Protein AF-0000000086881735 (afdb_homodimer)

Foldseek 3Di:
DDDLVRQLVCLQVLNAAEEELVVLQVVCVPPHLAVSLVRHFKYKFKWWFWDQQKKKKFFQDADVLGFQFCWKDKQQFTWHRPDGRGITIFGQFGAGVPQVDYSLNSLLCQLVFHKIWMWGADPADPSHRDGIDTDIDHVVNTDAMKMKGLWAQWLAAAKEEAAAQQWDFDPQAIHHYNRQAIEGEALALRGDCQLVQQQQFAAFAWWKDKQNDIKTFHHWHPQAALQADADPLNGHQHTHTTTIMMGGSNRHDSVAKDWDATPPYGITIIIMMMGMDTSRDSVSSSSSNGGQQNHKYFYAHPVPRDTQDIHTRVCQVVQWDDGPNDTHGHYYSIDNVVRVVRSVVVSVCSSNSNDRTDGHPDTDDNHDGGDDDDDDD/DDDLVRQLVCLQVLNAAEEELVVLQVVCVVPHLAVSLVRHFKYKFKWWFWAQQKKKKFFQDADVLGFQFCWKDKQQFTWHRPDGRGITIFGQFGAGPPQVDYSLNSLLCQLVFHKIWMWGADPADPSHRDGIDTDIDHVVNTDAMKMKGLWAQWLAAAKEEACAQQWDFDPQAIHHYNRQAIEGEALALRRDCQLVQQQQFAAAAWWKDKQNDIKTFHHWHPQAALQADADPLNGHQHTHTTTIMMGGSNRHDSVQKDWDATPPYGITIIIMMMGMDTSRDSVSSSSSNGGQQNHKYFYAHPVPRDTQDIGTRVCQVVQWDDGPNDTHGHYYSIDNVVRVVRSVVVSVCSSNSNDRTDGHPDTDDNHDGGDDDDDDD

Nearest PDB structures (foldseek):
  3eh1-assembly1_A  TM=1.824E-01  e=1.881E+00  Homo sapiens
  8dsn-assembly1_A  TM=1.173E-01  e=3.794E+00  Rattus norvegicus
  6ncl-assembly1_d0  TM=1.191E-01  e=8.384E+00  Paramecium bursaria Chlorella virus 1
  8h2i-assembly1_ab-5  TM=1.104E-01  e=8.892E+00  Paramecium bursaria Chlorella virus 1

InterPro domains:
  IPR002708 Homocysteine biosynthesis enzyme, sulfur-incorporation [PF01837] (16-357)

Sequence (754 aa):
MKTYEEINEKISKGEAVVVTAEEIIDIVEEIGIEKTAEYVDVVTTATFGPMCSSGAFLNFGHSNPPIRMQKTYLNGVEAYSGLAAVDSYIGASQESKNKKYGGAHVIHDLISGKKIHLEATSNGTDCYPKKHVDTYITKEDINEAYLFNPRNVYQNYNAATNASDKKIYTYMGTLRPNMGNINYSTTGELSPLLNDPYYKTIGIGTKIFLAGTQGYVSWMGTQFNSSAERNERGVPITPAGTLAVIGDLKKMNKEYIQPVIFKNYGISMFIGIGIPIPILNEEILKYTTIKNEEIQTNIIDYSSGKKIKKVNYKQLQSGMVKINGKEVRTASISNLKKARKIANELKDEIKNGNFLLTKPLEVFPLDKKVKKMKEDDMKTYEEINEKISKGEAVVVTAEEIIDIVEEIGIEKTAEYVDVVTTATFGPMCSSGAFLNFGHSNPPIRMQKTYLNGVEAYSGLAAVDSYIGASQESKNKKYGGAHVIHDLISGKKIHLEATSNGTDCYPKKHVDTYITKEDINEAYLFNPRNVYQNYNAATNASDKKIYTYMGTLRPNMGNINYSTTGELSPLLNDPYYKTIGIGTKIFLAGTQGYVSWMGTQFNSSAERNERGVPITPAGTLAVIGDLKKMNKEYIQPVIFKNYGISMFIGIGIPIPILNEEILKYTTIKNEEIQTNIIDYSSGKKIKKVNYKQLQSGMVKINGKEVRTASISNLKKARKIANELKDEIKNGNFLLTKPLEVFPLDKKVKKMKEDD

Structure (mmCIF, N/CA/C/O backbone):
data_AF-0000000086881735-model_v1
#
loop_
_entity.id
_entity.type
_entity.pdbx_description
1 polymer 'Homocysteine biosynthesis enzyme sulfur-incorporation domain-containing protein'
#
loop_
_atom_site.group_PDB
_atom_site.id
_atom_site.type_symbol
_atom_site.label_atom_id
_atom_site.label_alt_id
_atom_site.label_comp_id
_atom_site.label_asym_id
_atom_site.label_entity_id
_atom_site.label_seq_id
_atom_site.pdbx_PDB_ins_code
_atom_site.Cartn_x
_atom_site.Cartn_y
_atom_site.Cartn_z
_atom_site.occupancy
_atom_site.B_iso_or_equiv
_atom_site.auth_seq_id
_atom_site.auth_comp_id
_atom_site.auth_asym_id
_atom_site.auth_atom_id
_atom_site.pdbx_PDB_model_num
ATOM 1 N N . MET A 1 1 ? 32.562 -8.82 -9.211 1 89 1 MET A N 1
ATOM 2 C CA . MET A 1 1 ? 31.312 -8.406 -8.547 1 89 1 MET A CA 1
ATOM 3 C C . MET A 1 1 ? 30.906 -7 -8.969 1 89 1 MET A C 1
ATOM 5 O O . MET A 1 1 ? 31.766 -6.129 -9.148 1 89 1 MET A O 1
ATOM 9 N N . LYS A 1 2 ? 29.625 -6.82 -9.414 1 95.25 2 LYS A N 1
ATOM 10 C CA . LYS A 1 2 ? 29.078 -5.527 -9.828 1 95.25 2 LYS A CA 1
ATOM 11 C C . LYS A 1 2 ? 28.141 -4.961 -8.758 1 95.25 2 LYS A C 1
ATOM 13 O O . LYS A 1 2 ? 27.594 -5.707 -7.945 1 95.25 2 LYS A O 1
ATOM 18 N N . THR A 1 3 ? 28.125 -3.662 -8.703 1 97.38 3 THR A N 1
ATOM 19 C CA . THR A 1 3 ? 27.172 -3.006 -7.812 1 97.38 3 THR A CA 1
ATOM 20 C C . THR A 1 3 ? 26 -2.422 -8.602 1 97.38 3 THR A C 1
ATOM 22 O O . THR A 1 3 ? 26.078 -2.287 -9.82 1 97.38 3 THR A O 1
ATOM 25 N N . TYR A 1 4 ? 24.938 -2.137 -7.895 1 97.94 4 TYR A N 1
ATOM 26 C CA . TYR A 1 4 ? 23.797 -1.469 -8.523 1 97.94 4 TYR A CA 1
ATOM 27 C C . TYR A 1 4 ? 24.234 -0.159 -9.172 1 97.94 4 TYR A C 1
ATOM 29 O O . TYR A 1 4 ? 23.781 0.179 -10.273 1 97.94 4 TYR A O 1
ATOM 37 N N . GLU A 1 5 ? 25.062 0.593 -8.469 1 96.81 5 GLU A N 1
ATOM 38 C CA . GLU A 1 5 ? 25.547 1.877 -8.969 1 96.81 5 GLU A CA 1
ATOM 39 C C . GLU A 1 5 ? 26.297 1.71 -10.281 1 96.81 5 GLU A C 1
ATOM 41 O O . GLU A 1 5 ? 26.109 2.484 -11.219 1 96.81 5 GLU A O 1
ATOM 46 N N . GLU A 1 6 ? 27.172 0.721 -10.305 1 98.06 6 GLU A N 1
ATOM 47 C CA . GLU A 1 6 ? 27.938 0.455 -11.516 1 98.06 6 GLU A CA 1
ATOM 48 C C . GLU A 1 6 ? 27.031 0.089 -12.68 1 98.06 6 GLU A C 1
ATOM 50 O O . GLU A 1 6 ? 27.219 0.562 -13.805 1 98.06 6 GLU A O 1
ATOM 55 N N . ILE A 1 7 ? 26.047 -0.744 -12.406 1 98.75 7 ILE A N 1
ATOM 56 C CA . ILE A 1 7 ? 25.125 -1.171 -13.445 1 98.75 7 ILE A CA 1
ATOM 57 C C . ILE A 1 7 ? 24.297 0.025 -13.922 1 98.75 7 ILE A C 1
ATOM 59 O O . ILE A 1 7 ? 24.125 0.221 -15.125 1 98.75 7 ILE A O 1
ATOM 63 N N . ASN A 1 8 ? 23.797 0.832 -13.039 1 98.62 8 ASN A N 1
ATOM 64 C CA . ASN A 1 8 ? 23.016 2.002 -13.406 1 98.62 8 ASN A CA 1
ATOM 65 C C . ASN A 1 8 ? 23.828 3.002 -14.211 1 98.62 8 ASN A C 1
ATOM 67 O O . ASN A 1 8 ? 23.297 3.678 -15.094 1 98.62 8 ASN A O 1
ATOM 71 N N . GLU A 1 9 ? 25.125 3.113 -13.852 1 98.38 9 GLU A N 1
ATOM 72 C CA . GLU A 1 9 ? 26.016 3.951 -14.664 1 98.38 9 GLU A CA 1
ATOM 73 C C . GLU A 1 9 ? 26.078 3.453 -16.109 1 98.38 9 GLU A C 1
ATOM 75 O O . GLU A 1 9 ? 26 4.246 -17.047 1 98.38 9 GLU A O 1
ATOM 80 N N . LYS A 1 10 ? 26.234 2.154 -16.25 1 98.56 10 LYS A N 1
ATOM 81 C CA . LYS A 1 10 ? 26.234 1.568 -17.578 1 98.56 10 LYS A CA 1
ATOM 82 C C . LYS A 1 10 ? 24.922 1.836 -18.312 1 98.56 10 LYS A C 1
ATOM 84 O O . LYS A 1 10 ? 24.906 2.119 -19.5 1 98.56 10 LYS A O 1
ATOM 89 N N . ILE A 1 11 ? 23.812 1.68 -17.594 1 98.81 11 ILE A N 1
ATOM 90 C CA . ILE A 1 11 ? 22.5 1.912 -18.188 1 98.81 11 ILE A CA 1
ATOM 91 C C . ILE A 1 11 ? 22.391 3.355 -18.672 1 98.81 11 ILE A C 1
ATOM 93 O O . ILE A 1 11 ? 21.953 3.609 -19.797 1 98.81 11 ILE A O 1
ATOM 97 N N . SER A 1 12 ? 22.828 4.273 -17.859 1 98.31 12 SER A N 1
ATOM 98 C CA . SER A 1 12 ? 22.719 5.691 -18.172 1 98.31 12 SER A CA 1
ATOM 99 C C . SER A 1 12 ? 23.562 6.035 -19.406 1 98.31 12 SER A C 1
ATOM 101 O O . SER A 1 12 ? 23.234 6.961 -20.156 1 98.31 12 SER A O 1
ATOM 103 N N . LYS A 1 13 ? 24.625 5.297 -19.609 1 98.06 13 LYS A N 1
ATOM 104 C CA . LYS A 1 13 ? 25.531 5.535 -20.719 1 98.06 13 LYS A CA 1
ATOM 105 C C . LYS A 1 13 ? 25.109 4.723 -21.953 1 98.06 13 LYS A C 1
ATOM 107 O O . LYS A 1 13 ? 25.75 4.812 -23 1 98.06 13 LYS A O 1
ATOM 112 N N . GLY A 1 14 ? 24.047 3.908 -21.844 1 97.81 14 GLY A N 1
ATOM 113 C CA . GLY A 1 14 ? 23.609 3.059 -22.938 1 97.81 14 GLY A CA 1
ATOM 114 C C . GLY A 1 14 ? 24.547 1.894 -23.188 1 97.81 14 GLY A C 1
ATOM 115 O O . GLY A 1 14 ? 24.625 1.391 -24.312 1 97.81 14 GLY A O 1
ATOM 116 N N . GLU A 1 15 ? 25.281 1.463 -22.156 1 98.31 15 GLU A N 1
ATOM 117 C CA . GLU A 1 15 ? 26.312 0.449 -22.328 1 98.31 15 GLU A CA 1
ATOM 118 C C . GLU A 1 15 ? 25.922 -0.861 -21.641 1 98.31 15 GLU A C 1
ATOM 120 O O . GLU A 1 15 ? 26.609 -1.871 -21.781 1 98.31 15 GLU A O 1
ATOM 125 N N . ALA A 1 16 ? 24.828 -0.838 -20.922 1 98.75 16 ALA A N 1
ATOM 126 C CA . ALA A 1 16 ? 24.438 -2.023 -20.156 1 98.75 16 ALA A CA 1
ATOM 127 C C . ALA A 1 16 ? 24.047 -3.17 -21.078 1 98.75 16 ALA A C 1
ATOM 129 O O . ALA A 1 16 ? 23.375 -2.957 -22.094 1 98.75 16 ALA A O 1
ATOM 130 N N . VAL A 1 17 ? 24.516 -4.309 -20.797 1 98.88 17 VAL A N 1
ATOM 131 C CA . VAL A 1 17 ? 24.094 -5.52 -21.484 1 98.88 17 VAL A CA 1
ATOM 132 C C . VAL A 1 17 ? 22.891 -6.129 -20.781 1 98.88 17 VAL A C 1
ATOM 134 O O . VAL A 1 17 ? 23 -6.613 -19.656 1 98.88 17 VAL A O 1
ATOM 137 N N . VAL A 1 18 ? 21.766 -6.098 -21.438 1 98.94 18 VAL A N 1
ATOM 138 C CA . VAL A 1 18 ? 20.5 -6.543 -20.859 1 98.94 18 VAL A CA 1
ATOM 139 C C . VAL A 1 18 ? 19.938 -7.688 -21.703 1 98.94 18 VAL A C 1
ATOM 141 O O . VAL A 1 18 ? 19.828 -7.574 -22.922 1 98.94 18 VAL A O 1
ATOM 144 N N . VAL A 1 19 ? 19.625 -8.781 -21.078 1 98.94 19 VAL A N 1
ATOM 145 C CA . VAL A 1 19 ? 19.047 -9.93 -21.766 1 98.94 19 VAL A CA 1
ATOM 146 C C . VAL A 1 19 ? 17.828 -10.422 -21 1 98.94 19 VAL A C 1
ATOM 148 O O . VAL A 1 19 ? 17.625 -10.055 -19.844 1 98.94 19 VAL A O 1
ATOM 151 N N . THR A 1 20 ? 16.938 -11.141 -21.625 1 98.88 20 THR A N 1
ATOM 152 C CA . THR A 1 20 ? 15.789 -11.719 -20.938 1 98.88 20 THR A CA 1
ATOM 153 C C . THR A 1 20 ? 16.188 -13 -20.203 1 98.88 20 THR A C 1
ATOM 155 O O . THR A 1 20 ? 17.234 -13.578 -20.484 1 98.88 20 THR A O 1
ATOM 158 N N . ALA A 1 21 ? 15.328 -13.422 -19.328 1 98.81 21 ALA A N 1
ATOM 159 C CA . ALA A 1 21 ? 15.555 -14.641 -18.562 1 98.81 21 ALA A CA 1
ATOM 160 C C . ALA A 1 21 ? 15.586 -15.867 -19.469 1 98.81 21 ALA A C 1
ATOM 162 O O . ALA A 1 21 ? 16.125 -16.922 -19.078 1 98.81 21 ALA A O 1
ATOM 163 N N . GLU A 1 22 ? 15.031 -15.805 -20.641 1 98.44 22 GLU A N 1
ATOM 164 C CA . GLU A 1 22 ? 15.117 -16.906 -21.594 1 98.44 22 GLU A CA 1
ATOM 165 C C . GLU A 1 22 ? 16.422 -16.859 -22.391 1 98.44 22 GLU A C 1
ATOM 167 O O . GLU A 1 22 ? 17.047 -17.891 -22.641 1 98.44 22 GLU A O 1
ATOM 172 N N . GLU A 1 23 ? 16.906 -15.672 -22.688 1 98.56 23 GLU A N 1
ATOM 173 C CA . GLU A 1 23 ? 18.125 -15.477 -23.469 1 98.56 23 GLU A CA 1
ATOM 174 C C . GLU A 1 23 ? 19.359 -15.852 -22.672 1 98.56 23 GLU A C 1
ATOM 176 O O . GLU A 1 23 ? 20.344 -16.344 -23.219 1 98.56 23 GLU A O 1
ATOM 181 N N . ILE A 1 24 ? 19.344 -15.586 -21.406 1 98.81 24 ILE A N 1
ATOM 182 C CA . ILE A 1 24 ? 20.516 -15.758 -20.547 1 98.81 24 ILE A CA 1
ATOM 183 C C . ILE A 1 24 ? 20.938 -17.219 -20.547 1 98.81 24 ILE A C 1
ATOM 185 O O . ILE A 1 24 ? 22.141 -17.531 -20.438 1 98.81 24 ILE A O 1
ATOM 189 N N . ILE A 1 25 ? 19.984 -18.125 -20.688 1 97.81 25 ILE A N 1
ATOM 190 C CA . ILE A 1 25 ? 20.25 -19.562 -20.656 1 97.81 25 ILE A CA 1
ATOM 191 C C . ILE A 1 25 ? 21.172 -19.938 -21.797 1 97.81 25 ILE A C 1
ATOM 193 O O . ILE A 1 25 ? 22.188 -20.625 -21.594 1 97.81 25 ILE A O 1
ATOM 197 N N . ASP A 1 26 ? 20.891 -19.453 -22.984 1 97.31 26 ASP A N 1
ATOM 198 C CA . ASP A 1 26 ? 21.688 -19.75 -24.156 1 97.31 26 ASP A CA 1
ATOM 199 C C . ASP A 1 26 ? 23.094 -19.156 -24.031 1 97.31 26 ASP A C 1
ATOM 201 O O . ASP A 1 26 ? 24.078 -19.781 -24.438 1 97.31 26 ASP A O 1
ATOM 205 N N . ILE A 1 27 ? 23.172 -17.984 -23.516 1 98.44 27 ILE A N 1
ATOM 206 C CA . ILE A 1 27 ? 24.438 -17.297 -23.375 1 98.44 27 ILE A CA 1
ATOM 207 C C . ILE A 1 27 ? 25.359 -18.062 -22.438 1 98.44 27 ILE A C 1
ATOM 209 O O . ILE A 1 27 ? 26.531 -18.281 -22.734 1 98.44 27 ILE A O 1
ATOM 213 N N . VAL A 1 28 ? 24.828 -18.484 -21.328 1 98.25 28 VAL A N 1
ATOM 214 C CA . VAL A 1 28 ? 25.609 -19.219 -20.359 1 98.25 28 VAL A CA 1
ATOM 215 C C . VAL A 1 28 ? 26.078 -20.547 -20.953 1 98.25 28 VAL A C 1
ATOM 217 O O . VAL A 1 28 ? 27.203 -21 -20.703 1 98.25 28 VAL A O 1
ATOM 220 N N . GLU A 1 29 ? 25.188 -21.172 -21.688 1 97.19 29 GLU A N 1
ATOM 221 C CA . GLU A 1 29 ? 25.547 -22.438 -22.344 1 97.19 29 GLU A CA 1
ATOM 222 C C . GLU A 1 29 ? 26.688 -22.219 -23.344 1 97.19 29 GLU A C 1
ATOM 224 O O . GLU A 1 29 ? 27.531 -23.109 -23.531 1 97.19 29 GLU A O 1
ATOM 229 N N . GLU A 1 30 ? 26.719 -21.109 -23.906 1 98 30 GLU A N 1
ATOM 230 C CA . GLU A 1 30 ? 27.703 -20.812 -24.953 1 98 30 GLU A CA 1
ATOM 231 C C . GLU A 1 30 ? 29.047 -20.391 -24.344 1 98 30 GLU A C 1
ATOM 233 O O . GLU A 1 30 ? 30.094 -20.875 -24.766 1 98 30 GLU A O 1
ATOM 238 N N . ILE A 1 31 ? 29.078 -19.516 -23.312 1 98.12 31 ILE A N 1
ATOM 239 C CA . ILE A 1 31 ? 30.359 -18.906 -22.953 1 98.12 31 ILE A CA 1
ATOM 240 C C . ILE A 1 31 ? 30.656 -19.188 -21.484 1 98.12 31 ILE A C 1
ATOM 242 O O . ILE A 1 31 ? 31.719 -18.797 -20.969 1 98.12 31 ILE A O 1
ATOM 246 N N . GLY A 1 32 ? 29.719 -19.828 -20.734 1 97.75 32 GLY A N 1
ATOM 247 C CA . GLY A 1 32 ? 29.953 -20.219 -19.344 1 97.75 32 GLY A CA 1
ATOM 248 C C . GLY A 1 32 ? 29.5 -19.172 -18.344 1 97.75 32 GLY A C 1
ATOM 249 O O . GLY A 1 32 ? 29.297 -18.016 -18.688 1 97.75 32 GLY A O 1
ATOM 250 N N . ILE A 1 33 ? 29.375 -19.609 -17.109 1 97.94 33 ILE A N 1
ATOM 251 C CA . ILE A 1 33 ? 28.812 -18.828 -16.016 1 97.94 33 ILE A CA 1
ATOM 252 C C . ILE A 1 33 ? 29.719 -17.641 -15.719 1 97.94 33 ILE A C 1
ATOM 254 O O . ILE A 1 33 ? 29.266 -16.5 -15.617 1 97.94 33 ILE A O 1
ATOM 258 N N . GLU A 1 34 ? 30.984 -17.859 -15.562 1 97.75 34 GLU A N 1
ATOM 259 C CA . GLU A 1 34 ? 31.938 -16.844 -15.156 1 97.75 34 GLU A CA 1
ATOM 260 C C . GLU A 1 34 ? 31.969 -15.695 -16.172 1 97.75 34 GLU A C 1
ATOM 262 O O . GLU A 1 34 ? 31.844 -14.531 -15.805 1 97.75 34 GLU A O 1
ATOM 267 N N . LYS A 1 35 ? 32.125 -16.047 -17.406 1 98.19 35 LYS A N 1
ATOM 268 C CA . LYS A 1 35 ? 32.188 -15.039 -18.469 1 98.19 35 LYS A CA 1
ATOM 269 C C . LYS A 1 35 ? 30.875 -14.289 -18.594 1 98.19 35 LYS A C 1
ATOM 271 O O . LYS A 1 35 ? 30.859 -13.078 -18.844 1 98.19 35 LYS A O 1
ATOM 276 N N . THR A 1 36 ? 29.797 -15.016 -18.484 1 98.62 36 THR A N 1
ATOM 277 C CA . THR A 1 36 ? 28.484 -14.391 -18.594 1 98.62 36 THR A C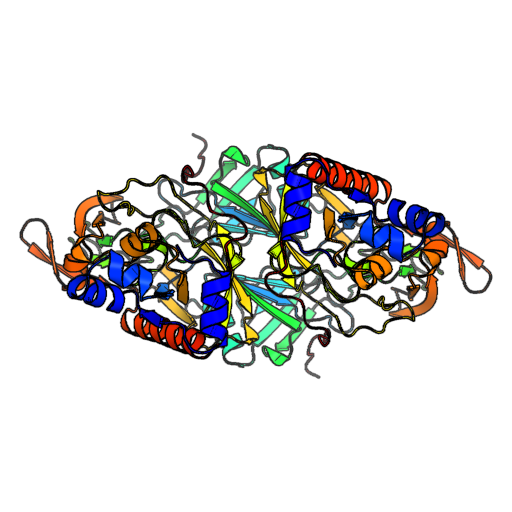A 1
ATOM 278 C C . THR A 1 36 ? 28.266 -13.383 -17.469 1 98.62 36 THR A C 1
ATOM 280 O O . THR A 1 36 ? 27.719 -12.305 -17.688 1 98.62 36 THR A O 1
ATOM 283 N N . ALA A 1 37 ? 28.641 -13.75 -16.234 1 98.38 37 ALA A N 1
ATOM 284 C CA . ALA A 1 37 ? 28.469 -12.867 -15.078 1 98.38 37 ALA A CA 1
ATOM 285 C C . ALA A 1 37 ? 29.219 -11.555 -15.281 1 98.38 37 ALA A C 1
ATOM 287 O O . ALA A 1 37 ? 28.766 -10.5 -14.82 1 98.38 37 ALA A O 1
ATOM 288 N N . GLU A 1 38 ? 30.281 -11.602 -15.961 1 97.56 38 GLU A N 1
ATOM 289 C CA . GLU A 1 38 ? 31.062 -10.414 -16.266 1 97.56 38 GLU A CA 1
ATOM 290 C C . GLU A 1 38 ? 30.438 -9.609 -17.406 1 97.56 38 GLU A C 1
ATOM 292 O O . GLU A 1 38 ? 30.469 -8.383 -17.406 1 97.56 38 GLU A O 1
ATOM 297 N N . TYR A 1 39 ? 29.859 -10.312 -18.266 1 97.69 39 TYR A N 1
ATOM 298 C CA . TYR A 1 39 ? 29.391 -9.766 -19.547 1 97.69 39 TYR A CA 1
ATOM 299 C C . TYR A 1 39 ? 28.016 -9.141 -19.391 1 97.69 39 TYR A C 1
ATOM 301 O O . TYR A 1 39 ? 27.781 -8.016 -19.828 1 97.69 39 TYR A O 1
ATOM 309 N N . VAL A 1 40 ? 27.094 -9.883 -18.766 1 98.81 40 VAL A N 1
ATOM 310 C CA . VAL A 1 40 ? 25.703 -9.484 -18.672 1 98.81 40 VAL A CA 1
ATOM 311 C C . VAL A 1 40 ? 25.484 -8.648 -17.406 1 98.81 40 VAL A C 1
ATOM 313 O O . VAL A 1 40 ? 25.953 -9.008 -16.328 1 98.81 40 VAL A O 1
ATOM 316 N N . ASP A 1 41 ? 24.672 -7.52 -17.547 1 98.88 41 ASP A N 1
ATOM 317 C CA . ASP A 1 41 ? 24.453 -6.617 -16.422 1 98.88 41 ASP A CA 1
ATOM 318 C C . ASP A 1 41 ? 23.078 -6.852 -15.805 1 98.88 41 ASP A C 1
ATOM 320 O O . ASP A 1 41 ? 22.906 -6.738 -14.586 1 98.88 41 ASP A O 1
ATOM 324 N N . VAL A 1 42 ? 22.094 -7.105 -16.641 1 98.94 42 VAL A N 1
ATOM 325 C CA . VAL A 1 42 ? 20.719 -7.203 -16.156 1 98.94 42 VAL A CA 1
ATOM 326 C C . VAL A 1 42 ? 19.984 -8.32 -16.891 1 98.94 42 VAL A C 1
ATOM 328 O O . VAL A 1 42 ? 20.156 -8.484 -18.109 1 98.94 42 VAL A O 1
ATOM 331 N N . VAL A 1 43 ? 19.219 -9.109 -16.203 1 98.94 43 VAL A N 1
ATOM 332 C CA . VAL A 1 43 ? 18.281 -10.078 -16.766 1 98.94 43 VAL A CA 1
ATOM 333 C C . VAL A 1 43 ? 16.844 -9.625 -16.5 1 98.94 43 VAL A C 1
ATOM 335 O O . VAL A 1 43 ? 16.469 -9.352 -15.359 1 98.94 43 VAL A O 1
ATOM 338 N N . THR A 1 44 ? 16.062 -9.492 -17.562 1 98.94 44 THR A N 1
ATOM 339 C CA . THR A 1 44 ? 14.672 -9.086 -17.391 1 98.94 44 THR A CA 1
ATOM 340 C C . THR A 1 44 ? 13.75 -10.305 -17.312 1 98.94 44 THR A C 1
ATOM 342 O O . THR A 1 44 ? 13.961 -11.289 -18.016 1 98.94 44 THR A O 1
ATOM 345 N N . THR A 1 45 ? 12.82 -10.297 -16.375 1 98.94 45 THR A N 1
ATOM 346 C CA . THR A 1 45 ? 11.789 -11.312 -16.172 1 98.94 45 THR A CA 1
ATOM 347 C C . THR A 1 45 ? 10.398 -10.711 -16.312 1 98.94 45 THR A C 1
ATOM 349 O O . THR A 1 45 ? 10.25 -9.484 -16.375 1 98.94 45 THR A O 1
ATOM 352 N N . ALA A 1 46 ? 9.367 -11.633 -16.422 1 98.88 46 ALA A N 1
ATOM 353 C CA . ALA A 1 46 ? 8.016 -11.094 -16.516 1 98.88 46 ALA A CA 1
ATOM 354 C C . ALA A 1 46 ? 6.973 -12.188 -16.297 1 98.88 46 ALA A C 1
ATOM 356 O O . ALA A 1 46 ? 7.273 -13.375 -16.406 1 98.88 46 ALA A O 1
ATOM 357 N N . THR A 1 47 ? 5.828 -11.758 -15.969 1 98.75 47 THR A N 1
ATOM 358 C CA . THR A 1 47 ? 4.629 -12.594 -15.891 1 98.75 47 THR A CA 1
ATOM 359 C C . THR A 1 47 ? 3.396 -11.805 -16.328 1 98.75 47 THR A C 1
ATOM 361 O O . THR A 1 47 ? 3.422 -10.578 -16.375 1 98.75 47 THR A O 1
ATOM 364 N N . PHE A 1 48 ? 2.449 -12.461 -16.812 1 98.69 48 PHE A N 1
ATOM 365 C CA . PHE A 1 48 ? 1.126 -11.969 -17.172 1 98.69 48 PHE A CA 1
ATOM 366 C C . PHE A 1 48 ? 0.06 -13.023 -16.891 1 98.69 48 PHE A C 1
ATOM 368 O O . PHE A 1 48 ? -0.169 -13.906 -17.719 1 98.69 48 PHE A O 1
ATOM 375 N N . GLY A 1 49 ? -0.562 -12.961 -15.789 1 98.12 49 GLY A N 1
ATOM 376 C CA . GLY A 1 49 ? -1.57 -13.906 -15.336 1 98.12 49 GLY A CA 1
ATOM 377 C C . GLY A 1 49 ? -2.611 -13.273 -14.43 1 98.12 49 GLY A C 1
ATOM 378 O O . GLY A 1 49 ? -2.516 -12.094 -14.094 1 98.12 49 GLY A O 1
ATOM 379 N N . PRO A 1 50 ? -3.668 -14.023 -14.141 1 97.75 50 PRO A N 1
ATOM 380 C CA . PRO A 1 50 ? -4.711 -13.5 -13.25 1 97.75 50 PRO A CA 1
ATOM 381 C C . PRO A 1 50 ? -4.223 -13.305 -11.82 1 97.75 50 PRO A C 1
ATOM 383 O O . PRO A 1 50 ? -3.611 -14.211 -11.242 1 97.75 50 PRO A O 1
ATOM 386 N N . MET A 1 51 ? -4.461 -12.156 -11.312 1 97.44 51 MET A N 1
ATOM 387 C CA . MET A 1 51 ? -4.086 -11.797 -9.945 1 97.44 51 MET A CA 1
ATOM 388 C C . MET A 1 51 ? -5.246 -11.117 -9.227 1 97.44 51 MET A C 1
ATOM 390 O O . MET A 1 51 ? -5.344 -9.883 -9.211 1 97.44 51 MET A O 1
ATOM 394 N N . CYS A 1 52 ? -5.969 -11.898 -8.484 1 95.19 52 CYS A N 1
ATOM 395 C CA . CYS A 1 52 ? -7.254 -11.477 -7.934 1 95.19 52 CYS A CA 1
ATOM 396 C C . CYS A 1 52 ? -7.059 -10.453 -6.82 1 95.19 52 CYS A C 1
ATOM 398 O O . CYS A 1 52 ? -7.871 -9.547 -6.66 1 95.19 52 CYS A O 1
ATOM 400 N N . SER A 1 53 ? -6.027 -10.711 -5.953 1 97.81 53 SER A N 1
ATOM 401 C CA . SER A 1 53 ? -5.809 -9.797 -4.836 1 97.81 53 SER A CA 1
ATOM 402 C C . SER A 1 53 ? -5.168 -8.492 -5.305 1 97.81 53 SER A C 1
ATOM 404 O O . SER A 1 53 ? -3.998 -8.234 -5.02 1 97.81 53 SER A O 1
ATOM 406 N N . SER A 1 54 ? -5.93 -7.672 -6.027 1 98.75 54 SER A N 1
ATOM 407 C CA . SER A 1 54 ? -5.523 -6.41 -6.641 1 98.75 54 SER A CA 1
ATOM 408 C C . SER A 1 54 ? -6.609 -5.352 -6.492 1 98.75 54 SER A C 1
ATOM 410 O O . SER A 1 54 ? -7.781 -5.68 -6.289 1 98.75 54 SER A O 1
ATOM 412 N N . GLY A 1 55 ? -6.215 -4.152 -6.547 1 98.75 55 GLY A N 1
ATOM 413 C CA . GLY A 1 55 ? -7.16 -3.053 -6.453 1 98.75 55 GLY A CA 1
ATOM 414 C C . GLY A 1 55 ? -6.516 -1.69 -6.617 1 98.75 55 GLY A C 1
ATOM 415 O O . GLY A 1 55 ? -5.359 -1.594 -7.035 1 98.75 55 GLY A O 1
ATOM 416 N N . ALA A 1 56 ? -7.316 -0.616 -6.359 1 98.88 56 ALA A N 1
ATOM 417 C CA . ALA A 1 56 ? -6.82 0.742 -6.559 1 98.88 56 ALA A CA 1
ATOM 418 C C . ALA A 1 56 ? -7.41 1.7 -5.531 1 98.88 56 ALA A C 1
ATOM 420 O O . ALA A 1 56 ? -8.586 1.594 -5.18 1 98.88 56 ALA A O 1
ATOM 421 N N . PHE A 1 57 ? -6.578 2.586 -5.051 1 98.88 57 PHE A N 1
ATOM 422 C CA . PHE A 1 57 ? -7.051 3.73 -4.277 1 98.88 57 PHE A CA 1
ATOM 423 C C . PHE A 1 57 ? -7.375 4.906 -5.191 1 98.88 57 PHE A C 1
ATOM 425 O O . PHE A 1 57 ? -6.59 5.238 -6.082 1 98.88 57 PHE A O 1
ATOM 432 N N . LEU A 1 58 ? -8.516 5.496 -4.965 1 98.88 58 LEU A N 1
ATOM 433 C CA . LEU A 1 58 ? -8.992 6.613 -5.773 1 98.88 58 LEU A CA 1
ATOM 434 C C . LEU A 1 58 ? -9.375 7.797 -4.891 1 98.88 58 LEU A C 1
ATOM 436 O O . LEU A 1 58 ? -9.953 7.613 -3.816 1 98.88 58 LEU A O 1
ATOM 440 N N . ASN A 1 59 ? -9.031 8.945 -5.297 1 98.88 59 ASN A N 1
ATOM 441 C CA . ASN A 1 59 ? -9.469 10.188 -4.668 1 98.88 59 ASN A CA 1
ATOM 442 C C . ASN A 1 59 ? -10.281 11.055 -5.633 1 98.88 59 ASN A C 1
ATOM 444 O O . ASN A 1 59 ? -9.773 11.453 -6.684 1 98.88 59 ASN A O 1
ATOM 448 N N . PHE A 1 60 ? -11.477 11.438 -5.234 1 98.69 60 PHE A N 1
ATOM 449 C CA . PHE A 1 60 ? -12.422 12.016 -6.188 1 98.69 60 PHE A CA 1
ATOM 450 C C . PHE A 1 60 ? -12.445 13.531 -6.07 1 98.69 60 PHE A C 1
ATOM 452 O O . PHE A 1 60 ? -13.078 14.211 -6.883 1 98.69 60 PHE A O 1
ATOM 459 N N . GLY A 1 61 ? -11.719 14.117 -5.102 1 98.12 61 GLY A N 1
ATOM 460 C CA . GLY A 1 61 ? -11.875 15.531 -4.816 1 98.12 61 GLY A CA 1
ATOM 461 C C . GLY A 1 61 ? -13.188 15.867 -4.133 1 98.12 61 GLY A C 1
ATOM 462 O O . GLY A 1 61 ? -14.133 15.07 -4.168 1 98.12 61 GLY A O 1
ATOM 463 N N . HIS A 1 62 ? -13.266 17 -3.551 1 96.88 62 HIS A N 1
ATOM 464 C CA . HIS A 1 62 ? -14.461 17.375 -2.807 1 96.88 62 HIS A CA 1
ATOM 465 C C . HIS A 1 62 ? -15.523 17.953 -3.734 1 96.88 62 HIS A C 1
ATOM 467 O O . HIS A 1 62 ? -15.203 18.719 -4.648 1 96.88 62 HIS A O 1
ATOM 473 N N . SER A 1 63 ? -16.719 17.547 -3.479 1 97.06 63 SER A N 1
ATOM 474 C CA . SER A 1 63 ? -17.844 18.188 -4.125 1 97.06 63 SER A CA 1
ATOM 475 C C . SER A 1 63 ? -18.141 19.547 -3.494 1 97.06 63 SER A C 1
ATOM 477 O O . SER A 1 63 ? -17.516 19.922 -2.514 1 97.06 63 SER A O 1
ATOM 479 N N . ASN A 1 64 ? -19.031 20.25 -4.039 1 93.69 64 ASN A N 1
ATOM 480 C CA . ASN A 1 64 ? -19.547 21.516 -3.496 1 93.69 64 ASN A CA 1
ATOM 481 C C . ASN A 1 64 ? -21.062 21.516 -3.398 1 93.69 64 ASN A C 1
ATOM 483 O O . ASN A 1 64 ? -21.75 21.547 -4.418 1 93.69 64 ASN A O 1
ATOM 487 N N . PRO A 1 65 ? -21.672 21.625 -2.16 1 94.69 65 PRO A N 1
ATOM 488 C CA . PRO A 1 65 ? -21 21.484 -0.868 1 94.69 65 PRO A CA 1
ATOM 489 C C . PRO A 1 65 ? -20.281 20.141 -0.727 1 94.69 65 PRO A C 1
ATOM 491 O O . PRO A 1 65 ? -20.547 19.219 -1.499 1 94.69 65 PRO A O 1
ATOM 494 N N . PRO A 1 66 ? -19.406 20.031 0.243 1 96.12 66 PRO A N 1
ATOM 495 C CA . PRO A 1 66 ? -18.578 18.828 0.345 1 96.12 66 PRO A CA 1
ATOM 496 C C . PRO A 1 66 ? -19.359 17.625 0.887 1 96.12 66 PRO A C 1
ATOM 498 O O . PRO A 1 66 ? -20.281 17.797 1.688 1 96.12 66 PRO A O 1
ATOM 501 N N . ILE A 1 67 ? -18.984 16.453 0.494 1 97.19 67 ILE A N 1
ATOM 502 C CA . ILE A 1 67 ? -19.594 15.203 0.93 1 97.19 67 ILE A CA 1
ATOM 503 C C . ILE A 1 67 ? -18.547 14.352 1.65 1 97.19 67 ILE A C 1
ATOM 505 O O . ILE A 1 67 ? -17.359 14.367 1.299 1 97.19 67 ILE A O 1
ATOM 509 N N . ARG A 1 68 ? -18.953 13.672 2.639 1 97.25 68 ARG A N 1
ATOM 510 C CA . ARG A 1 68 ? -18.203 12.539 3.174 1 97.25 68 ARG A CA 1
ATOM 511 C C . ARG A 1 68 ? -18.781 11.211 2.689 1 97.25 68 ARG A C 1
ATOM 513 O O . ARG A 1 68 ? -19.766 10.727 3.242 1 97.25 68 ARG A O 1
ATOM 520 N N . MET A 1 69 ? -18.156 10.625 1.716 1 97.75 69 MET A N 1
ATOM 521 C CA . MET A 1 69 ? -18.688 9.422 1.09 1 97.75 69 MET A CA 1
ATOM 522 C C . MET A 1 69 ? -18.688 8.25 2.07 1 97.75 69 MET A C 1
ATOM 524 O O . MET A 1 69 ? -17.641 7.883 2.602 1 97.75 69 MET A O 1
ATOM 528 N N . GLN A 1 70 ? -19.828 7.691 2.297 1 96.88 70 GLN A N 1
ATOM 529 C CA . GLN A 1 70 ? -19.969 6.531 3.17 1 96.88 70 GLN A CA 1
ATOM 530 C C . GLN A 1 70 ? -20.203 5.258 2.361 1 96.88 70 GLN A C 1
ATOM 532 O O . GLN A 1 70 ? -19.703 4.188 2.723 1 96.88 70 GLN A O 1
ATOM 537 N N . LYS A 1 71 ? -21.031 5.367 1.335 1 97.62 71 LYS A N 1
ATOM 538 C CA . LYS A 1 71 ? -21.203 4.328 0.325 1 97.62 71 LYS A CA 1
ATOM 539 C C . LYS A 1 71 ? -20.906 4.859 -1.071 1 97.62 71 LYS A C 1
ATOM 541 O O . LYS A 1 71 ? -21.422 5.898 -1.476 1 97.62 71 LYS A O 1
ATOM 546 N N . THR A 1 72 ? -20.078 4.191 -1.725 1 98.62 72 THR A N 1
ATOM 547 C CA . THR A 1 72 ? -19.625 4.648 -3.037 1 98.62 72 THR A CA 1
ATOM 548 C C . THR A 1 72 ? -19.734 3.523 -4.062 1 98.62 72 THR A C 1
ATOM 550 O O . THR A 1 72 ? -19.375 2.381 -3.779 1 98.62 72 THR A O 1
ATOM 553 N N . TYR A 1 73 ? -20.266 3.836 -5.191 1 98.75 73 TYR A N 1
ATOM 554 C CA . TYR A 1 73 ? -20.344 2.898 -6.305 1 98.75 73 TYR A CA 1
ATOM 555 C C . TYR A 1 73 ? -19.703 3.486 -7.559 1 98.75 73 TYR A C 1
ATOM 557 O O . TYR A 1 73 ? -19.859 4.676 -7.84 1 98.75 73 TYR A O 1
ATOM 565 N N . LEU A 1 74 ? -18.969 2.762 -8.211 1 98.81 74 LEU A N 1
ATOM 566 C CA . LEU A 1 74 ? -18.391 3.064 -9.516 1 98.81 74 LEU A CA 1
ATOM 567 C C . LEU A 1 74 ? -18.953 2.135 -10.586 1 98.81 74 LEU A C 1
ATOM 569 O O . LEU A 1 74 ? -18.656 0.938 -10.602 1 98.81 74 LEU A O 1
ATOM 573 N N . ASN A 1 75 ? -19.719 2.645 -11.539 1 98.56 75 ASN A N 1
ATOM 574 C CA . ASN A 1 75 ? -20.453 1.821 -12.5 1 98.56 75 ASN A CA 1
ATOM 575 C C . ASN A 1 75 ? -21.219 0.705 -11.805 1 98.56 75 ASN A C 1
ATOM 577 O O . ASN A 1 75 ? -21.219 -0.438 -12.273 1 98.56 75 ASN A O 1
ATOM 581 N N . GLY A 1 76 ? -21.734 1.021 -10.695 1 98.25 76 GLY A N 1
ATOM 582 C CA . GLY A 1 76 ? -22.562 0.067 -9.984 1 98.25 76 GLY A CA 1
ATOM 583 C C . GLY A 1 76 ? -21.766 -0.904 -9.133 1 98.25 76 GLY A C 1
ATOM 584 O O . GLY A 1 76 ? -22.328 -1.765 -8.461 1 98.25 76 GLY A O 1
ATOM 585 N N . VAL A 1 77 ? -20.469 -0.892 -9.125 1 98.75 77 VAL A N 1
ATOM 586 C CA . VAL A 1 77 ? -19.609 -1.733 -8.305 1 98.75 77 VAL A CA 1
ATOM 587 C C . VAL A 1 77 ? -19.234 -0.997 -7.016 1 98.75 77 VAL A C 1
ATOM 589 O O . VAL A 1 77 ? -18.719 0.124 -7.059 1 98.75 77 VAL A O 1
ATOM 592 N N . GLU A 1 78 ? -19.422 -1.596 -5.902 1 98.44 78 GLU A N 1
ATOM 593 C CA . GLU A 1 78 ? -19.172 -0.943 -4.621 1 98.44 78 GLU A CA 1
ATOM 594 C C . GLU A 1 78 ? -17.672 -0.721 -4.41 1 98.44 78 GLU A C 1
ATOM 596 O O . GLU A 1 78 ? -16.875 -1.649 -4.551 1 98.44 78 GLU A O 1
ATOM 601 N N . ALA A 1 79 ? -17.297 0.486 -4.195 1 98.75 79 ALA A N 1
ATOM 602 C CA . ALA A 1 79 ? -15.961 0.843 -3.721 1 98.75 79 ALA A CA 1
ATOM 603 C C . ALA A 1 79 ? -15.969 1.131 -2.223 1 98.75 79 ALA A C 1
ATOM 605 O O . ALA A 1 79 ? -16.922 1.72 -1.702 1 98.75 79 ALA A O 1
ATOM 606 N N . TYR A 1 80 ? -14.938 0.701 -1.515 1 98.62 80 TYR A N 1
ATOM 607 C CA . TYR A 1 80 ? -14.852 0.779 -0.061 1 98.62 80 TYR A CA 1
ATOM 608 C C . TYR A 1 80 ? -14.547 2.201 0.393 1 98.62 80 TYR A C 1
ATOM 610 O O . TYR A 1 80 ? -13.539 2.785 -0.009 1 98.62 80 TYR A O 1
ATOM 618 N N . SER A 1 81 ? -15.367 2.754 1.268 1 97.75 81 SER A N 1
ATOM 619 C CA . SER A 1 81 ? -15.273 4.156 1.656 1 97.75 81 SER A CA 1
ATOM 620 C C . SER A 1 81 ? -14.867 4.297 3.121 1 97.75 81 SER A C 1
ATOM 622 O O . SER A 1 81 ? -15.008 5.371 3.707 1 97.75 81 SER A O 1
ATOM 624 N N . GLY A 1 82 ? -14.469 3.207 3.807 1 97.69 82 GLY A N 1
ATOM 625 C CA . GLY A 1 82 ? -14.008 3.301 5.184 1 97.69 82 GLY A CA 1
ATOM 626 C C . GLY A 1 82 ? -12.703 4.07 5.324 1 97.69 82 GLY A C 1
ATOM 627 O O . GLY A 1 82 ? -11.812 3.664 6.074 1 97.69 82 GLY A O 1
ATOM 628 N N . LEU A 1 83 ? -12.516 5.152 4.547 1 97.88 83 LEU A N 1
ATOM 629 C CA . LEU A 1 83 ? -11.367 6.047 4.5 1 97.88 83 LEU A CA 1
ATOM 630 C C . LEU A 1 83 ? -11.797 7.496 4.711 1 97.88 83 LEU A C 1
ATOM 632 O O . LEU A 1 83 ? -12.805 7.758 5.367 1 97.88 83 LEU A O 1
ATOM 636 N N . ALA A 1 84 ? -10.969 8.461 4.293 1 97.06 84 ALA A N 1
ATOM 637 C CA . ALA A 1 84 ? -11.32 9.875 4.402 1 97.06 84 ALA A CA 1
ATOM 638 C C . ALA A 1 84 ? -12.438 10.242 3.422 1 97.06 84 ALA A C 1
ATOM 640 O O . ALA A 1 84 ? -12.773 9.445 2.539 1 97.06 84 ALA A O 1
ATOM 641 N N . ALA A 1 85 ? -12.969 11.398 3.459 1 97.19 85 ALA A N 1
ATOM 642 C CA . ALA A 1 85 ? -14.25 11.875 2.938 1 97.19 85 ALA A CA 1
ATOM 643 C C . ALA A 1 85 ? -14.414 11.5 1.47 1 97.19 85 ALA A C 1
ATOM 645 O O . ALA A 1 85 ? -15.516 11.148 1.034 1 97.19 85 ALA A O 1
ATOM 646 N N . VAL A 1 86 ? -13.312 11.555 0.651 1 98.44 86 VAL A N 1
ATOM 647 C CA . VAL A 1 86 ? -13.492 11.367 -0.784 1 98.44 86 VAL A CA 1
ATOM 648 C C . VAL A 1 86 ? -12.445 10.383 -1.312 1 98.44 86 VAL A C 1
ATOM 650 O O . VAL A 1 86 ? -12.031 10.477 -2.469 1 98.44 86 VAL A O 1
ATOM 653 N N . ASP A 1 87 ? -11.898 9.508 -0.408 1 98.62 87 ASP A N 1
ATOM 654 C CA . ASP A 1 87 ? -11.047 8.383 -0.763 1 98.62 87 ASP A CA 1
ATOM 655 C C . ASP A 1 87 ? -11.852 7.082 -0.834 1 98.62 87 ASP A C 1
ATOM 657 O O . ASP A 1 87 ? -12.734 6.848 -0.011 1 98.62 87 ASP A O 1
ATOM 661 N N . SER A 1 88 ? -11.523 6.25 -1.768 1 98.75 88 SER A N 1
ATOM 662 C CA . SER A 1 88 ? -12.109 4.918 -1.832 1 98.75 88 SER A CA 1
ATOM 663 C C . SER A 1 88 ? -11.094 3.891 -2.332 1 98.75 88 SER A C 1
ATOM 665 O O . SER A 1 88 ? -10.078 4.254 -2.928 1 98.75 88 SER A O 1
ATOM 667 N N . TYR A 1 89 ? -11.312 2.688 -1.984 1 98.88 89 TYR A N 1
ATOM 668 C CA . TYR A 1 89 ? -10.578 1.551 -2.527 1 98.88 89 TYR A CA 1
ATOM 669 C C . TYR A 1 89 ? -11.492 0.644 -3.34 1 98.88 89 TYR A C 1
ATOM 671 O O . TYR A 1 89 ? -12.562 0.246 -2.867 1 98.88 89 TYR A O 1
ATOM 679 N N . ILE A 1 90 ? -11.117 0.332 -4.555 1 98.88 90 ILE A N 1
ATOM 680 C CA . ILE A 1 90 ? -11.883 -0.583 -5.395 1 98.88 90 ILE A CA 1
ATOM 681 C C . ILE A 1 90 ? -11.062 -1.84 -5.672 1 98.88 90 ILE A C 1
ATOM 683 O O . ILE A 1 90 ? -10 -1.771 -6.297 1 98.88 90 ILE A O 1
ATOM 687 N N . GLY A 1 91 ? -11.531 -2.973 -5.176 1 98.75 91 GLY A N 1
ATOM 688 C CA . GLY A 1 91 ? -10.867 -4.246 -5.41 1 98.75 91 GLY A CA 1
ATOM 689 C C . GLY A 1 91 ? -11.234 -4.879 -6.734 1 98.75 91 GLY A C 1
ATOM 690 O O . GLY A 1 91 ? -12.383 -4.773 -7.18 1 98.75 91 GLY A O 1
ATOM 691 N N . ALA A 1 92 ? -10.344 -5.586 -7.344 1 98.75 92 ALA A N 1
ATOM 692 C CA . ALA A 1 92 ? -10.508 -6.172 -8.672 1 98.75 92 ALA A CA 1
ATOM 693 C C . ALA A 1 92 ? -11.602 -7.23 -8.672 1 98.75 92 ALA A C 1
ATOM 695 O O . ALA A 1 92 ? -12.336 -7.371 -9.648 1 98.75 92 ALA A O 1
ATOM 696 N N . SER A 1 93 ? -11.742 -7.91 -7.559 1 98.06 93 SER A N 1
ATOM 697 C CA . SER A 1 93 ? -12.641 -9.062 -7.547 1 98.06 93 SER A CA 1
ATOM 698 C C . SER A 1 93 ? -14.031 -8.68 -7.055 1 98.06 93 SER A C 1
ATOM 700 O O . SER A 1 93 ? -14.906 -9.539 -6.93 1 98.06 93 SER A O 1
ATOM 702 N N . GLN A 1 94 ? -14.195 -7.387 -6.723 1 98.44 94 GLN A N 1
ATOM 703 C CA . GLN A 1 94 ? -15.508 -6.953 -6.246 1 98.44 94 GLN A CA 1
ATOM 704 C C . GLN A 1 94 ? -16.578 -7.156 -7.316 1 98.44 94 GLN A C 1
ATOM 706 O O . GLN A 1 94 ? -16.438 -6.676 -8.445 1 98.44 94 GLN A O 1
ATOM 711 N N . GLU A 1 95 ? -17.594 -7.82 -6.973 1 95.94 95 GLU A N 1
ATOM 712 C CA . GLU A 1 95 ? -18.672 -8.117 -7.906 1 95.94 95 GLU A CA 1
ATOM 713 C C . GLU A 1 95 ? -19.75 -7.043 -7.855 1 95.94 95 GLU A C 1
ATOM 715 O O . GLU A 1 95 ? -19.828 -6.27 -6.898 1 95.94 95 GLU A O 1
ATOM 720 N N . SER A 1 96 ? -20.453 -6.938 -8.883 1 95.38 96 SER A N 1
ATOM 721 C CA . SER A 1 96 ? -21.656 -6.105 -8.953 1 95.38 96 SER A CA 1
ATOM 722 C C . SER A 1 96 ? -22.906 -6.953 -9.18 1 95.38 96 SER A C 1
ATOM 724 O O . SER A 1 96 ? -22.828 -8.18 -9.234 1 95.38 96 SER A O 1
ATOM 726 N N . LYS A 1 97 ? -24.094 -6.246 -9.273 1 91.62 97 LYS A N 1
ATOM 727 C CA . LYS A 1 97 ? -25.344 -6.949 -9.602 1 91.62 97 LYS A CA 1
ATOM 728 C C . LYS A 1 97 ? -25.234 -7.652 -10.945 1 91.62 97 LYS A C 1
ATOM 730 O O . LYS A 1 97 ? -25.781 -8.742 -11.125 1 91.62 97 LYS A O 1
ATOM 735 N N . ASN A 1 98 ? -24.422 -6.949 -11.719 1 89.75 98 ASN A N 1
ATOM 736 C CA . ASN A 1 98 ? -24.094 -7.574 -12.992 1 89.75 98 ASN A CA 1
ATOM 737 C C . ASN A 1 98 ? -22.844 -8.453 -12.875 1 89.75 98 ASN A C 1
ATOM 739 O O . ASN A 1 98 ? -21.734 -7.945 -12.82 1 89.75 98 ASN A O 1
ATOM 743 N N . LYS A 1 99 ? -22.953 -9.703 -12.875 1 89 99 LYS A N 1
ATOM 744 C CA . LYS A 1 99 ? -21.875 -10.656 -12.641 1 89 99 LYS A CA 1
ATOM 745 C C . LYS A 1 99 ? -20.828 -10.594 -13.758 1 89 99 LYS A C 1
ATOM 747 O O . LYS A 1 99 ? -19.719 -11.102 -13.609 1 89 99 LYS A O 1
ATOM 752 N N . LYS A 1 100 ? -21.109 -9.898 -14.789 1 94.75 100 LYS A N 1
ATOM 753 C CA . LYS A 1 100 ? -20.172 -9.797 -15.906 1 94.75 100 LYS A CA 1
ATOM 754 C C . LYS A 1 100 ? -19.359 -8.508 -15.828 1 94.75 100 LYS A C 1
ATOM 756 O O . LYS A 1 100 ? -18.609 -8.18 -16.75 1 94.75 100 LYS A O 1
ATOM 761 N N . TYR A 1 101 ? -19.578 -7.742 -14.828 1 97.75 101 TYR A N 1
ATOM 762 C CA . TYR A 1 101 ? -18.875 -6.488 -14.609 1 97.75 101 TYR A CA 1
ATOM 763 C C . TYR A 1 101 ? -18.531 -6.312 -13.133 1 97.75 101 TYR A C 1
ATOM 765 O O . TYR A 1 101 ? -19.375 -6.484 -12.266 1 97.75 101 TYR A O 1
ATOM 773 N N . GLY A 1 102 ? -17.297 -6.125 -12.844 1 98.19 102 GLY A N 1
ATOM 774 C CA . GLY A 1 102 ? -16.859 -5.941 -11.469 1 98.19 102 GLY A CA 1
ATOM 775 C C . GLY A 1 102 ? -15.688 -4.988 -11.344 1 98.19 102 GLY A C 1
ATOM 776 O O . GLY A 1 102 ? -15.5 -4.113 -12.188 1 98.19 102 GLY A O 1
ATOM 777 N N . GLY A 1 103 ? -15.047 -5.047 -10.227 1 98.75 103 GLY A N 1
ATOM 778 C CA . GLY A 1 103 ? -13.977 -4.109 -9.914 1 98.75 103 GLY A CA 1
ATOM 779 C C . GLY A 1 103 ? -12.883 -4.082 -10.969 1 98.75 103 GLY A C 1
ATOM 780 O O . GLY A 1 103 ? -12.367 -3.016 -11.297 1 98.75 103 GLY A O 1
ATOM 781 N N . ALA A 1 104 ? -12.523 -5.23 -11.477 1 98.88 104 ALA A N 1
ATOM 782 C CA . ALA A 1 104 ? -11.492 -5.312 -12.516 1 98.88 104 ALA A CA 1
ATOM 783 C C . ALA A 1 104 ? -11.898 -4.508 -13.75 1 98.88 104 ALA A C 1
ATOM 785 O O . ALA A 1 104 ? -11.055 -3.877 -14.391 1 98.88 104 ALA A O 1
ATOM 786 N N . HIS A 1 105 ? -13.148 -4.547 -14.055 1 98.81 105 HIS A N 1
ATOM 787 C CA . HIS A 1 105 ? -13.656 -3.828 -15.219 1 98.81 105 HIS A CA 1
ATOM 788 C C . HIS A 1 105 ? -13.641 -2.322 -14.977 1 98.81 105 HIS A C 1
ATOM 790 O O . HIS A 1 105 ? -13.32 -1.55 -15.891 1 98.81 105 HIS A O 1
ATOM 796 N N . VAL A 1 106 ? -14.016 -1.907 -13.75 1 98.88 106 VAL A N 1
ATOM 797 C CA . VAL A 1 106 ? -13.961 -0.491 -13.406 1 98.88 106 VAL A CA 1
ATOM 798 C C . VAL A 1 106 ? -12.531 0.027 -13.57 1 98.88 106 VAL A C 1
ATOM 800 O O . VAL A 1 106 ? -12.312 1.077 -14.18 1 98.88 106 VAL A O 1
ATOM 803 N N . ILE A 1 107 ? -11.578 -0.719 -13.055 1 98.88 107 ILE A N 1
ATOM 804 C CA . ILE A 1 107 ? -10.172 -0.333 -13.102 1 98.88 107 ILE A CA 1
ATOM 805 C C . ILE A 1 107 ? -9.711 -0.244 -14.555 1 98.88 107 ILE A C 1
ATOM 807 O O . ILE A 1 107 ? -9.078 0.736 -14.961 1 98.88 107 ILE A O 1
ATOM 811 N N . HIS A 1 108 ? -10.062 -1.242 -15.32 1 98.88 108 HIS A N 1
ATOM 812 C CA . HIS A 1 108 ? -9.695 -1.271 -16.734 1 98.88 108 HIS A CA 1
ATOM 813 C C . HIS A 1 108 ? -10.305 -0.092 -17.484 1 98.88 108 HIS A C 1
ATOM 815 O O . HIS A 1 108 ? -9.633 0.542 -18.297 1 98.88 108 HIS A O 1
ATOM 821 N N . ASP A 1 109 ? -11.578 0.193 -17.25 1 98.81 109 ASP A N 1
ATOM 822 C CA . ASP A 1 109 ? -12.266 1.301 -17.906 1 98.81 109 ASP A CA 1
ATOM 823 C C . ASP A 1 109 ? -11.641 2.641 -17.516 1 98.81 109 ASP A C 1
ATOM 825 O O . ASP A 1 109 ? -11.492 3.527 -18.359 1 98.81 109 ASP A O 1
ATOM 829 N N . LEU A 1 110 ? -11.297 2.758 -16.266 1 98.75 110 LEU A N 1
ATOM 830 C CA . LEU A 1 110 ? -10.633 3.975 -15.812 1 98.75 110 LEU A CA 1
ATOM 831 C C . LEU A 1 110 ? -9.305 4.176 -16.547 1 98.75 110 LEU A C 1
ATOM 833 O O . LEU A 1 110 ? -9.016 5.27 -17.031 1 98.75 110 LEU A O 1
ATOM 837 N N . ILE A 1 111 ? -8.508 3.143 -16.609 1 98.81 111 ILE A N 1
ATOM 838 C CA . ILE A 1 111 ? -7.223 3.184 -17.297 1 98.81 111 ILE A CA 1
ATOM 839 C C . ILE A 1 111 ? -7.43 3.533 -18.766 1 98.81 111 ILE A C 1
ATOM 841 O O . ILE A 1 111 ? -6.625 4.258 -19.359 1 98.81 111 ILE A O 1
ATOM 845 N N . SER A 1 112 ? -8.523 3.09 -19.328 1 98.56 112 SER A N 1
ATOM 846 C CA . SER A 1 112 ? -8.828 3.271 -20.734 1 98.56 112 SER A CA 1
ATOM 847 C C . SER A 1 112 ? -9.359 4.672 -21.016 1 98.56 112 SER A C 1
ATOM 849 O O . SER A 1 112 ? -9.625 5.023 -22.172 1 98.56 112 SER A O 1
ATOM 851 N N . GLY A 1 113 ? -9.594 5.457 -20.031 1 98.12 113 GLY A N 1
ATOM 852 C CA . GLY A 1 113 ? -10.062 6.82 -20.203 1 98.12 113 GLY A CA 1
ATOM 853 C C . GLY A 1 113 ? -11.57 6.91 -20.391 1 98.12 113 GLY A C 1
ATOM 854 O O . GLY A 1 113 ? -12.086 7.941 -20.828 1 98.12 113 GLY A O 1
ATOM 855 N N . LYS A 1 114 ? -12.273 5.844 -20.062 1 98.5 114 LYS A N 1
ATOM 856 C CA . LYS A 1 114 ? -13.727 5.84 -20.188 1 98.5 114 LYS A CA 1
ATOM 857 C C . LYS A 1 114 ? -14.391 6.59 -19.031 1 98.5 114 LYS A C 1
ATOM 859 O O . LYS A 1 114 ? -13.797 6.75 -17.969 1 98.5 114 LYS A O 1
ATOM 864 N N . LYS A 1 115 ? -15.602 7.027 -19.312 1 98.06 115 LYS A N 1
ATOM 865 C CA . LYS A 1 115 ? -16.391 7.645 -18.25 1 98.06 115 LYS A CA 1
ATOM 866 C C . LYS A 1 115 ? -16.906 6.598 -17.266 1 98.06 115 LYS A C 1
ATOM 868 O O . LYS A 1 115 ? -17.422 5.555 -17.672 1 98.06 115 LYS A O 1
ATOM 873 N N . ILE A 1 116 ? -16.734 6.879 -16 1 98.5 116 ILE A N 1
ATOM 874 C CA . ILE A 1 116 ? -17.203 6.023 -14.914 1 98.5 116 ILE A CA 1
ATOM 875 C C . ILE A 1 116 ? -18.312 6.727 -14.133 1 98.5 116 ILE A C 1
ATOM 877 O O . ILE A 1 116 ? -18.141 7.875 -13.711 1 98.5 116 ILE A O 1
ATOM 881 N N . HIS A 1 117 ? -19.422 6.055 -14 1 98.56 117 HIS A N 1
ATOM 882 C CA . HIS A 1 117 ? -20.5 6.59 -13.172 1 98.56 117 HIS A CA 1
ATOM 883 C C . HIS A 1 117 ? -20.141 6.512 -11.688 1 98.56 117 HIS A C 1
ATOM 885 O O . HIS A 1 117 ? -19.938 5.422 -11.156 1 98.56 117 HIS A O 1
ATOM 891 N N . LEU A 1 118 ? -19.984 7.629 -11.055 1 98.69 118 LEU A N 1
ATOM 892 C CA . LEU A 1 118 ? -19.719 7.738 -9.617 1 98.69 118 LEU A CA 1
ATOM 893 C C . LEU A 1 118 ? -21 8.078 -8.859 1 98.69 118 LEU A C 1
ATOM 895 O O . LEU A 1 118 ? -21.609 9.125 -9.109 1 98.69 118 LEU A O 1
ATOM 899 N N . GLU A 1 119 ? -21.359 7.203 -8.023 1 98.44 119 GLU A N 1
ATOM 900 C CA . GLU A 1 119 ? -22.469 7.43 -7.105 1 98.44 119 GLU A CA 1
ATOM 901 C C . GLU A 1 119 ? -22.031 7.262 -5.656 1 98.44 119 GLU A C 1
ATOM 903 O O . GLU A 1 119 ? -21.406 6.258 -5.301 1 98.44 119 GLU A O 1
ATOM 908 N N . ALA A 1 120 ? -22.328 8.234 -4.816 1 98.12 120 ALA A N 1
ATOM 909 C CA . ALA A 1 120 ? -21.953 8.148 -3.404 1 98.12 120 ALA A CA 1
ATOM 910 C C . ALA A 1 120 ? -23.062 8.703 -2.514 1 98.12 120 ALA A C 1
ATOM 912 O O . ALA A 1 120 ? -23.781 9.633 -2.908 1 98.12 120 ALA A O 1
ATOM 913 N N . THR A 1 121 ? -23.203 8.125 -1.376 1 98.25 121 THR A N 1
ATOM 914 C CA . THR A 1 121 ? -24.188 8.578 -0.398 1 98.25 121 THR A CA 1
ATOM 915 C C . THR A 1 121 ? -23.531 8.82 0.958 1 98.25 121 THR A C 1
ATOM 917 O O . THR A 1 121 ? -22.453 8.289 1.232 1 98.25 121 THR A O 1
ATOM 920 N N . SER A 1 122 ? -24.125 9.672 1.742 1 96.94 122 SER A N 1
ATOM 921 C CA . SER A 1 122 ? -23.656 10.07 3.064 1 96.94 122 SER A CA 1
ATOM 922 C C . SER A 1 122 ? -24.812 10.422 3.988 1 96.94 122 SER A C 1
ATOM 924 O O . SER A 1 122 ? -25.891 10.781 3.521 1 96.94 122 SER A O 1
ATOM 926 N N . ASN A 1 123 ? -24.594 10.219 5.293 1 93.88 123 ASN A N 1
ATOM 927 C CA . ASN A 1 123 ? -25.562 10.695 6.27 1 93.88 123 ASN A CA 1
ATOM 928 C C . ASN A 1 123 ? -25.469 12.203 6.473 1 93.88 123 ASN A C 1
ATOM 930 O O . ASN A 1 123 ? -26.391 12.828 6.996 1 93.88 123 ASN A O 1
ATOM 934 N N . GLY A 1 124 ? -24.375 12.75 6.012 1 94.38 124 GLY A N 1
ATOM 935 C CA . GLY A 1 124 ? -24.156 14.18 6.195 1 94.38 124 GLY A CA 1
ATOM 936 C C . GLY A 1 124 ? -23.562 14.516 7.547 1 94.38 124 GLY A C 1
ATOM 937 O O . GLY A 1 124 ? -23.797 13.812 8.531 1 94.38 124 GLY A O 1
ATOM 938 N N . THR A 1 125 ? -22.75 15.445 7.621 1 93.19 125 THR A N 1
ATOM 939 C CA . THR A 1 125 ? -22.219 16.078 8.828 1 93.19 125 THR A CA 1
ATOM 940 C C . THR A 1 125 ? -22.266 17.594 8.711 1 93.19 125 THR A C 1
ATOM 942 O O . THR A 1 125 ? -22.609 18.125 7.656 1 93.19 125 THR A O 1
ATOM 945 N N . ASP A 1 126 ? -21.953 18.25 9.766 1 94 126 ASP A N 1
ATOM 946 C CA . ASP A 1 126 ? -21.953 19.719 9.719 1 94 126 ASP A CA 1
ATOM 947 C C . ASP A 1 126 ? -20.969 20.234 8.68 1 94 126 ASP A C 1
ATOM 949 O O . ASP A 1 126 ? -21.281 21.156 7.922 1 94 126 ASP A O 1
ATOM 953 N N . CYS A 1 127 ? -19.828 19.641 8.617 1 91.12 127 CYS A N 1
ATOM 954 C CA . CYS A 1 127 ? -18.812 20.156 7.711 1 91.12 127 CYS A CA 1
ATOM 955 C C . CYS A 1 127 ? -18.906 19.484 6.344 1 91.12 127 CYS A C 1
ATOM 957 O O . CYS A 1 127 ? -18.328 19.969 5.371 1 91.12 127 CYS A O 1
ATOM 959 N N . TYR A 1 128 ? -19.5 18.375 6.23 1 95.62 128 TYR A N 1
ATOM 960 C CA . TYR A 1 128 ? -19.797 17.672 4.984 1 95.62 128 TYR A CA 1
ATOM 961 C C . TYR A 1 128 ? -21.312 17.469 4.828 1 95.62 128 TYR A C 1
ATOM 963 O O . TYR A 1 128 ? -21.797 16.344 4.953 1 95.62 128 TYR A O 1
ATOM 971 N N . PRO A 1 129 ? -21.984 18.438 4.371 1 95.38 129 PRO A N 1
ATOM 972 C CA . PRO A 1 129 ? -23.453 18.375 4.461 1 95.38 129 PRO A CA 1
ATOM 973 C C . PRO A 1 129 ? -24.078 17.641 3.281 1 95.38 129 PRO A C 1
ATOM 975 O O . PRO A 1 129 ? -25.234 17.203 3.369 1 95.38 129 PRO A O 1
ATOM 978 N N . LYS A 1 130 ? -23.344 17.609 2.102 1 96.62 130 LYS A N 1
ATOM 979 C CA . LYS A 1 130 ? -23.922 16.953 0.93 1 96.62 130 LYS A CA 1
ATOM 980 C C . LYS A 1 130 ? -24.172 15.469 1.196 1 96.62 130 LYS A C 1
ATOM 982 O O . LYS A 1 130 ? -23.328 14.781 1.764 1 96.62 130 LYS A O 1
ATOM 987 N N . LYS A 1 131 ? -25.281 14.906 0.751 1 97.94 131 LYS A N 1
ATOM 988 C CA . LYS A 1 131 ? -25.688 13.555 1.124 1 97.94 131 LYS A CA 1
ATOM 989 C C . LYS A 1 131 ? -25.656 12.625 -0.083 1 97.94 131 LYS A C 1
ATOM 991 O O . LYS A 1 131 ? -25.734 11.398 0.07 1 97.94 131 LYS A O 1
ATOM 996 N N . HIS A 1 132 ? -25.594 13.266 -1.234 1 97.44 132 HIS A N 1
ATOM 997 C CA . HIS A 1 132 ? -25.609 12.43 -2.432 1 97.44 132 HIS A CA 1
ATOM 998 C C . HIS A 1 132 ? -24.812 13.07 -3.562 1 97.44 132 HIS A C 1
ATOM 1000 O O . HIS A 1 132 ? -24.875 14.289 -3.75 1 97.44 132 HIS A O 1
ATOM 1006 N N . VAL A 1 133 ? -24.016 12.305 -4.203 1 97.44 133 VAL A N 1
ATOM 1007 C CA . VAL A 1 133 ? -23.328 12.688 -5.43 1 97.44 133 VAL A CA 1
ATOM 1008 C C . VAL A 1 133 ? -23.656 11.695 -6.539 1 97.44 133 VAL A C 1
ATOM 1010 O O . VAL A 1 133 ? -23.719 10.484 -6.301 1 97.44 133 VAL A O 1
ATOM 1013 N N . ASP A 1 134 ? -23.938 12.109 -7.715 1 97.88 134 ASP A N 1
ATOM 1014 C CA . ASP A 1 134 ? -24.188 11.352 -8.938 1 97.88 134 ASP A CA 1
ATOM 1015 C C . ASP A 1 134 ? -23.578 12.039 -10.148 1 97.88 134 ASP A C 1
ATOM 1017 O O . ASP A 1 134 ? -24.094 13.062 -10.617 1 97.88 134 ASP A O 1
ATOM 1021 N N . THR A 1 135 ? -22.484 11.562 -10.594 1 98.06 135 THR A N 1
ATOM 1022 C CA . THR A 1 135 ? -21.766 12.219 -11.68 1 98.06 135 THR A CA 1
ATOM 1023 C C . THR A 1 135 ? -20.953 11.211 -12.477 1 98.06 135 THR A C 1
ATOM 1025 O O . THR A 1 135 ? -21.031 10 -12.227 1 98.06 135 THR A O 1
ATOM 1028 N N . TYR A 1 136 ? -20.312 11.641 -13.523 1 98.25 136 TYR A N 1
ATOM 1029 C CA . TYR A 1 136 ? -19.391 10.844 -14.32 1 98.25 136 TYR A CA 1
ATOM 1030 C C . TYR A 1 136 ? -17.984 11.398 -14.234 1 98.25 136 TYR A C 1
ATOM 1032 O O . TYR A 1 136 ? -17.781 12.617 -14.25 1 98.25 136 TYR A O 1
ATOM 1040 N N . ILE A 1 137 ? -17.016 10.508 -14.07 1 98.19 137 ILE A N 1
ATOM 1041 C CA . ILE A 1 137 ? -15.633 10.93 -13.953 1 98.19 137 ILE A CA 1
ATOM 1042 C C . ILE A 1 137 ? -14.766 10.102 -14.906 1 98.19 137 ILE A C 1
ATOM 1044 O O . ILE A 1 137 ? -15.125 8.984 -15.273 1 98.19 137 ILE A O 1
ATOM 1048 N N . THR A 1 138 ? -13.664 10.641 -15.344 1 98.12 138 THR A N 1
ATOM 1049 C CA . THR A 1 138 ? -12.57 9.93 -15.992 1 98.12 138 THR A CA 1
ATOM 1050 C C . THR A 1 138 ? -11.312 9.984 -15.125 1 98.12 138 THR A C 1
ATOM 1052 O O . THR A 1 138 ? -11.281 10.656 -14.094 1 98.12 138 THR A O 1
ATOM 1055 N N . LYS A 1 139 ? -10.32 9.25 -15.516 1 98 139 LYS A N 1
ATOM 1056 C CA . LYS A 1 139 ? -9.07 9.258 -14.758 1 98 139 LYS A CA 1
ATOM 1057 C C . LYS A 1 139 ? -8.461 10.656 -14.727 1 98 139 LYS A C 1
ATOM 1059 O O . LYS A 1 139 ? -7.695 10.984 -13.812 1 98 139 LYS A O 1
ATOM 1064 N N . GLU A 1 140 ? -8.805 11.578 -15.664 1 97.31 140 GLU A N 1
ATOM 1065 C CA . GLU A 1 140 ? -8.273 12.938 -15.688 1 97.31 140 GLU A CA 1
ATOM 1066 C C . GLU A 1 140 ? -8.992 13.828 -14.672 1 97.31 140 GLU A C 1
ATOM 1068 O O . GLU A 1 140 ? -8.461 14.867 -14.273 1 97.31 140 GLU A O 1
ATOM 1073 N N . ASP A 1 141 ? -10.172 13.383 -14.266 1 97.62 141 ASP A N 1
ATOM 1074 C CA . ASP A 1 141 ? -10.977 14.219 -13.367 1 97.62 141 ASP A CA 1
ATOM 1075 C C . ASP A 1 141 ? -10.609 13.961 -11.906 1 97.62 141 ASP A C 1
ATOM 1077 O O . ASP A 1 141 ? -10.883 14.797 -11.039 1 97.62 141 ASP A O 1
ATOM 1081 N N . ILE A 1 142 ? -10.125 12.812 -11.609 1 98.19 142 ILE A N 1
ATOM 1082 C CA . ILE A 1 142 ? -9.867 12.477 -10.211 1 98.19 142 ILE A CA 1
ATOM 1083 C C . ILE A 1 142 ? -8.422 12.828 -9.859 1 98.19 142 ILE A C 1
ATOM 1085 O O . ILE A 1 142 ? -7.586 13.008 -10.742 1 98.19 142 ILE A O 1
ATOM 1089 N N . ASN A 1 143 ? -8.109 13.047 -8.641 1 98.25 143 ASN A N 1
ATOM 1090 C CA . ASN A 1 143 ? -6.781 13.453 -8.188 1 98.25 143 ASN A CA 1
ATOM 1091 C C . ASN A 1 143 ? -5.797 12.289 -8.219 1 98.25 143 ASN A C 1
ATOM 1093 O O . ASN A 1 143 ? -5.094 12.086 -9.211 1 98.25 143 ASN A O 1
ATOM 1097 N N . GLU A 1 144 ? -5.727 11.508 -7.184 1 98.06 144 GLU A N 1
ATOM 1098 C CA . GLU A 1 144 ? -4.883 10.312 -7.18 1 98.06 144 GLU A CA 1
ATOM 1099 C C . GLU A 1 144 ? -5.668 9.078 -7.613 1 98.06 144 GLU A C 1
ATOM 1101 O O . GLU A 1 144 ? -6.832 8.914 -7.238 1 98.06 144 GLU A O 1
ATOM 1106 N N . ALA A 1 145 ? -5.07 8.305 -8.398 1 98.69 145 ALA A N 1
ATOM 1107 C CA . ALA A 1 145 ? -5.453 6.941 -8.75 1 98.69 145 ALA A CA 1
ATOM 1108 C C . ALA A 1 145 ? -4.23 6.039 -8.867 1 98.69 145 ALA A C 1
ATOM 1110 O O . ALA A 1 145 ? -3.486 6.109 -9.844 1 98.69 145 ALA A O 1
ATOM 1111 N N . TYR A 1 146 ? -4.012 5.258 -7.887 1 98.5 146 TYR A N 1
ATOM 1112 C CA . TYR A 1 146 ? -2.867 4.359 -7.984 1 98.5 146 TYR A CA 1
ATOM 1113 C C . TYR A 1 146 ? -3.258 2.936 -7.609 1 98.5 146 TYR A C 1
ATOM 1115 O O . TYR A 1 146 ? -4.098 2.727 -6.73 1 98.5 146 TYR A O 1
ATOM 1123 N N . LEU A 1 147 ? -2.744 2.045 -8.391 1 98.69 147 LEU A N 1
ATOM 1124 C CA . LEU A 1 147 ? -2.908 0.616 -8.148 1 98.69 147 LEU A CA 1
ATOM 1125 C C . LEU A 1 147 ? -2.16 0.193 -6.887 1 98.69 147 LEU A C 1
ATOM 1127 O O . LEU A 1 147 ? -1.013 0.596 -6.676 1 98.69 147 LEU A O 1
ATOM 1131 N N . PHE A 1 148 ? -2.791 -0.461 -6 1 98.88 148 PHE A N 1
ATOM 1132 C CA . PHE A 1 148 ? -2.156 -1.178 -4.898 1 98.88 148 PHE A CA 1
ATOM 1133 C C . PHE A 1 148 ? -2.658 -2.615 -4.828 1 98.88 148 PHE A C 1
ATOM 1135 O O . PHE A 1 148 ? -3.842 -2.854 -4.582 1 98.88 148 PHE A O 1
ATOM 1142 N N . ASN A 1 149 ? -1.729 -3.52 -5.047 1 98.88 149 ASN A N 1
ATOM 1143 C CA . ASN A 1 149 ? -2.018 -4.949 -5.051 1 98.88 149 ASN A CA 1
ATOM 1144 C C . ASN A 1 149 ? -1.377 -5.656 -3.859 1 98.88 149 ASN A C 1
ATOM 1146 O O . ASN A 1 149 ? -0.179 -5.941 -3.873 1 98.88 149 ASN A O 1
ATOM 1150 N N . PRO A 1 150 ? -2.168 -6.109 -2.881 1 98.75 150 PRO A N 1
ATOM 1151 C CA . PRO A 1 150 ? -1.591 -6.703 -1.673 1 98.75 150 PRO A CA 1
ATOM 1152 C C . PRO A 1 150 ? -0.934 -8.055 -1.937 1 98.75 150 PRO A C 1
ATOM 1154 O O . PRO A 1 150 ? -0.167 -8.547 -1.104 1 98.75 150 PRO A O 1
ATOM 1157 N N . ARG A 1 151 ? -1.218 -8.648 -3.113 1 98.75 151 ARG A N 1
ATOM 1158 C CA . ARG A 1 151 ? -0.602 -9.938 -3.404 1 98.75 151 ARG A CA 1
ATOM 1159 C C . ARG A 1 151 ? -0.537 -10.188 -4.91 1 98.75 151 ARG A C 1
ATOM 1161 O O . ARG A 1 151 ? -1.571 -10.32 -5.566 1 98.75 151 ARG A O 1
ATOM 1168 N N . ASN A 1 152 ? 0.674 -10.289 -5.43 1 98.25 152 ASN A N 1
ATOM 1169 C CA . ASN A 1 152 ? 0.918 -10.602 -6.832 1 98.25 152 ASN A CA 1
ATOM 1170 C C . ASN A 1 152 ? 2.166 -11.469 -7 1 98.25 152 ASN A C 1
ATOM 1172 O O . ASN A 1 152 ? 2.904 -11.695 -6.043 1 98.25 152 ASN A O 1
ATOM 1176 N N . VAL A 1 153 ? 2.426 -12.016 -8.102 1 97.75 153 VAL A N 1
ATOM 1177 C CA . VAL A 1 153 ? 3.684 -12.594 -8.562 1 97.75 153 VAL A CA 1
ATOM 1178 C C . VAL A 1 153 ? 4.074 -13.766 -7.664 1 97.75 153 VAL A C 1
ATOM 1180 O O . VAL A 1 153 ? 5.18 -13.797 -7.117 1 97.75 153 VAL A O 1
ATOM 1183 N N . TYR A 1 154 ? 3.35 -14.797 -7.57 1 97.19 154 TYR A N 1
ATOM 1184 C CA . TYR A 1 154 ? 3.697 -15.977 -6.789 1 97.19 154 TYR A CA 1
ATOM 1185 C C . TYR A 1 154 ? 5.031 -16.562 -7.242 1 97.19 154 TYR A C 1
ATOM 1187 O O . TYR A 1 154 ? 5.305 -16.641 -8.445 1 97.19 154 TYR A O 1
ATOM 1195 N N . GLN A 1 155 ? 5.824 -16.875 -6.227 1 98.44 155 GLN A N 1
ATOM 1196 C CA . GLN A 1 155 ? 6.98 -17.719 -6.496 1 98.44 155 GLN A CA 1
ATOM 1197 C C . GLN A 1 155 ? 6.562 -19.188 -6.625 1 98.44 155 GLN A C 1
ATOM 1199 O O . GLN A 1 155 ? 6.559 -19.922 -5.641 1 98.44 155 GLN A O 1
ATOM 1204 N N . ASN A 1 156 ? 6.133 -19.578 -7.801 1 98.12 156 ASN A N 1
ATOM 1205 C CA . ASN A 1 156 ? 5.59 -20.891 -8.148 1 98.12 156 ASN A CA 1
ATOM 1206 C C . ASN A 1 156 ? 4.133 -21.016 -7.711 1 98.12 156 ASN A C 1
ATOM 1208 O O . ASN A 1 156 ? 3.617 -20.172 -6.977 1 98.12 156 ASN A O 1
ATOM 1212 N N . TYR A 1 157 ? 3.463 -21.984 -8.281 1 97.31 157 TYR A N 1
ATOM 1213 C CA . TYR A 1 157 ? 2.057 -22.266 -8.031 1 97.31 157 TYR A CA 1
ATOM 1214 C C . TYR A 1 157 ? 1.745 -23.734 -8.297 1 97.31 157 TYR A C 1
ATOM 1216 O O . TYR A 1 157 ? 2.533 -24.438 -8.938 1 97.31 157 TYR A O 1
ATOM 1224 N N . ASN A 1 158 ? 0.682 -24.203 -7.758 1 97.81 158 ASN A N 1
ATOM 1225 C CA . ASN A 1 158 ? 0.255 -25.562 -8.07 1 97.81 158 ASN A CA 1
ATOM 1226 C C . ASN A 1 158 ? -0.459 -25.625 -9.414 1 97.81 158 ASN A C 1
ATOM 1228 O O . ASN A 1 158 ? -1.112 -24.672 -9.828 1 97.81 158 ASN A O 1
ATOM 1232 N N . ALA A 1 159 ? -0.273 -26.719 -10.055 1 98.56 159 ALA A N 1
ATOM 1233 C CA . ALA A 1 159 ? -1.174 -27.062 -11.156 1 98.56 159 ALA A CA 1
ATOM 1234 C C . ALA A 1 159 ? -2.455 -27.703 -10.641 1 98.56 159 ALA A C 1
ATOM 1236 O O . ALA A 1 159 ? -2.469 -28.281 -9.547 1 98.56 159 ALA A O 1
ATOM 1237 N N . ALA A 1 160 ? -3.516 -27.562 -11.43 1 98.5 160 ALA A N 1
ATOM 1238 C CA . ALA A 1 160 ? -4.82 -27.984 -10.93 1 98.5 160 ALA A CA 1
ATOM 1239 C C . ALA A 1 160 ? -5.469 -28.984 -11.883 1 98.5 160 ALA A C 1
ATOM 1241 O O . ALA A 1 160 ? -5.418 -28.812 -13.102 1 98.5 160 ALA A O 1
ATOM 1242 N N . THR A 1 161 ? -5.984 -30.016 -11.359 1 98.38 161 THR A N 1
ATOM 1243 C CA . THR A 1 161 ? -6.855 -30.953 -12.062 1 98.38 161 THR A CA 1
ATOM 1244 C C . THR A 1 161 ? -8.07 -31.297 -11.219 1 98.38 161 THR A C 1
ATOM 1246 O O . THR A 1 161 ? -8.352 -30.641 -10.219 1 98.38 161 THR A O 1
ATOM 1249 N N . ASN A 1 162 ? -8.977 -32.156 -11.75 1 98.06 162 ASN A N 1
ATOM 1250 C CA . ASN A 1 162 ? -10.211 -32.562 -11.094 1 98.06 162 ASN A CA 1
ATOM 1251 C C . ASN A 1 162 ? -10.477 -34.062 -11.266 1 98.06 162 ASN A C 1
ATOM 1253 O O . ASN A 1 162 ? -10.828 -34.531 -12.352 1 98.06 162 ASN A O 1
ATOM 1257 N N . ALA A 1 163 ? -10.367 -34.75 -10.148 1 97.06 163 ALA A N 1
ATOM 1258 C CA . ALA A 1 163 ? -10.516 -36.219 -10.211 1 97.06 163 ALA A CA 1
ATOM 1259 C C . ALA A 1 163 ? -11.969 -36.625 -9.992 1 97.06 163 ALA A C 1
ATOM 1261 O O . ALA A 1 163 ? -12.312 -37.812 -10.133 1 97.06 163 ALA A O 1
ATOM 1262 N N . SER A 1 164 ? -12.805 -35.719 -9.633 1 96.94 164 SER A N 1
ATOM 1263 C CA . SER A 1 164 ? -14.219 -36.062 -9.43 1 96.94 164 SER A CA 1
ATOM 1264 C C . SER A 1 164 ? -14.914 -36.344 -10.758 1 96.94 164 SER A C 1
ATOM 1266 O O . SER A 1 164 ? -14.312 -36.156 -11.828 1 96.94 164 SER A O 1
ATOM 1268 N N . ASP A 1 165 ? -16.188 -36.75 -10.648 1 97.69 165 ASP A N 1
ATOM 1269 C CA . ASP A 1 165 ? -16.938 -37.125 -11.844 1 97.69 165 ASP A CA 1
ATOM 1270 C C . ASP A 1 165 ? -17.781 -35.969 -12.352 1 97.69 165 ASP A C 1
ATOM 1272 O O . ASP A 1 165 ? -18.594 -36.125 -13.266 1 97.69 165 ASP A O 1
ATOM 1276 N N . LYS A 1 166 ? -17.562 -34.844 -11.797 1 96.81 166 LYS A N 1
ATOM 1277 C CA . LYS A 1 166 ? -18.281 -33.656 -12.211 1 96.81 166 LYS A CA 1
ATOM 1278 C C . LYS A 1 166 ? -17.328 -32.5 -12.547 1 96.81 166 LYS A C 1
ATOM 1280 O O . LYS A 1 166 ? -16.266 -32.375 -11.93 1 96.81 166 LYS A O 1
ATOM 1285 N N . LYS A 1 167 ? -17.781 -31.766 -13.5 1 97 167 LYS A N 1
ATOM 1286 C CA . LYS A 1 167 ? -17.031 -30.547 -13.812 1 97 167 LYS A CA 1
ATOM 1287 C C . LYS A 1 167 ? -17 -29.594 -12.625 1 97 167 LYS A C 1
ATOM 1289 O O . LYS A 1 167 ? -18.016 -29.422 -11.938 1 97 167 LYS A O 1
ATOM 1294 N N . ILE A 1 168 ? -15.859 -28.922 -12.383 1 97.5 168 ILE A N 1
ATOM 1295 C CA . ILE A 1 168 ? -15.812 -27.906 -11.328 1 97.5 168 ILE A CA 1
ATOM 1296 C C . ILE A 1 168 ? -15.266 -26.594 -11.891 1 97.5 168 ILE A C 1
ATOM 1298 O O . ILE A 1 168 ? -14.43 -26.609 -12.805 1 97.5 168 ILE A O 1
ATOM 1302 N N . TYR A 1 169 ? -15.742 -25.516 -11.438 1 97.31 169 TYR A N 1
ATOM 1303 C CA . TYR A 1 169 ? -15.359 -24.156 -11.852 1 97.31 169 TYR A CA 1
ATOM 1304 C C . TYR A 1 169 ? -14.516 -23.484 -10.773 1 97.31 169 TYR A C 1
ATOM 1306 O O . TYR A 1 169 ? -14.961 -23.312 -9.641 1 97.31 169 TYR A O 1
ATOM 1314 N N . THR A 1 170 ? -13.297 -23.125 -11.188 1 96.69 170 THR A N 1
ATOM 1315 C CA . THR A 1 170 ? -12.344 -22.625 -10.203 1 96.69 170 THR A CA 1
ATOM 1316 C C . THR A 1 170 ? -11.656 -21.359 -10.711 1 96.69 170 THR A C 1
ATOM 1318 O O . THR A 1 170 ? -11.891 -20.922 -11.844 1 96.69 170 THR A O 1
ATOM 1321 N N . TYR A 1 171 ? -10.805 -20.812 -9.812 1 95.06 171 TYR A N 1
ATOM 1322 C CA . TYR A 1 171 ? -10.008 -19.641 -10.203 1 95.06 171 TYR A CA 1
ATOM 1323 C C . TYR A 1 171 ? -8.914 -20.031 -11.188 1 95.06 171 TYR A C 1
ATOM 1325 O O . TYR A 1 171 ? -8.297 -19.172 -11.812 1 95.06 171 TYR A O 1
ATOM 1333 N N . MET A 1 172 ? -8.641 -21.359 -11.344 1 97.06 172 MET A N 1
ATOM 1334 C CA . MET A 1 172 ? -7.695 -21.859 -12.336 1 97.06 172 MET A CA 1
ATOM 1335 C C . MET A 1 172 ? -8.406 -22.203 -13.641 1 97.06 172 MET A C 1
ATOM 1337 O O . MET A 1 172 ? -7.816 -22.828 -14.523 1 97.06 172 MET A O 1
ATOM 1341 N N . GLY A 1 173 ? -9.617 -21.734 -13.766 1 96.94 173 GLY A N 1
ATOM 1342 C CA . GLY A 1 173 ? -10.43 -22.094 -14.914 1 96.94 173 GLY A CA 1
ATOM 1343 C C . GLY A 1 173 ? -11.297 -23.312 -14.68 1 96.94 173 GLY A C 1
ATOM 1344 O O . GLY A 1 173 ? -11.367 -23.828 -13.555 1 96.94 173 GLY A O 1
ATOM 1345 N N . THR A 1 174 ? -12 -23.719 -15.727 1 98 174 THR A N 1
ATOM 1346 C CA . THR A 1 174 ? -12.844 -24.906 -15.656 1 98 174 THR A CA 1
ATOM 1347 C C . THR A 1 174 ? -11.992 -26.172 -15.648 1 98 174 THR A C 1
ATOM 1349 O O . THR A 1 174 ? -11.117 -26.344 -16.5 1 98 174 THR A O 1
ATOM 1352 N N . LEU A 1 175 ? -12.234 -27.031 -14.719 1 98.5 175 LEU A N 1
ATOM 1353 C CA . LEU A 1 175 ? -11.578 -28.328 -14.648 1 98.5 175 LEU A CA 1
ATOM 1354 C C . LEU A 1 175 ? -12.555 -29.453 -14.945 1 98.5 175 LEU A C 1
ATOM 1356 O O . LEU A 1 175 ? -13.57 -29.609 -14.258 1 98.5 175 LEU A O 1
ATOM 1360 N N . ARG A 1 176 ? -12.242 -30.156 -15.969 1 98.12 176 ARG A N 1
ATOM 1361 C CA . ARG A 1 176 ? -13.125 -31.203 -16.469 1 98.12 176 ARG A CA 1
ATOM 1362 C C . ARG A 1 176 ? -13.078 -32.438 -15.586 1 98.12 176 ARG A C 1
ATOM 1364 O O . ARG A 1 176 ? -12.086 -32.656 -14.891 1 98.12 176 ARG A O 1
ATOM 1371 N N . PRO A 1 177 ? -14.227 -33.25 -15.57 1 97.69 177 PRO A N 1
ATOM 1372 C CA . PRO A 1 177 ? -14.289 -34.469 -14.719 1 97.69 177 PRO A CA 1
ATOM 1373 C C . PRO A 1 177 ? -13.234 -35.5 -15.086 1 97.69 177 PRO A C 1
ATOM 1375 O O . PRO A 1 177 ? -12.766 -35.531 -16.234 1 97.69 177 PRO A O 1
ATOM 1378 N N . ASN A 1 178 ? -12.883 -36.406 -14.117 1 97.12 178 ASN A N 1
ATOM 1379 C CA . ASN A 1 178 ? -12.008 -37.531 -14.32 1 97.12 178 ASN A CA 1
ATOM 1380 C C . ASN A 1 178 ? -10.664 -37.125 -14.914 1 97.12 178 ASN A C 1
ATOM 1382 O O . ASN A 1 178 ? -10.195 -37.75 -15.875 1 97.12 178 ASN A O 1
ATOM 1386 N N . MET A 1 179 ? -10.164 -36 -14.398 1 97.56 179 MET A N 1
ATOM 1387 C CA . MET A 1 179 ? -8.867 -35.469 -14.789 1 97.56 179 MET A CA 1
ATOM 1388 C C . MET A 1 179 ? -8.828 -35.156 -16.281 1 97.56 179 MET A C 1
ATOM 1390 O O . MET A 1 179 ? -7.875 -35.5 -16.969 1 97.56 179 MET A O 1
ATOM 1394 N N . GLY A 1 180 ? -9.828 -34.5 -16.703 1 97.19 180 GLY A N 1
ATOM 1395 C CA . GLY A 1 180 ? -9.977 -34.156 -18.125 1 97.19 180 GLY A CA 1
ATOM 1396 C C . GLY A 1 180 ? -8.992 -33.125 -18.594 1 97.19 180 GLY A C 1
ATOM 1397 O O . GLY A 1 180 ? -8.742 -33 -19.797 1 97.19 180 GLY A O 1
ATOM 1398 N N . ASN A 1 181 ? -8.484 -32.375 -17.766 1 98.44 181 ASN A N 1
ATOM 1399 C CA . ASN A 1 181 ? -7.484 -31.375 -18.125 1 98.44 181 ASN A CA 1
ATOM 1400 C C . ASN A 1 181 ? -6.656 -30.969 -16.906 1 98.44 181 ASN A C 1
ATOM 1402 O O . ASN A 1 181 ? -7.043 -31.25 -15.766 1 98.44 181 ASN A O 1
ATOM 1406 N N . ILE A 1 182 ? -5.512 -30.344 -17.141 1 98.62 182 ILE A N 1
ATOM 1407 C CA . ILE A 1 182 ? -4.641 -29.734 -16.141 1 98.62 182 ILE A CA 1
ATOM 1408 C C . ILE A 1 182 ? -4.406 -28.266 -16.484 1 98.62 182 ILE A C 1
ATOM 1410 O O . ILE A 1 182 ? -3.924 -27.953 -17.578 1 98.62 182 ILE A O 1
ATOM 1414 N N . ASN A 1 183 ? -4.816 -27.391 -15.641 1 98.69 183 ASN A N 1
ATOM 1415 C CA . ASN A 1 183 ? -4.492 -25.969 -15.789 1 98.69 183 ASN A CA 1
ATOM 1416 C C . ASN A 1 183 ? -3.365 -25.562 -14.852 1 98.69 183 ASN A C 1
ATOM 1418 O O . ASN A 1 183 ? -3.258 -26.062 -13.734 1 98.69 183 ASN A O 1
ATOM 1422 N N . TYR A 1 184 ? -2.529 -24.75 -15.305 1 98.25 184 TYR A N 1
ATOM 1423 C CA . TYR A 1 184 ? -1.418 -24.297 -14.477 1 98.25 184 TYR A CA 1
ATOM 1424 C C . TYR A 1 184 ? -1.129 -22.812 -14.719 1 98.25 184 TYR A C 1
ATOM 1426 O O . TYR A 1 184 ? -1.704 -22.203 -15.617 1 98.25 184 TYR A O 1
ATOM 1434 N N . SER A 1 185 ? -0.365 -22.203 -13.797 1 96.25 185 SER A N 1
ATOM 1435 C CA . SER A 1 185 ? -0.01 -20.781 -13.875 1 96.25 185 SER A CA 1
ATOM 1436 C C . SER A 1 185 ? 1.501 -20.594 -13.82 1 96.25 185 SER A C 1
ATOM 1438 O O . SER A 1 185 ? 2.258 -21.562 -13.828 1 96.25 185 SER A O 1
ATOM 1440 N N . THR A 1 186 ? 1.99 -19.344 -13.891 1 93.81 186 THR A N 1
ATOM 1441 C CA . THR A 1 186 ? 3.369 -18.875 -13.906 1 93.81 186 THR A CA 1
ATOM 1442 C C . THR A 1 186 ? 3.971 -18.984 -15.305 1 93.81 186 THR A C 1
ATOM 1444 O O . THR A 1 186 ? 3.439 -19.703 -16.156 1 93.81 186 THR A O 1
ATOM 1447 N N . THR A 1 187 ? 5 -18.281 -15.508 1 97.44 187 THR A N 1
ATOM 1448 C CA . THR A 1 187 ? 5.625 -18.234 -16.828 1 97.44 187 THR A CA 1
ATOM 1449 C C . THR A 1 187 ? 6.941 -19 -16.828 1 97.44 187 THR A C 1
ATOM 1451 O O . THR A 1 187 ? 7.801 -18.766 -17.688 1 97.44 187 THR A O 1
ATOM 1454 N N . GLY A 1 188 ? 7.105 -19.938 -15.836 1 97.44 188 GLY A N 1
ATOM 1455 C CA . GLY A 1 188 ? 8.266 -20.812 -15.797 1 97.44 188 GLY A CA 1
ATOM 1456 C C . GLY A 1 188 ? 9.578 -20.062 -15.703 1 97.44 188 GLY A C 1
ATOM 1457 O O . GLY A 1 188 ? 9.75 -19.219 -14.82 1 97.44 188 GLY A O 1
ATOM 1458 N N . GLU A 1 189 ? 10.445 -20.359 -16.641 1 98.25 189 GLU A N 1
ATOM 1459 C CA . GLU A 1 189 ? 11.797 -19.828 -16.594 1 98.25 189 GLU A CA 1
ATOM 1460 C C . GLU A 1 189 ? 11.805 -18.312 -16.781 1 98.25 189 GLU A C 1
ATOM 1462 O O . GLU A 1 189 ? 12.805 -17.641 -16.5 1 98.25 189 GLU A O 1
ATOM 1467 N N . LEU A 1 190 ? 10.672 -17.688 -17.203 1 98.62 190 LEU A N 1
ATOM 1468 C CA . LEU A 1 190 ? 10.562 -16.25 -17.375 1 98.62 190 LEU A CA 1
ATOM 1469 C C . LEU A 1 190 ? 10.031 -15.586 -16.109 1 98.62 190 LEU A C 1
ATOM 1471 O O . LEU A 1 190 ? 10.102 -14.359 -15.961 1 98.62 190 LEU A O 1
ATOM 1475 N N . SER A 1 191 ? 9.547 -16.344 -15.133 1 98.5 191 SER A N 1
ATOM 1476 C CA . SER A 1 191 ? 8.875 -15.852 -13.938 1 98.5 191 SER A CA 1
ATOM 1477 C C . SER A 1 191 ? 9.836 -15.078 -13.047 1 98.5 191 SER A C 1
ATOM 1479 O O . SER A 1 191 ? 10.938 -15.547 -12.758 1 98.5 191 SER A O 1
ATOM 1481 N N . PRO A 1 192 ? 9.43 -13.961 -12.516 1 98.75 192 PRO A N 1
ATOM 1482 C CA . PRO A 1 192 ? 10.344 -13.102 -11.758 1 98.75 192 PRO A CA 1
ATOM 1483 C C . PRO A 1 192 ? 10.906 -13.789 -10.516 1 98.75 192 PRO A C 1
ATOM 1485 O O . PRO A 1 192 ? 12.125 -13.922 -10.383 1 98.75 192 PRO A O 1
ATOM 1488 N N . LEU A 1 193 ? 10.102 -14.32 -9.688 1 98.69 193 LEU A N 1
ATOM 1489 C CA . LEU A 1 193 ? 10.555 -14.789 -8.391 1 98.69 193 LEU A CA 1
ATOM 1490 C C . LEU A 1 193 ? 11.227 -16.156 -8.508 1 98.69 193 LEU A C 1
ATOM 1492 O O . LEU A 1 193 ? 11.938 -16.578 -7.594 1 98.69 193 LEU A O 1
ATOM 1496 N N . LEU A 1 194 ? 10.984 -16.875 -9.578 1 98.62 194 LEU A N 1
ATOM 1497 C CA . LEU A 1 194 ? 11.695 -18.125 -9.789 1 98.62 194 LEU A CA 1
ATOM 1498 C C . LEU A 1 194 ? 13.141 -17.859 -10.211 1 98.62 194 LEU A C 1
ATOM 1500 O O . LEU A 1 194 ? 13.992 -18.75 -10.094 1 98.62 194 LEU A O 1
ATOM 1504 N N . ASN A 1 195 ? 13.414 -16.625 -10.703 1 98.75 195 ASN A N 1
ATOM 1505 C CA . ASN A 1 195 ? 14.766 -16.219 -11.07 1 98.75 195 ASN A CA 1
ATOM 1506 C C . ASN A 1 195 ? 15.484 -15.539 -9.906 1 98.75 195 ASN A C 1
ATOM 1508 O O . ASN A 1 195 ? 16.641 -15.148 -10.031 1 98.75 195 ASN A O 1
ATOM 1512 N N . ASP A 1 196 ? 14.859 -15.305 -8.852 1 98.5 196 ASP A N 1
ATOM 1513 C CA . ASP A 1 196 ? 15.406 -14.836 -7.582 1 98.5 196 ASP A CA 1
ATOM 1514 C C . ASP A 1 196 ? 14.883 -15.672 -6.418 1 98.5 196 ASP A C 1
ATOM 1516 O O . ASP A 1 196 ? 14.188 -15.156 -5.543 1 98.5 196 ASP A O 1
ATOM 1520 N N . PRO A 1 197 ? 15.289 -16.922 -6.379 1 98.25 197 PRO A N 1
ATOM 1521 C CA . PRO A 1 197 ? 14.609 -17.891 -5.52 1 98.25 197 PRO A CA 1
ATOM 1522 C C . PRO A 1 197 ? 14.758 -17.562 -4.035 1 98.25 197 PRO A C 1
ATOM 1524 O O . PRO A 1 197 ? 13.922 -17.984 -3.225 1 98.25 197 PRO A O 1
ATOM 1527 N N . TYR A 1 198 ? 15.734 -16.797 -3.658 1 98.38 198 TYR A N 1
ATOM 1528 C CA . TYR A 1 198 ? 15.961 -16.5 -2.248 1 98.38 198 TYR A CA 1
ATOM 1529 C C . TYR A 1 198 ? 15.789 -15.008 -1.974 1 98.38 198 TYR A C 1
ATOM 1531 O O . TYR A 1 198 ? 16.266 -14.492 -0.958 1 98.38 198 TYR A O 1
ATOM 1539 N N . TYR A 1 199 ? 15.219 -14.328 -2.875 1 98.31 199 TYR A N 1
ATOM 1540 C CA . TYR A 1 199 ? 14.859 -12.922 -2.715 1 98.31 199 TYR A CA 1
ATOM 1541 C C . TYR A 1 199 ? 16.094 -12.078 -2.41 1 98.31 199 TYR A C 1
ATOM 1543 O O . TYR A 1 199 ? 16.078 -11.242 -1.502 1 98.31 199 TYR A O 1
ATOM 1551 N N . LYS A 1 200 ? 17.078 -12.297 -3.154 1 98.19 200 LYS A N 1
ATOM 1552 C CA . LYS A 1 200 ? 18.344 -11.586 -2.916 1 98.19 200 LYS A CA 1
ATOM 1553 C C . LYS A 1 200 ? 18.344 -10.219 -3.607 1 98.19 200 LYS A C 1
ATOM 1555 O O . LYS A 1 200 ? 19.031 -9.297 -3.176 1 98.19 200 LYS A O 1
ATOM 1560 N N . THR A 1 201 ? 17.562 -10.109 -4.711 1 98.62 201 THR A N 1
ATOM 1561 C CA . THR A 1 201 ? 17.609 -8.883 -5.496 1 98.62 201 THR A CA 1
ATOM 1562 C C . THR A 1 201 ? 16.219 -8.25 -5.574 1 98.62 201 THR A C 1
ATOM 1564 O O . THR A 1 201 ? 16.078 -7.09 -5.969 1 98.62 201 THR A O 1
ATOM 1567 N N . ILE A 1 202 ? 15.156 -8.992 -5.258 1 98.81 202 ILE A N 1
ATOM 1568 C CA . ILE A 1 202 ? 13.797 -8.469 -5.234 1 98.81 202 ILE A CA 1
ATOM 1569 C C . ILE A 1 202 ? 13.328 -8.305 -3.791 1 98.81 202 ILE A C 1
ATOM 1571 O O . ILE A 1 202 ? 13.32 -9.273 -3.021 1 98.81 202 ILE A O 1
ATOM 1575 N N . GLY A 1 203 ? 12.977 -7.184 -3.375 1 98.62 203 GLY A N 1
ATOM 1576 C CA . GLY A 1 203 ? 12.5 -6.824 -2.051 1 98.62 203 GLY A CA 1
ATOM 1577 C C . GLY A 1 203 ? 11.727 -5.516 -2.031 1 98.62 203 GLY A C 1
ATOM 1578 O O . GLY A 1 203 ? 11.359 -4.988 -3.084 1 98.62 203 GLY A O 1
ATOM 1579 N N . ILE A 1 204 ? 11.43 -5.02 -0.88 1 98.69 204 ILE A N 1
ATOM 1580 C CA . ILE A 1 204 ? 10.727 -3.75 -0.751 1 98.69 204 ILE A CA 1
ATOM 1581 C C . ILE A 1 204 ? 11.516 -2.646 -1.453 1 98.69 204 ILE A C 1
ATOM 1583 O O . ILE A 1 204 ? 12.727 -2.529 -1.269 1 98.69 204 ILE A O 1
ATOM 1587 N N . GLY A 1 205 ? 10.836 -1.908 -2.328 1 98.62 205 GLY A N 1
ATOM 1588 C CA . GLY A 1 205 ? 11.477 -0.778 -2.98 1 98.62 205 GLY A CA 1
ATOM 1589 C C . GLY A 1 205 ? 11.977 -1.101 -4.375 1 98.62 205 GLY A C 1
ATOM 1590 O O . GLY A 1 205 ? 12.352 -0.2 -5.133 1 98.62 205 GLY A O 1
ATOM 1591 N N . THR A 1 206 ? 12 -2.402 -4.789 1 98.88 206 THR A N 1
ATOM 1592 C CA . THR A 1 206 ? 12.438 -2.766 -6.129 1 98.88 206 THR A CA 1
ATOM 1593 C C . THR A 1 206 ? 11.539 -2.129 -7.184 1 98.88 206 THR A C 1
ATOM 1595 O O . THR A 1 206 ? 10.312 -2.26 -7.125 1 98.88 206 THR A O 1
ATOM 1598 N N . LYS A 1 207 ? 12.227 -1.433 -8.055 1 98.75 207 LYS A N 1
ATOM 1599 C CA . LYS A 1 207 ? 11.492 -0.846 -9.164 1 98.75 207 LYS A CA 1
ATOM 1600 C C . LYS A 1 207 ? 11.086 -1.912 -10.18 1 98.75 207 LYS A C 1
ATOM 1602 O O . LYS A 1 207 ? 11.891 -2.781 -10.523 1 98.75 207 LYS A O 1
ATOM 1607 N N . ILE A 1 208 ? 9.797 -1.812 -10.703 1 98.94 208 ILE A N 1
ATOM 1608 C CA . ILE A 1 208 ? 9.305 -2.859 -11.586 1 98.94 208 ILE A CA 1
ATOM 1609 C C . ILE A 1 208 ? 8.5 -2.236 -12.727 1 98.94 208 ILE A C 1
ATOM 1611 O O . ILE A 1 208 ? 8.117 -1.067 -12.656 1 98.94 208 ILE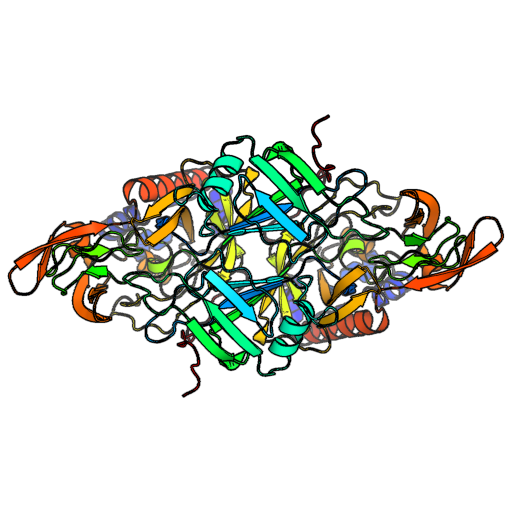 A O 1
ATOM 1615 N N . PHE A 1 209 ? 8.391 -3.027 -13.812 1 98.88 209 PHE A N 1
ATOM 1616 C CA . PHE A 1 209 ? 7.367 -2.789 -14.82 1 98.88 209 PHE A CA 1
ATOM 1617 C C . PHE A 1 209 ? 6.004 -3.264 -14.336 1 98.88 209 PHE A C 1
ATOM 1619 O O . PHE A 1 209 ? 5.824 -4.449 -14.039 1 98.88 209 PHE A O 1
ATOM 1626 N N . LEU A 1 210 ? 5.09 -2.355 -14.172 1 98.88 210 LEU A N 1
ATOM 1627 C CA . LEU A 1 210 ? 3.756 -2.688 -13.68 1 98.88 210 LEU A CA 1
ATOM 1628 C C . LEU A 1 210 ? 2.682 -2.193 -14.641 1 98.88 210 LEU A C 1
ATOM 1630 O O . LEU A 1 210 ? 2.414 -0.991 -14.719 1 98.88 210 LEU A O 1
ATOM 1634 N N . ALA A 1 211 ? 2.088 -3.092 -15.398 1 98.81 211 ALA A N 1
ATOM 1635 C CA . ALA A 1 211 ? 0.985 -2.844 -16.328 1 98.81 211 ALA A CA 1
ATOM 1636 C C . ALA A 1 211 ? 1.326 -1.715 -17.297 1 98.81 211 ALA A C 1
ATOM 1638 O O . ALA A 1 211 ? 0.504 -0.83 -17.547 1 98.81 211 ALA A O 1
ATOM 1639 N N . GLY A 1 212 ? 2.484 -1.641 -17.781 1 98.56 212 GLY A N 1
ATOM 1640 C CA . GLY A 1 212 ? 2.838 -0.721 -18.844 1 98.56 212 GLY A CA 1
ATOM 1641 C C . GLY A 1 212 ? 3.551 0.524 -18.359 1 98.56 212 GLY A C 1
ATOM 1642 O O . GLY A 1 212 ? 3.9 1.402 -19.141 1 98.56 212 GLY A O 1
ATOM 1643 N N . THR A 1 213 ? 3.785 0.641 -17.109 1 98.19 213 THR A N 1
ATOM 1644 C CA . THR A 1 213 ? 4.512 1.759 -16.531 1 98.19 213 THR A CA 1
ATOM 1645 C C . THR A 1 213 ? 5.383 1.286 -15.367 1 98.19 213 THR A C 1
ATOM 1647 O O . THR A 1 213 ? 5.543 0.082 -15.148 1 98.19 213 THR A O 1
ATOM 1650 N N . GLN A 1 214 ? 6.02 2.234 -14.68 1 97.94 214 GLN A N 1
ATOM 1651 C CA . GLN A 1 214 ? 6.902 1.895 -13.57 1 97.94 214 GLN A CA 1
ATOM 1652 C C . GLN A 1 214 ? 6.129 1.806 -12.258 1 97.94 214 GLN A C 1
ATOM 1654 O O . GLN A 1 214 ? 5.152 2.529 -12.062 1 97.94 214 GLN A O 1
ATOM 1659 N N . GLY A 1 215 ? 6.438 0.892 -11.414 1 98.56 215 GLY A N 1
ATOM 1660 C CA . GLY A 1 215 ? 5.957 0.728 -10.047 1 98.56 215 GLY A CA 1
ATOM 1661 C C . GLY A 1 215 ? 7.016 0.201 -9.102 1 98.56 215 GLY A C 1
ATOM 1662 O O . GLY A 1 215 ? 8.203 0.209 -9.422 1 98.56 215 GLY A O 1
ATOM 1663 N N . TYR A 1 216 ? 6.598 -0.176 -7.926 1 98.88 216 TYR A N 1
ATOM 1664 C CA . TYR A 1 216 ? 7.535 -0.654 -6.914 1 98.88 216 TYR A CA 1
ATOM 1665 C C . TYR A 1 216 ? 6.945 -1.824 -6.133 1 98.88 216 TYR A C 1
ATOM 1667 O O . TYR A 1 216 ? 5.727 -1.93 -5.988 1 98.88 216 TYR A O 1
ATOM 1675 N N . VAL A 1 217 ? 7.828 -2.691 -5.699 1 98.88 217 VAL A N 1
ATOM 1676 C CA . VAL A 1 217 ? 7.449 -3.625 -4.641 1 98.88 217 VAL A CA 1
ATOM 1677 C C . VAL A 1 217 ? 7.277 -2.871 -3.326 1 98.88 217 VAL A C 1
ATOM 1679 O O . VAL A 1 217 ? 8.211 -2.223 -2.846 1 98.88 217 VAL A O 1
ATOM 1682 N N . SER A 1 218 ? 6.105 -2.98 -2.764 1 98.44 218 SER A N 1
ATOM 1683 C CA . SER A 1 218 ? 5.809 -2.162 -1.593 1 98.44 218 SER A CA 1
ATOM 1684 C C . SER A 1 218 ? 5.941 -2.969 -0.306 1 98.44 218 SER A C 1
ATOM 1686 O O . SER A 1 218 ? 6.141 -2.402 0.77 1 98.44 218 SER A O 1
ATOM 1688 N N . TRP A 1 219 ? 5.777 -4.207 -0.387 1 98.44 219 TRP A N 1
ATOM 1689 C CA . TRP A 1 219 ? 5.789 -5.094 0.773 1 98.44 219 TRP A CA 1
ATOM 1690 C C . TRP A 1 219 ? 5.801 -6.555 0.342 1 98.44 219 TRP A C 1
ATOM 1692 O O . TRP A 1 219 ? 5.715 -6.859 -0.851 1 98.44 219 TRP A O 1
ATOM 1702 N N . MET A 1 220 ? 6.027 -7.48 1.284 1 98.06 220 MET A N 1
ATOM 1703 C CA . MET A 1 220 ? 5.695 -8.875 1.009 1 98.06 220 MET A CA 1
ATOM 1704 C C . MET A 1 220 ? 4.203 -9.039 0.749 1 98.06 220 MET A C 1
ATOM 1706 O O . MET A 1 220 ? 3.379 -8.422 1.433 1 98.06 220 MET A O 1
ATOM 1710 N N . GLY A 1 221 ? 3.861 -9.773 -0.272 1 98.5 221 GLY A N 1
ATOM 1711 C CA . GLY A 1 221 ? 2.447 -10 -0.52 1 98.5 221 GLY A CA 1
ATOM 1712 C C . GLY A 1 221 ? 1.783 -10.844 0.552 1 98.5 221 GLY A C 1
ATOM 1713 O O . GLY A 1 221 ? 2.463 -11.516 1.33 1 98.5 221 GLY A O 1
ATOM 1714 N N . THR A 1 222 ? 0.456 -10.75 0.67 1 98.62 222 THR A N 1
ATOM 1715 C CA . THR A 1 222 ? -0.247 -11.672 1.559 1 98.62 222 THR A CA 1
ATOM 1716 C C . THR A 1 222 ? -0.018 -13.117 1.132 1 98.62 222 THR A C 1
ATOM 1718 O O . THR A 1 222 ? 0.209 -13.398 -0.048 1 98.62 222 THR A O 1
ATOM 1721 N N . GLN A 1 223 ? -0.042 -14.031 2.164 1 98.31 223 GLN A N 1
ATOM 1722 C CA . GLN A 1 223 ? 0.249 -15.453 1.991 1 98.31 223 GLN A CA 1
ATOM 1723 C C . GLN A 1 223 ? 1.698 -15.672 1.568 1 98.31 223 GLN A C 1
ATOM 1725 O O . GLN A 1 223 ? 1.986 -16.547 0.745 1 98.31 223 GLN A O 1
ATOM 1730 N N . PHE A 1 224 ? 2.562 -14.82 1.945 1 98.75 224 PHE A N 1
ATOM 1731 C CA . PHE A 1 224 ? 3.992 -14.93 1.68 1 98.75 224 PHE A CA 1
ATOM 1732 C C . PHE A 1 224 ? 4.586 -16.125 2.402 1 98.75 224 PHE A C 1
ATOM 1734 O O . PHE A 1 224 ? 4.645 -16.156 3.633 1 98.75 224 PHE A O 1
ATOM 1741 N N . ASN A 1 225 ? 5.039 -17.125 1.664 1 98.5 225 ASN A N 1
ATOM 1742 C CA . ASN A 1 225 ? 5.586 -18.359 2.219 1 98.5 225 ASN A CA 1
ATOM 1743 C C . ASN A 1 225 ? 7.02 -18.594 1.745 1 98.5 225 ASN A C 1
ATOM 1745 O O . ASN A 1 225 ? 7.25 -19.391 0.833 1 98.5 225 ASN A O 1
ATOM 1749 N N . SER A 1 226 ? 7.988 -18.016 2.416 1 98.12 226 SER A N 1
ATOM 1750 C CA . SER A 1 226 ? 9.383 -18.141 1.997 1 98.12 226 SER A CA 1
ATOM 1751 C C . SER A 1 226 ? 10.016 -19.422 2.539 1 98.12 226 SER A C 1
ATOM 1753 O O . SER A 1 226 ? 11.125 -19.781 2.152 1 98.12 226 SER A O 1
ATOM 1755 N N . SER A 1 227 ? 9.273 -20.125 3.379 1 97.75 227 SER A N 1
ATOM 1756 C CA . SER A 1 227 ? 9.805 -21.344 3.975 1 97.75 227 SER A CA 1
ATOM 1757 C C . SER A 1 227 ? 9.383 -22.578 3.176 1 97.75 227 SER A C 1
ATOM 1759 O O . SER A 1 227 ? 9.633 -23.703 3.598 1 97.75 227 SER A O 1
ATOM 1761 N N . ALA A 1 228 ? 8.758 -22.406 2.096 1 97.94 228 ALA A N 1
ATOM 1762 C CA . ALA A 1 228 ? 8.289 -23.516 1.283 1 97.94 228 ALA A CA 1
ATOM 1763 C C . ALA A 1 228 ? 9.43 -24.469 0.947 1 97.94 228 ALA A C 1
ATOM 1765 O O . ALA A 1 228 ? 10.578 -24.047 0.797 1 97.94 228 ALA A O 1
ATOM 1766 N N . GLU A 1 229 ? 9.094 -25.719 0.774 1 97.5 229 GLU A N 1
ATOM 1767 C CA . GLU A 1 229 ? 10.078 -26.734 0.37 1 97.5 229 GLU A CA 1
ATOM 1768 C C . GLU A 1 229 ? 10.688 -26.391 -0.985 1 97.5 229 GLU A C 1
ATOM 1770 O O . GLU A 1 229 ? 9.977 -25.969 -1.905 1 97.5 229 GLU A O 1
ATOM 1775 N N . ARG A 1 230 ? 11.969 -26.562 -1.102 1 98.06 230 ARG A N 1
ATOM 1776 C CA . ARG A 1 230 ? 12.688 -26.203 -2.318 1 98.06 230 ARG A CA 1
ATOM 1777 C C . ARG A 1 230 ? 13.383 -27.422 -2.924 1 98.06 230 ARG A C 1
ATOM 1779 O O . ARG A 1 230 ? 13.727 -28.359 -2.209 1 98.06 230 ARG A O 1
ATOM 1786 N N . ASN A 1 231 ? 13.547 -27.422 -4.18 1 97.56 231 ASN A N 1
ATOM 1787 C CA . ASN A 1 231 ? 14.258 -28.5 -4.863 1 97.56 231 ASN A CA 1
ATOM 1788 C C . ASN A 1 231 ? 15.766 -28.25 -4.879 1 97.56 231 ASN A C 1
ATOM 1790 O O . ASN A 1 231 ? 16.266 -27.375 -4.16 1 97.56 231 ASN A O 1
ATOM 1794 N N . GLU A 1 232 ? 16.484 -28.969 -5.664 1 94.75 232 GLU A N 1
ATOM 1795 C CA . GLU A 1 232 ? 17.953 -28.938 -5.68 1 94.75 232 GLU A CA 1
ATOM 1796 C C . GLU A 1 232 ? 18.453 -27.609 -6.25 1 94.75 232 GLU A C 1
ATOM 1798 O O . GLU A 1 232 ? 19.562 -27.172 -5.938 1 94.75 232 GLU A O 1
ATOM 1803 N N . ARG A 1 233 ? 17.609 -26.938 -7.035 1 94.25 233 ARG A N 1
ATOM 1804 C CA . ARG A 1 233 ? 17.984 -25.656 -7.629 1 94.25 233 ARG A CA 1
ATOM 1805 C C . ARG A 1 233 ? 17.641 -24.5 -6.699 1 94.25 233 ARG A C 1
ATOM 1807 O O . ARG A 1 233 ? 17.938 -23.344 -7.012 1 94.25 233 ARG A O 1
ATOM 1814 N N . GLY A 1 234 ? 16.984 -24.797 -5.57 1 96.25 234 GLY A N 1
ATOM 1815 C CA . GLY A 1 234 ? 16.641 -23.781 -4.605 1 96.25 234 GLY A CA 1
ATOM 1816 C C . GLY A 1 234 ? 15.305 -23.125 -4.883 1 96.25 234 GLY A C 1
ATOM 1817 O O . GLY A 1 234 ? 14.93 -22.156 -4.223 1 96.25 234 GLY A O 1
ATOM 1818 N N . VAL A 1 235 ? 14.609 -23.594 -5.828 1 97.31 235 VAL A N 1
ATOM 1819 C CA . VAL A 1 235 ? 13.305 -23 -6.133 1 97.31 235 VAL A CA 1
ATOM 1820 C C . VAL A 1 235 ? 12.211 -23.797 -5.422 1 97.31 235 VAL A C 1
ATOM 1822 O O . VAL A 1 235 ? 12.305 -25.016 -5.285 1 97.31 235 VAL A O 1
ATOM 1825 N N . PRO A 1 236 ? 11.18 -23.156 -4.945 1 98.38 236 PRO A N 1
ATOM 1826 C CA . PRO A 1 236 ? 10.102 -23.859 -4.246 1 98.38 236 PRO A CA 1
ATOM 1827 C C . PRO A 1 236 ? 9.305 -24.797 -5.168 1 98.38 236 PRO A C 1
ATOM 1829 O O . PRO A 1 236 ? 9.141 -24.484 -6.352 1 98.38 236 PRO A O 1
ATOM 1832 N N . ILE A 1 237 ? 8.773 -25.875 -4.598 1 98.06 237 ILE A N 1
ATOM 1833 C CA . ILE A 1 237 ? 7.996 -26.828 -5.379 1 98.06 237 ILE A CA 1
ATOM 1834 C C . ILE A 1 237 ? 6.516 -26.703 -5.035 1 98.06 237 ILE A C 1
ATOM 1836 O O . ILE A 1 237 ? 5.707 -27.547 -5.426 1 98.06 237 ILE A O 1
ATOM 1840 N N . THR A 1 238 ? 6.094 -25.766 -4.176 1 97.56 238 THR A N 1
ATOM 1841 C CA . THR A 1 238 ? 4.75 -25.344 -3.799 1 97.56 238 THR A CA 1
ATOM 1842 C C . THR A 1 238 ? 4.613 -23.828 -3.869 1 97.56 238 THR A C 1
ATOM 1844 O O . THR A 1 238 ? 5.602 -23.125 -4.047 1 97.56 238 THR A O 1
ATOM 1847 N N . PRO A 1 239 ? 3.346 -23.328 -3.859 1 97.38 239 PRO A N 1
ATOM 1848 C CA . PRO A 1 239 ? 3.232 -21.875 -3.785 1 97.38 239 PRO A CA 1
ATOM 1849 C C . PRO A 1 239 ? 4.062 -21.266 -2.654 1 97.38 239 PRO A C 1
ATOM 1851 O O . PRO A 1 239 ? 4.059 -21.797 -1.534 1 97.38 239 PRO A O 1
ATOM 1854 N N . ALA A 1 240 ? 4.742 -20.219 -2.934 1 98.44 240 ALA A N 1
ATOM 1855 C CA . ALA A 1 240 ? 5.703 -19.688 -1.971 1 98.44 240 ALA A CA 1
ATOM 1856 C C . ALA A 1 240 ? 5.574 -18.172 -1.847 1 98.44 240 ALA A C 1
ATOM 1858 O O . ALA A 1 240 ? 4.5 -17.656 -1.519 1 98.44 240 ALA A O 1
ATOM 1859 N N . GLY A 1 241 ? 6.582 -17.406 -2.156 1 98.25 241 GLY A N 1
ATOM 1860 C CA . GLY A 1 241 ? 6.574 -15.977 -1.93 1 98.25 241 GLY A CA 1
ATOM 1861 C C . GLY A 1 241 ? 5.645 -15.227 -2.865 1 98.25 241 GLY A C 1
ATOM 1862 O O . GLY A 1 241 ? 5.324 -15.711 -3.951 1 98.25 241 GLY A O 1
ATOM 1863 N N . THR A 1 242 ? 5.156 -14.031 -2.512 1 98.69 242 THR A N 1
ATOM 1864 C CA . THR A 1 242 ? 4.32 -13.109 -3.271 1 98.69 242 THR A CA 1
ATOM 1865 C C . THR A 1 242 ? 4.742 -11.664 -3.02 1 98.69 242 THR A C 1
ATOM 1867 O O . THR A 1 242 ? 5.512 -11.391 -2.096 1 98.69 242 THR A O 1
ATOM 1870 N N . LEU A 1 243 ? 4.293 -10.812 -3.85 1 98.88 243 LEU A N 1
ATOM 1871 C CA . LEU A 1 243 ? 4.684 -9.414 -3.73 1 98.88 243 LEU A CA 1
ATOM 1872 C C . LEU A 1 243 ? 3.459 -8.508 -3.617 1 98.88 243 LEU A C 1
ATOM 1874 O O . LEU A 1 243 ? 2.449 -8.742 -4.285 1 98.88 243 LEU A O 1
ATOM 1878 N N . ALA A 1 244 ? 3.479 -7.547 -2.701 1 98.88 244 ALA A N 1
ATOM 1879 C CA . ALA A 1 244 ? 2.609 -6.379 -2.787 1 98.88 244 ALA A CA 1
ATOM 1880 C C . ALA A 1 244 ? 3.232 -5.293 -3.662 1 98.88 244 ALA A C 1
ATOM 1882 O O . ALA A 1 244 ? 4.418 -4.988 -3.529 1 98.88 244 ALA A O 1
ATOM 1883 N N . VAL A 1 245 ? 2.49 -4.719 -4.594 1 98.94 245 VAL A N 1
ATOM 1884 C CA . VAL A 1 245 ? 3.078 -3.795 -5.559 1 98.94 245 VAL A CA 1
ATOM 1885 C C . VAL A 1 245 ? 2.203 -2.549 -5.68 1 98.94 245 VAL A C 1
ATOM 1887 O O . VAL A 1 245 ? 1.011 -2.586 -5.367 1 98.94 245 VAL A O 1
ATOM 1890 N N . ILE A 1 246 ? 2.826 -1.459 -6.07 1 98.88 246 ILE A N 1
ATOM 1891 C CA . ILE A 1 246 ? 2.152 -0.167 -6.152 1 98.88 246 ILE A CA 1
ATOM 1892 C C . ILE A 1 246 ? 2.617 0.579 -7.402 1 98.88 246 ILE A C 1
ATOM 1894 O O . ILE A 1 246 ? 3.771 0.451 -7.812 1 98.88 246 ILE A O 1
ATOM 1898 N N . GLY A 1 247 ? 1.731 1.271 -8.047 1 98.62 247 GLY A N 1
ATOM 1899 C CA . GLY A 1 247 ? 2.09 2.08 -9.203 1 98.62 247 GLY A CA 1
ATOM 1900 C C . GLY A 1 247 ? 0.995 3.045 -9.617 1 98.62 247 GLY A C 1
ATOM 1901 O O . GLY A 1 247 ? -0.136 2.951 -9.133 1 98.62 247 GLY A O 1
ATOM 1902 N N . ASP A 1 248 ? 1.299 3.951 -10.5 1 98.25 248 ASP A N 1
ATOM 1903 C CA . ASP A 1 248 ? 0.395 4.996 -10.969 1 98.25 248 ASP A CA 1
ATOM 1904 C C . ASP A 1 248 ? -0.599 4.445 -11.984 1 98.25 248 ASP A C 1
ATOM 1906 O O . ASP A 1 248 ? -0.25 4.234 -13.148 1 98.25 248 ASP A O 1
ATOM 1910 N N . LEU A 1 249 ? -1.809 4.348 -11.602 1 98.75 249 LEU A N 1
ATOM 1911 C CA . LEU A 1 249 ? -2.855 3.789 -12.445 1 98.75 249 LEU A CA 1
ATOM 1912 C C . LEU A 1 249 ? -3.055 4.645 -13.695 1 98.75 249 LEU A C 1
ATOM 1914 O O . LEU A 1 249 ? -3.305 4.113 -14.781 1 98.75 249 LEU A O 1
ATOM 1918 N N . LYS A 1 250 ? -2.91 5.918 -13.555 1 98.12 250 LYS A N 1
ATOM 1919 C CA . LYS A 1 250 ? -3.195 6.855 -14.641 1 98.12 250 LYS A CA 1
ATOM 1920 C C . LYS A 1 250 ? -2.205 6.688 -15.789 1 98.12 250 LYS A C 1
ATOM 1922 O O . LYS A 1 250 ? -2.475 7.109 -16.922 1 98.12 250 LYS A O 1
ATOM 1927 N N . LYS A 1 251 ? -1.067 6.117 -15.531 1 98.31 251 LYS A N 1
ATOM 1928 C CA . LYS A 1 251 ? -0.022 5.973 -16.547 1 98.31 251 LYS A CA 1
ATOM 1929 C C . LYS A 1 251 ? -0.012 4.562 -17.125 1 98.31 251 LYS A C 1
ATOM 1931 O O . LYS A 1 251 ? 0.776 4.266 -18.031 1 98.31 251 LYS A O 1
ATOM 1936 N N . MET A 1 252 ? -0.909 3.695 -16.672 1 98.75 252 MET A N 1
ATOM 1937 C CA . MET A 1 252 ? -0.91 2.295 -17.078 1 98.75 252 MET A CA 1
ATOM 1938 C C . MET A 1 252 ? -1.531 2.131 -18.469 1 98.75 252 MET A C 1
ATOM 1940 O O . MET A 1 252 ? -2.297 2.986 -18.906 1 98.75 252 MET A O 1
ATOM 1944 N N . ASN A 1 253 ? -1.13 1.104 -19.109 1 98.69 253 ASN A N 1
ATOM 1945 C CA . ASN A 1 253 ? -1.621 0.727 -20.438 1 98.69 253 ASN A CA 1
ATOM 1946 C C . ASN A 1 253 ? -2.584 -0.456 -20.359 1 98.69 253 ASN A C 1
ATOM 1948 O O . ASN A 1 253 ? -2.225 -1.522 -19.844 1 98.69 253 ASN A O 1
ATOM 1952 N N . LYS A 1 254 ? -3.77 -0.314 -20.875 1 98.12 254 LYS A N 1
ATOM 1953 C CA . LYS A 1 254 ? -4.836 -1.309 -20.812 1 98.12 254 LYS A CA 1
ATOM 1954 C C . LYS A 1 254 ? -4.387 -2.639 -21.406 1 98.12 254 LYS A C 1
ATOM 1956 O O . LYS A 1 254 ? -4.938 -3.691 -21.078 1 98.12 254 LYS A O 1
ATOM 1961 N N . GLU A 1 255 ? -3.395 -2.615 -22.25 1 98.25 255 GLU A N 1
ATOM 1962 C CA . GLU A 1 255 ? -2.885 -3.838 -22.859 1 98.25 255 GLU A CA 1
ATOM 1963 C C . GLU A 1 255 ? -2.289 -4.773 -21.812 1 98.25 255 GLU A C 1
ATOM 1965 O O . GLU A 1 255 ? -2.285 -5.992 -21.984 1 98.25 255 GLU A O 1
ATOM 1970 N N . TYR A 1 256 ? -1.797 -4.234 -20.734 1 98.75 256 TYR A N 1
ATOM 1971 C CA . TYR A 1 256 ? -1.039 -5.031 -19.781 1 98.75 256 TYR A CA 1
ATOM 1972 C C . TYR A 1 256 ? -1.831 -5.23 -18.484 1 98.75 256 TYR A C 1
ATOM 1974 O O . TYR A 1 256 ? -1.285 -5.688 -17.484 1 98.75 256 TYR A O 1
ATOM 1982 N N . ILE A 1 257 ? -3.053 -4.848 -18.453 1 98.81 257 ILE A N 1
ATOM 1983 C CA . ILE A 1 257 ? -3.975 -5.035 -17.328 1 98.81 257 ILE A CA 1
ATOM 1984 C C . ILE A 1 257 ? -5.395 -5.223 -17.859 1 98.81 257 ILE A C 1
ATOM 1986 O O . ILE A 1 257 ? -5.977 -4.301 -18.438 1 98.81 257 ILE A O 1
ATOM 1990 N N . GLN A 1 258 ? -5.961 -6.414 -17.672 1 98.69 258 GLN A N 1
ATOM 1991 C CA . GLN A 1 258 ? -7.199 -6.793 -18.344 1 98.69 258 GLN A CA 1
ATOM 1992 C C . GLN A 1 258 ? -8.109 -7.582 -17.422 1 98.69 258 GLN A C 1
ATOM 1994 O O . GLN A 1 258 ? -7.66 -8.508 -16.734 1 98.69 258 GLN A O 1
ATOM 1999 N N . PRO A 1 259 ? -9.406 -7.18 -17.406 1 98.5 259 PRO A N 1
ATOM 2000 C CA . PRO A 1 259 ? -10.336 -7.977 -16.594 1 98.5 259 PRO A CA 1
ATOM 2001 C C . PRO A 1 259 ? -10.57 -9.367 -17.172 1 98.5 259 PRO A C 1
ATOM 2003 O O . PRO A 1 259 ? -10.461 -9.57 -18.391 1 98.5 259 PRO A O 1
ATOM 2006 N N . VAL A 1 260 ? -10.844 -10.289 -16.328 1 98 260 VAL A N 1
ATOM 2007 C CA . VAL A 1 260 ? -11.227 -11.633 -16.734 1 98 260 VAL A CA 1
ATOM 2008 C C . VAL A 1 260 ? -12.305 -12.18 -15.812 1 98 260 VAL A C 1
ATOM 2010 O O . VAL A 1 260 ? -12.328 -11.852 -14.625 1 98 260 VAL A O 1
ATOM 2013 N N . ILE A 1 261 ? -13.242 -12.914 -16.344 1 97.44 261 ILE A N 1
ATOM 2014 C CA . ILE A 1 261 ? -14.273 -13.617 -15.578 1 97.44 261 ILE A CA 1
ATOM 2015 C C . ILE A 1 261 ? -14.062 -15.125 -15.695 1 97.44 261 ILE A C 1
ATOM 2017 O O . ILE A 1 261 ? -14.102 -15.68 -16.797 1 97.44 261 ILE A O 1
ATOM 2021 N N . PHE A 1 262 ? -13.773 -15.758 -14.633 1 96.69 262 PHE A N 1
ATOM 2022 C CA . PHE A 1 262 ? -13.75 -17.219 -14.586 1 96.69 262 PHE A CA 1
ATOM 2023 C C . PHE A 1 262 ? -15.148 -17.766 -14.375 1 96.69 262 PHE A C 1
ATOM 2025 O O . PHE A 1 262 ? -15.828 -17.406 -13.406 1 96.69 262 PHE A O 1
ATOM 2032 N N . LYS A 1 263 ? -15.508 -18.625 -15.25 1 95.69 263 LYS A N 1
ATOM 2033 C CA . LYS A 1 263 ? -16.875 -19.156 -15.25 1 95.69 263 LYS A CA 1
ATOM 2034 C C . LYS A 1 263 ? -17.234 -19.75 -13.891 1 95.69 263 LYS A C 1
ATOM 2036 O O . LYS A 1 263 ? -16.5 -20.578 -13.344 1 95.69 263 LYS A O 1
ATOM 2041 N N . ASN A 1 264 ? -18.328 -19.297 -13.273 1 93.75 264 ASN A N 1
ATOM 2042 C CA . ASN A 1 264 ? -18.938 -19.75 -12.031 1 93.75 264 ASN A CA 1
ATOM 2043 C C . ASN A 1 264 ? -17.984 -19.562 -10.844 1 93.75 264 ASN A C 1
ATOM 2045 O O . ASN A 1 264 ? -18.156 -20.203 -9.805 1 93.75 264 ASN A O 1
ATOM 2049 N N . TYR A 1 265 ? -17 -18.844 -11.008 1 94.44 265 TYR A N 1
ATOM 2050 C CA . TYR A 1 265 ? -16.109 -18.469 -9.906 1 94.44 265 TYR A CA 1
ATOM 2051 C C . TYR A 1 265 ? -16.188 -16.984 -9.602 1 94.44 265 TYR A C 1
ATOM 2053 O O . TYR A 1 265 ? -16.516 -16.594 -8.477 1 94.44 265 TYR A O 1
ATOM 2061 N N . GLY A 1 266 ? -15.797 -16.188 -10.625 1 95.19 266 GLY A N 1
ATOM 2062 C CA . GLY A 1 266 ? -15.906 -14.758 -10.383 1 95.19 266 GLY A CA 1
ATOM 2063 C C . GLY A 1 266 ? -14.93 -13.938 -11.203 1 95.19 266 GLY A C 1
ATOM 2064 O O . GLY A 1 266 ? -14.5 -14.367 -12.281 1 95.19 266 GLY A O 1
ATOM 2065 N N . ILE A 1 267 ? -14.742 -12.727 -10.742 1 97.12 267 ILE A N 1
ATOM 2066 C CA . ILE A 1 267 ? -13.984 -11.734 -11.492 1 97.12 267 ILE A CA 1
ATOM 2067 C C . ILE A 1 267 ? -12.547 -11.695 -10.992 1 97.12 267 ILE A C 1
ATOM 2069 O O . ILE A 1 267 ? -12.297 -11.797 -9.789 1 97.12 267 ILE A O 1
ATOM 2073 N N . SER A 1 268 ? -11.625 -11.609 -11.883 1 97.5 268 SER A N 1
ATOM 2074 C CA . SER A 1 268 ? -10.203 -11.398 -11.617 1 97.5 268 SER A CA 1
ATOM 2075 C C . SER A 1 268 ? -9.594 -10.414 -12.617 1 97.5 268 SER A C 1
ATOM 2077 O O . SER A 1 268 ? -10.312 -9.734 -13.344 1 97.5 268 SER A O 1
ATOM 2079 N N . MET A 1 269 ? -8.273 -10.32 -12.562 1 98.56 269 MET A N 1
ATOM 2080 C CA . MET A 1 269 ? -7.609 -9.344 -13.414 1 98.56 269 MET A CA 1
ATOM 2081 C C . MET A 1 269 ? -6.23 -9.836 -13.844 1 98.56 269 MET A C 1
ATOM 2083 O O . MET A 1 269 ? -5.41 -10.203 -13 1 98.56 269 MET A O 1
ATOM 2087 N N . PHE A 1 270 ? -6.02 -9.906 -15.203 1 98.69 270 PHE A N 1
ATOM 2088 C CA . PHE A 1 270 ? -4.672 -10.125 -15.711 1 98.69 270 PHE A CA 1
ATOM 2089 C C . PHE A 1 270 ? -3.807 -8.891 -15.492 1 98.69 270 PHE A C 1
ATOM 2091 O O . PHE A 1 270 ? -4.219 -7.773 -15.812 1 98.69 270 PHE A O 1
ATOM 2098 N N . ILE A 1 271 ? -2.654 -9.039 -14.984 1 98.81 271 ILE A N 1
ATOM 2099 C CA . ILE A 1 271 ? -1.746 -7.918 -14.766 1 98.81 271 ILE A CA 1
ATOM 2100 C C . ILE A 1 271 ? -0.345 -8.289 -15.242 1 98.81 271 ILE A C 1
ATOM 2102 O O . ILE A 1 271 ? 0.174 -9.352 -14.906 1 98.81 271 ILE A O 1
ATOM 2106 N N . GLY A 1 272 ? 0.24 -7.441 -16.062 1 98.88 272 GLY A N 1
ATOM 2107 C CA . GLY A 1 272 ? 1.608 -7.613 -16.516 1 98.88 272 GLY A CA 1
ATOM 2108 C C . GLY A 1 272 ? 2.637 -7.016 -15.578 1 98.88 272 GLY A C 1
ATOM 2109 O O . GLY A 1 272 ? 2.588 -5.82 -15.281 1 98.88 272 GLY A O 1
ATOM 2110 N N . ILE A 1 273 ? 3.562 -7.832 -15.133 1 98.94 273 ILE A N 1
ATOM 2111 C CA . ILE A 1 273 ? 4.621 -7.371 -14.242 1 98.94 273 ILE A CA 1
ATOM 2112 C C . ILE A 1 273 ? 5.973 -7.867 -14.75 1 98.94 273 ILE A C 1
ATOM 2114 O O . ILE A 1 273 ? 6.137 -9.055 -15.047 1 98.94 273 ILE A O 1
ATOM 2118 N N . GLY A 1 274 ? 6.906 -6.992 -14.984 1 98.94 274 GLY A N 1
ATOM 2119 C CA . GLY A 1 274 ? 8.297 -7.289 -15.289 1 98.94 274 GLY A CA 1
ATOM 2120 C C . GLY A 1 274 ? 9.258 -6.82 -14.211 1 98.94 274 GLY A C 1
ATOM 2121 O O . GLY A 1 274 ? 9.109 -5.719 -13.68 1 98.94 274 GLY A O 1
ATOM 2122 N N . ILE A 1 275 ? 10.195 -7.648 -13.844 1 98.94 275 ILE A N 1
ATOM 2123 C CA . ILE A 1 275 ? 11.156 -7.281 -12.812 1 98.94 275 ILE A CA 1
ATOM 2124 C C . ILE A 1 275 ? 12.578 -7.531 -13.312 1 98.94 275 ILE A C 1
ATOM 2126 O O . ILE A 1 275 ? 12.906 -8.641 -13.75 1 98.94 275 ILE A O 1
ATOM 2130 N N . PRO A 1 276 ? 13.422 -6.516 -13.312 1 98.94 276 PRO A N 1
ATOM 2131 C CA . PRO A 1 276 ? 14.828 -6.723 -13.68 1 98.94 276 PRO A CA 1
ATOM 2132 C C . PRO A 1 276 ? 15.648 -7.32 -12.539 1 98.94 276 PRO A C 1
ATOM 2134 O O . PRO A 1 276 ? 15.438 -6.98 -11.375 1 98.94 276 PRO A O 1
ATOM 2137 N N . ILE A 1 277 ? 16.484 -8.203 -12.867 1 98.94 277 ILE A N 1
ATOM 2138 C CA . ILE A 1 277 ? 17.422 -8.797 -11.922 1 98.94 277 ILE A CA 1
ATOM 2139 C C . ILE A 1 277 ? 18.844 -8.344 -12.25 1 98.94 277 ILE A C 1
ATOM 2141 O O . ILE A 1 277 ? 19.375 -8.672 -13.312 1 98.94 277 ILE A O 1
ATOM 2145 N N . PRO A 1 278 ? 19.453 -7.551 -11.391 1 98.94 278 PRO A N 1
ATOM 2146 C CA . PRO A 1 278 ? 20.859 -7.168 -11.602 1 98.94 278 PRO A CA 1
ATOM 2147 C C . PRO A 1 278 ? 21.828 -8.328 -11.391 1 98.94 278 PRO A C 1
ATOM 2149 O O . PRO A 1 278 ? 21.766 -9.008 -10.359 1 98.94 278 PRO A O 1
ATOM 2152 N N . ILE A 1 279 ? 22.672 -8.555 -12.32 1 98.88 279 ILE A N 1
ATOM 2153 C CA . ILE A 1 279 ? 23.656 -9.617 -12.18 1 98.88 279 ILE A CA 1
ATOM 2154 C C . ILE A 1 279 ? 24.875 -9.094 -11.414 1 98.88 279 ILE A C 1
ATOM 2156 O O . ILE A 1 279 ? 25.859 -8.672 -12.016 1 98.88 279 ILE A O 1
ATOM 2160 N N . LEU A 1 280 ? 24.797 -9.227 -10.164 1 98.69 280 LEU A N 1
ATOM 2161 C CA . LEU A 1 280 ? 25.812 -8.664 -9.266 1 98.69 280 LEU A CA 1
ATOM 2162 C C . LEU A 1 280 ? 27.016 -9.586 -9.156 1 98.69 280 LEU A C 1
ATOM 2164 O O . LEU A 1 280 ? 28.125 -9.125 -8.898 1 98.69 280 LEU A O 1
ATOM 2168 N N . ASN A 1 281 ? 26.859 -10.852 -9.258 1 98.38 281 ASN A N 1
ATOM 2169 C CA . ASN A 1 281 ? 27.891 -11.875 -9.148 1 98.38 281 ASN A CA 1
ATOM 2170 C C . ASN A 1 281 ? 27.453 -13.195 -9.789 1 98.38 281 ASN A C 1
ATOM 2172 O O . ASN A 1 281 ? 26.359 -13.273 -10.352 1 98.38 281 ASN A O 1
ATOM 2176 N N . GLU A 1 282 ? 28.281 -14.188 -9.688 1 98.5 282 GLU A N 1
ATOM 2177 C CA . GLU A 1 282 ? 28.016 -15.477 -10.328 1 98.5 282 GLU A CA 1
ATOM 2178 C C . GLU A 1 282 ? 26.828 -16.188 -9.688 1 98.5 282 GLU A C 1
ATOM 2180 O O . GLU A 1 282 ? 26.078 -16.875 -10.367 1 98.5 282 GLU A O 1
ATOM 2185 N N . GLU A 1 283 ? 26.656 -16.062 -8.406 1 98.06 283 GLU A N 1
ATOM 2186 C CA . GLU A 1 283 ? 25.562 -16.719 -7.703 1 98.06 283 GLU A CA 1
ATOM 2187 C C . GLU A 1 283 ? 24.203 -16.25 -8.227 1 98.06 283 GLU A C 1
ATOM 2189 O O . GLU A 1 283 ? 23.328 -17.062 -8.539 1 98.06 283 GLU A O 1
ATOM 2194 N N . ILE A 1 284 ? 24.094 -14.93 -8.328 1 98.56 284 ILE A N 1
ATOM 2195 C CA . ILE A 1 284 ? 22.844 -14.359 -8.828 1 98.56 284 ILE A CA 1
ATOM 2196 C C . ILE A 1 284 ? 22.609 -14.805 -10.266 1 98.56 284 ILE A C 1
ATOM 2198 O O . ILE A 1 284 ? 21.484 -15.141 -10.648 1 98.56 284 ILE A O 1
ATOM 2202 N N . LEU A 1 285 ? 23.703 -14.781 -11.047 1 98.75 285 LEU A N 1
ATOM 2203 C CA . LEU A 1 285 ? 23.578 -15.242 -12.422 1 98.75 285 LEU A CA 1
ATOM 2204 C C . LEU A 1 285 ? 23.047 -16.672 -12.469 1 98.75 285 LEU A C 1
ATOM 2206 O O . LEU A 1 285 ? 22.156 -16.984 -13.266 1 98.75 285 LEU A O 1
ATOM 2210 N N . LYS A 1 286 ? 23.594 -17.5 -11.641 1 98.19 286 LYS A N 1
ATOM 2211 C CA . LYS A 1 286 ? 23.188 -18.906 -11.625 1 98.19 286 LYS A CA 1
ATOM 2212 C C . LYS A 1 286 ? 21.688 -19.031 -11.375 1 98.19 286 LYS A C 1
ATOM 2214 O O . LYS A 1 286 ? 21.031 -19.891 -11.969 1 98.19 286 LYS A O 1
ATOM 2219 N N . TYR A 1 287 ? 21.141 -18.203 -10.492 1 98.38 287 TYR A N 1
ATOM 2220 C CA . TYR A 1 287 ? 19.703 -18.25 -10.203 1 98.38 287 TYR A CA 1
ATOM 2221 C C . TYR A 1 287 ? 18.891 -17.906 -11.438 1 98.38 287 TYR A C 1
ATOM 2223 O O . TYR A 1 287 ? 17.797 -18.438 -11.625 1 98.38 287 TYR A O 1
ATOM 2231 N N . THR A 1 288 ? 19.422 -17.062 -12.328 1 98.56 288 THR A N 1
ATOM 2232 C CA . THR A 1 288 ? 18.672 -16.594 -13.492 1 98.56 288 THR A CA 1
ATOM 2233 C C . THR A 1 288 ? 18.766 -17.609 -14.633 1 98.56 288 THR A C 1
ATOM 2235 O O . THR A 1 288 ? 18.203 -17.391 -15.711 1 98.56 288 THR A O 1
ATOM 2238 N N . THR A 1 289 ? 19.422 -18.719 -14.445 1 98.12 289 THR A N 1
ATOM 2239 C CA . THR A 1 289 ? 19.594 -19.688 -15.516 1 98.12 289 THR A CA 1
ATOM 2240 C C . THR A 1 289 ? 18.688 -20.891 -15.312 1 98.12 289 THR A C 1
ATOM 2242 O O . THR A 1 289 ? 18.922 -21.969 -15.875 1 98.12 289 THR A O 1
ATOM 2245 N N . ILE A 1 290 ? 17.703 -20.734 -14.477 1 97.88 290 ILE A N 1
ATOM 2246 C CA . ILE A 1 290 ? 16.797 -21.828 -14.203 1 97.88 290 ILE A CA 1
ATOM 2247 C C . ILE A 1 290 ? 15.992 -22.156 -15.469 1 97.88 290 ILE A C 1
ATOM 2249 O O . ILE A 1 290 ? 15.547 -21.266 -16.172 1 97.88 290 ILE A O 1
ATOM 2253 N N . LYS A 1 291 ? 15.836 -23.422 -15.781 1 97.94 291 LYS A N 1
ATOM 2254 C CA . LYS A 1 291 ? 15.125 -23.891 -16.969 1 97.94 291 LYS A CA 1
ATOM 2255 C C . LYS A 1 291 ? 13.789 -24.531 -16.594 1 97.94 291 LYS A C 1
ATOM 2257 O O . LYS A 1 291 ? 13.617 -25 -15.461 1 97.94 291 LYS A O 1
ATOM 2262 N N . ASN A 1 292 ? 12.922 -24.547 -17.562 1 98.25 292 ASN A N 1
ATOM 2263 C CA . ASN A 1 292 ? 11.594 -25.094 -17.328 1 98.25 292 ASN A CA 1
ATOM 2264 C C . ASN A 1 292 ? 11.656 -26.531 -16.844 1 98.25 292 ASN A C 1
ATOM 2266 O O . ASN A 1 292 ? 10.812 -26.969 -16.062 1 98.25 292 ASN A O 1
ATOM 2270 N N . GLU A 1 293 ? 12.617 -27.312 -17.219 1 98.06 293 GLU A N 1
ATOM 2271 C CA . GLU A 1 293 ? 12.75 -28.703 -16.812 1 98.06 293 GLU A CA 1
ATOM 2272 C C . GLU A 1 293 ? 13.219 -28.812 -15.359 1 98.06 293 GLU A C 1
ATOM 2274 O O . GLU A 1 293 ? 13.102 -29.875 -14.742 1 98.06 293 GLU A O 1
ATOM 2279 N N . GLU A 1 294 ? 13.695 -27.703 -14.812 1 98.19 294 GLU A N 1
ATOM 2280 C CA . GLU A 1 294 ? 14.211 -27.672 -13.445 1 98.19 294 GLU A CA 1
ATOM 2281 C C . GLU A 1 294 ? 13.195 -27.078 -12.484 1 98.19 294 GLU A C 1
ATOM 2283 O O . GLU A 1 294 ? 13.398 -27.094 -11.266 1 98.19 294 GLU A O 1
ATOM 2288 N N . ILE A 1 295 ? 12.164 -26.5 -12.953 1 98.44 295 ILE A N 1
ATOM 2289 C CA . ILE A 1 295 ? 11.094 -25.953 -12.133 1 98.44 295 ILE A CA 1
ATOM 2290 C C . ILE A 1 295 ? 10.016 -27.016 -11.914 1 98.44 295 ILE A C 1
ATOM 2292 O O . ILE A 1 295 ? 9.312 -27.391 -12.852 1 98.44 295 ILE A O 1
ATOM 2296 N N . GLN A 1 296 ? 9.891 -27.453 -10.695 1 98.38 296 GLN A N 1
ATOM 2297 C CA . GLN A 1 296 ? 8.93 -28.5 -10.367 1 98.38 296 GLN A CA 1
ATOM 2298 C C . GLN A 1 296 ? 7.703 -27.906 -9.664 1 98.38 296 GLN A C 1
ATOM 2300 O O . GLN A 1 296 ? 7.805 -26.891 -8.977 1 98.38 296 GLN A O 1
ATOM 2305 N N . THR A 1 297 ? 6.57 -28.5 -9.859 1 98 297 THR A N 1
ATOM 2306 C CA . THR A 1 297 ? 5.34 -28.172 -9.148 1 98 297 THR A CA 1
ATOM 2307 C C . THR A 1 297 ? 4.477 -29.422 -8.969 1 98 297 THR A C 1
ATOM 2309 O O . THR A 1 297 ? 4.895 -30.531 -9.328 1 98 297 THR A O 1
ATOM 2312 N N . ASN A 1 298 ? 3.361 -29.266 -8.328 1 98.38 298 ASN A N 1
ATOM 2313 C CA . ASN A 1 298 ? 2.463 -30.375 -8.016 1 98.38 298 ASN A CA 1
ATOM 2314 C C . ASN A 1 298 ? 1.116 -30.219 -8.719 1 98.38 298 ASN A C 1
ATOM 2316 O O . ASN A 1 298 ? 0.541 -29.125 -8.727 1 98.38 298 ASN A O 1
ATOM 2320 N N . ILE A 1 299 ? 0.688 -31.312 -9.375 1 98.62 299 ILE A N 1
ATOM 2321 C CA . ILE A 1 299 ? -0.699 -31.375 -9.82 1 98.62 299 ILE A CA 1
ATOM 2322 C C . ILE A 1 299 ? -1.607 -31.734 -8.648 1 98.62 299 ILE A C 1
ATOM 2324 O O . ILE A 1 299 ? -1.481 -32.812 -8.07 1 98.62 299 ILE A O 1
ATOM 2328 N N . ILE A 1 300 ? -2.471 -30.828 -8.32 1 98.19 300 ILE A N 1
ATOM 2329 C CA . ILE A 1 300 ? -3.375 -31.016 -7.191 1 98.19 300 ILE A CA 1
ATOM 2330 C C . ILE A 1 300 ? -4.793 -31.25 -7.703 1 98.19 300 ILE A C 1
ATOM 2332 O O . ILE A 1 300 ? -5.25 -30.594 -8.633 1 98.19 300 ILE A O 1
ATOM 2336 N N . ASP A 1 301 ? -5.461 -32.312 -7.156 1 97.69 301 ASP A N 1
ATOM 2337 C CA . ASP A 1 301 ? -6.891 -32.5 -7.371 1 97.69 301 ASP A CA 1
ATOM 2338 C C . ASP A 1 301 ? -7.715 -31.469 -6.598 1 97.69 301 ASP A C 1
ATOM 2340 O O . ASP A 1 301 ? -7.871 -31.578 -5.383 1 97.69 301 ASP A O 1
ATOM 2344 N N . TYR A 1 302 ? -8.336 -30.5 -7.312 1 96.88 302 TYR A N 1
ATOM 2345 C CA . TYR A 1 302 ? -9.039 -29.391 -6.676 1 96.88 302 TYR A CA 1
ATOM 2346 C C . TYR A 1 302 ? -10.383 -29.859 -6.109 1 96.88 302 TYR A C 1
ATOM 2348 O O . TYR A 1 302 ? -11.016 -29.125 -5.336 1 96.88 302 TYR A O 1
ATOM 2356 N N . SER A 1 303 ? -10.82 -31.016 -6.395 1 95.19 303 SER A N 1
ATOM 2357 C CA . SER A 1 303 ? -12.039 -31.547 -5.805 1 95.19 303 SER A CA 1
ATOM 2358 C C . SER A 1 303 ? -11.781 -32.125 -4.414 1 95.19 303 SER A C 1
ATOM 2360 O O . SER A 1 303 ? -12.672 -32.156 -3.566 1 95.19 303 SER A O 1
ATOM 2362 N N . SER A 1 304 ? -10.547 -32.594 -4.16 1 93.88 304 SER A N 1
ATOM 2363 C CA . SER A 1 304 ? -10.273 -33.281 -2.9 1 93.88 304 SER A CA 1
ATOM 2364 C C . SER A 1 304 ? -9.117 -32.625 -2.154 1 93.88 304 SER A C 1
ATOM 2366 O O . SER A 1 304 ? -8.93 -32.875 -0.957 1 93.88 304 SER A O 1
ATOM 2368 N N . GLY A 1 305 ? -8.305 -31.922 -2.84 1 93.31 305 GLY A N 1
ATOM 2369 C CA . GLY A 1 305 ? -7.117 -31.344 -2.24 1 93.31 305 GLY A CA 1
ATOM 2370 C C . GLY A 1 305 ? -5.914 -32.25 -2.279 1 93.31 305 GLY A C 1
ATOM 2371 O O . GLY A 1 305 ? -4.812 -31.875 -1.896 1 93.31 305 GLY A O 1
ATOM 2372 N N . LYS A 1 306 ? -6.031 -33.406 -2.885 1 96.12 306 LYS A N 1
ATOM 2373 C CA . LYS A 1 306 ? -4.969 -34.406 -2.871 1 96.12 306 LYS A CA 1
ATOM 2374 C C . LYS A 1 306 ? -3.957 -34.125 -3.986 1 96.12 306 LYS A C 1
ATOM 2376 O O . LYS A 1 306 ? -4.332 -33.75 -5.094 1 96.12 306 LYS A O 1
ATOM 2381 N N . LYS A 1 307 ? -2.734 -34.375 -3.676 1 97.56 307 LYS A N 1
ATOM 2382 C CA . LYS A 1 307 ? -1.679 -34.312 -4.684 1 97.56 307 LYS A CA 1
ATOM 2383 C C . LYS A 1 307 ? -1.734 -35.531 -5.605 1 97.56 307 LYS A C 1
ATOM 2385 O O . LYS A 1 307 ? -1.776 -36.656 -5.141 1 97.56 307 LYS A O 1
ATOM 2390 N N . ILE A 1 308 ? -1.689 -35.344 -6.863 1 97.56 308 ILE A N 1
ATOM 2391 C CA . ILE A 1 308 ? -1.822 -36.406 -7.855 1 97.56 308 ILE A CA 1
ATOM 2392 C C . ILE A 1 308 ? -0.441 -36.812 -8.367 1 97.56 308 ILE A C 1
ATOM 2394 O O . ILE A 1 308 ? -0.132 -38 -8.461 1 97.56 308 ILE A O 1
ATOM 2398 N N . LYS A 1 309 ? 0.38 -35.781 -8.703 1 97.12 309 LYS A N 1
ATOM 2399 C CA . LYS A 1 309 ? 1.639 -36.062 -9.391 1 97.12 309 LYS A CA 1
ATOM 2400 C C . LYS A 1 309 ? 2.559 -34.844 -9.352 1 97.12 309 LYS A C 1
ATOM 2402 O O . LYS A 1 309 ? 2.09 -33.688 -9.406 1 97.12 309 LYS A O 1
ATOM 2407 N N . LYS A 1 310 ? 3.805 -35.094 -9.148 1 97.69 310 LYS A N 1
ATOM 2408 C CA . LYS A 1 310 ? 4.824 -34.062 -9.344 1 97.69 310 LYS A CA 1
ATOM 2409 C C . LYS A 1 310 ? 5.254 -33.969 -10.805 1 97.69 310 LYS A C 1
ATOM 2411 O O . LYS A 1 310 ? 5.438 -35 -11.461 1 97.69 310 LYS A O 1
ATOM 2416 N N . VAL A 1 311 ? 5.348 -32.812 -11.336 1 98.06 311 VAL A N 1
ATOM 2417 C CA . VAL A 1 311 ? 5.754 -32.594 -12.719 1 98.06 311 VAL A CA 1
ATOM 2418 C C . VAL A 1 311 ? 6.664 -31.359 -12.805 1 98.06 311 VAL A C 1
ATOM 2420 O O . VAL A 1 311 ? 6.855 -30.656 -11.812 1 98.06 311 VAL A O 1
ATOM 2423 N N . ASN A 1 312 ? 7.277 -31.078 -13.898 1 98.06 312 ASN A N 1
ATOM 2424 C CA . ASN A 1 312 ? 8.023 -29.844 -14.117 1 98.06 312 ASN A CA 1
ATOM 2425 C C . ASN A 1 312 ? 7.395 -29 -15.219 1 98.06 312 ASN A C 1
ATOM 2427 O O . ASN A 1 312 ? 6.43 -29.422 -15.852 1 98.06 312 ASN A O 1
ATOM 2431 N N . TYR A 1 313 ? 7.871 -27.812 -15.414 1 98.31 313 TYR A N 1
ATOM 2432 C CA . TYR A 1 313 ? 7.227 -26.859 -16.312 1 98.31 313 TYR A CA 1
ATOM 2433 C C . TYR A 1 313 ? 7.488 -27.219 -17.766 1 98.31 313 TYR A C 1
ATOM 2435 O O . TYR A 1 313 ? 6.734 -26.812 -18.656 1 98.31 313 TYR A O 1
ATOM 2443 N N . LYS A 1 314 ? 8.625 -27.906 -18.094 1 98.25 314 LYS A N 1
ATOM 2444 C CA . LYS A 1 314 ? 8.789 -28.406 -19.453 1 98.25 314 LYS A CA 1
ATOM 2445 C C . LYS A 1 314 ? 7.664 -29.375 -19.828 1 98.25 314 LYS A C 1
ATOM 2447 O O . LYS A 1 314 ? 7.125 -29.297 -20.938 1 98.25 314 LYS A O 1
ATOM 2452 N N . GLN A 1 315 ? 7.32 -30.25 -18.906 1 98.12 315 GLN A N 1
ATOM 2453 C CA . GLN A 1 315 ? 6.219 -31.188 -19.109 1 98.12 315 GLN A CA 1
ATOM 2454 C C . GLN A 1 315 ? 4.895 -30.453 -19.281 1 98.12 315 GLN A C 1
ATOM 2456 O O . GLN A 1 315 ? 4.145 -30.734 -20.219 1 98.12 315 GLN A O 1
ATOM 2461 N N . LEU A 1 316 ? 4.586 -29.5 -18.422 1 98.44 316 LEU A N 1
ATOM 2462 C CA . LEU A 1 316 ? 3.342 -28.75 -18.484 1 98.44 316 LEU A CA 1
ATOM 2463 C C . LEU A 1 316 ? 3.244 -27.969 -19.797 1 98.44 316 LEU A C 1
ATOM 2465 O O . LEU A 1 316 ? 2.191 -27.969 -20.438 1 98.44 316 LEU A O 1
ATOM 2469 N N . GLN A 1 317 ? 4.359 -27.344 -20.219 1 97.75 317 GLN A N 1
ATOM 2470 C CA . GLN A 1 317 ? 4.367 -26.484 -21.391 1 97.75 317 GLN A CA 1
ATOM 2471 C C . GLN A 1 317 ? 4.363 -27.312 -22.672 1 97.75 317 GLN A C 1
ATOM 2473 O O . GLN A 1 317 ? 4.121 -26.766 -23.766 1 97.75 317 GLN A O 1
ATOM 2478 N N . SER A 1 318 ? 4.566 -28.609 -22.594 1 97.31 318 SER A N 1
ATOM 2479 C CA . SER A 1 318 ? 4.508 -29.484 -23.766 1 97.31 318 SER A CA 1
ATOM 2480 C C . SER A 1 318 ? 3.076 -29.656 -24.25 1 97.31 318 SER A C 1
ATOM 2482 O O . SER A 1 318 ? 2.85 -30.094 -25.375 1 97.31 318 SER A O 1
ATOM 2484 N N . GLY A 1 319 ? 2.115 -29.391 -23.328 1 97.62 319 GLY A N 1
ATOM 2485 C CA . GLY A 1 319 ? 0.712 -29.5 -23.703 1 97.62 319 GLY A CA 1
ATOM 2486 C C . GLY A 1 319 ? 0.049 -30.766 -23.203 1 97.62 319 GLY A C 1
ATOM 2487 O O . GLY A 1 319 ? -1.175 -30.891 -23.266 1 97.62 319 GLY A O 1
ATOM 2488 N N . MET A 1 320 ? 0.894 -31.703 -22.703 1 97.56 320 MET A N 1
ATOM 2489 C CA . MET A 1 320 ? 0.331 -32.969 -22.219 1 97.56 320 MET A CA 1
ATOM 2490 C C . MET A 1 320 ? 1.189 -33.531 -21.094 1 97.56 320 MET A C 1
ATOM 2492 O O . MET A 1 320 ? 2.416 -33.438 -21.125 1 97.56 320 MET A O 1
ATOM 2496 N N . VAL A 1 321 ? 0.536 -34.156 -20.188 1 97.75 321 VAL A N 1
ATOM 2497 C CA . VAL A 1 321 ? 1.184 -34.875 -19.109 1 97.75 321 VAL A CA 1
ATOM 2498 C C . VAL A 1 321 ? 0.491 -36.219 -18.906 1 97.75 321 VAL A C 1
ATOM 2500 O O . VAL A 1 321 ? -0.735 -36.312 -18.984 1 97.75 321 VAL A O 1
ATOM 2503 N N . LYS A 1 322 ? 1.209 -37.25 -18.672 1 96.5 322 LYS A N 1
ATOM 2504 C CA . LYS A 1 322 ? 0.647 -38.594 -18.422 1 96.5 322 LYS A CA 1
ATOM 2505 C C . LYS A 1 322 ? 0.284 -38.781 -16.953 1 96.5 322 LYS A C 1
ATOM 2507 O O . LYS A 1 322 ? 1.127 -38.594 -16.078 1 96.5 322 LYS A O 1
ATOM 2512 N N . ILE A 1 323 ? -0.952 -39 -16.766 1 94.56 323 ILE A N 1
ATOM 2513 C CA . ILE A 1 323 ? -1.434 -39.375 -15.438 1 94.56 323 ILE A CA 1
ATOM 2514 C C . ILE A 1 323 ? -2.072 -40.75 -15.477 1 94.56 323 ILE A C 1
ATOM 2516 O O . ILE A 1 323 ? -3.025 -41 -16.219 1 94.56 323 ILE A O 1
ATOM 2520 N N . ASN A 1 324 ? -1.542 -41.719 -14.617 1 89.38 324 ASN A N 1
ATOM 2521 C CA . ASN A 1 324 ? -2.047 -43.094 -14.578 1 89.38 324 ASN A CA 1
ATOM 2522 C C . ASN A 1 324 ? -2.18 -43.656 -15.977 1 89.38 324 ASN A C 1
ATOM 2524 O O . ASN A 1 324 ? -3.227 -44.219 -16.328 1 89.38 324 ASN A O 1
ATOM 2528 N N . GLY A 1 325 ? -1.274 -43.406 -16.797 1 90.06 325 GLY A N 1
ATOM 2529 C CA . GLY A 1 325 ? -1.2 -44 -18.125 1 90.06 325 GLY A CA 1
ATOM 2530 C C . GLY A 1 325 ? -1.991 -43.219 -19.172 1 90.06 325 GLY A C 1
ATOM 2531 O O . GLY A 1 325 ? -1.919 -43.531 -20.359 1 90.06 325 GLY A O 1
ATOM 2532 N N . LYS A 1 326 ? -2.748 -42.344 -18.797 1 93.75 326 LYS A N 1
ATOM 2533 C CA . LYS A 1 326 ? -3.562 -41.531 -19.703 1 93.75 326 LYS A CA 1
ATOM 2534 C C . LYS A 1 326 ? -2.941 -40.156 -19.938 1 93.75 326 LYS A C 1
ATOM 2536 O O . LYS A 1 326 ? -2.469 -39.531 -18.984 1 93.75 326 LYS A O 1
ATOM 2541 N N . GLU A 1 327 ? -2.949 -39.781 -21.219 1 96.38 327 GLU A N 1
ATOM 2542 C CA . GLU A 1 327 ? -2.477 -38.438 -21.547 1 96.38 327 GLU A CA 1
ATOM 2543 C C . GLU A 1 327 ? -3.539 -37.375 -21.234 1 96.38 327 GLU A C 1
ATOM 2545 O O . GLU A 1 327 ? -4.672 -37.469 -21.719 1 96.38 327 GLU A O 1
ATOM 2550 N N . VAL A 1 328 ? -3.158 -36.438 -20.453 1 98.12 328 VAL A N 1
ATOM 2551 C CA . VAL A 1 328 ? -4.074 -35.375 -20.062 1 98.12 328 VAL A CA 1
ATOM 2552 C C . VAL A 1 328 ? -3.568 -34.031 -20.578 1 98.12 328 VAL A C 1
ATOM 2554 O O . VAL A 1 328 ? -2.402 -33.656 -20.391 1 98.12 328 VAL A O 1
ATOM 2557 N N . ARG A 1 329 ? -4.43 -33.25 -21.219 1 98.19 329 ARG A N 1
ATOM 2558 C CA . ARG A 1 329 ? -4.066 -31.969 -21.797 1 98.19 329 ARG A CA 1
ATOM 2559 C C . ARG A 1 329 ? -3.781 -30.938 -20.719 1 98.19 329 ARG A C 1
ATOM 2561 O O . ARG A 1 329 ? -4.473 -30.891 -19.688 1 98.19 329 ARG A O 1
ATOM 2568 N N . THR A 1 330 ? -2.758 -30.156 -20.938 1 98.44 330 THR A N 1
ATOM 2569 C CA . THR A 1 330 ? -2.4 -29.078 -20.016 1 98.44 330 THR A CA 1
ATOM 2570 C C . THR A 1 330 ? -2.6 -27.719 -20.672 1 98.44 330 THR A C 1
ATOM 2572 O O . THR A 1 330 ? -2.438 -27.578 -21.891 1 98.44 330 THR A O 1
ATOM 2575 N N . ALA A 1 331 ? -2.998 -26.734 -19.906 1 97.88 331 ALA A N 1
ATOM 2576 C CA . ALA A 1 331 ? -3.139 -25.359 -20.406 1 97.88 331 ALA A CA 1
ATOM 2577 C C . ALA A 1 331 ? -2.705 -24.344 -19.344 1 97.88 331 ALA A C 1
ATOM 2579 O O . ALA A 1 331 ? -3.021 -24.5 -18.156 1 97.88 331 ALA A O 1
ATOM 2580 N N . SER A 1 332 ? -1.979 -23.359 -19.781 1 97.81 332 SER A N 1
ATOM 2581 C CA . SER A 1 332 ? -1.562 -22.297 -18.875 1 97.81 332 SER A CA 1
ATOM 2582 C C . SER A 1 332 ? -2.629 -21.219 -18.766 1 97.81 332 SER A C 1
ATOM 2584 O O . SER A 1 332 ? -3.25 -20.844 -19.766 1 97.81 332 SER A O 1
ATOM 2586 N N . ILE A 1 333 ? -2.812 -20.734 -17.562 1 97.12 333 ILE A N 1
ATOM 2587 C CA . ILE A 1 333 ? -3.703 -19.594 -17.406 1 97.12 333 ILE A CA 1
ATOM 2588 C C . ILE A 1 333 ? -2.902 -18.297 -17.516 1 97.12 333 ILE A C 1
ATOM 2590 O O . ILE A 1 333 ? -3.479 -17.219 -17.625 1 97.12 333 ILE A O 1
ATOM 2594 N N . SER A 1 334 ? -1.605 -18.375 -17.469 1 97.44 334 SER A N 1
ATOM 2595 C CA . SER A 1 334 ? -0.741 -17.234 -17.75 1 97.44 334 SER A CA 1
ATOM 2596 C C . SER A 1 334 ? -0.482 -17.094 -19.234 1 97.44 334 SER A C 1
ATOM 2598 O O . SER A 1 334 ? -0.442 -18.078 -19.969 1 97.44 334 SER A O 1
ATOM 2600 N N . ASN A 1 335 ? -0.344 -15.906 -19.641 1 97.94 335 ASN A N 1
ATOM 2601 C CA . ASN A 1 335 ? -0.047 -15.609 -21.047 1 97.94 335 ASN A CA 1
ATOM 2602 C C . ASN A 1 335 ? 1.45 -15.422 -21.266 1 97.94 335 ASN A C 1
ATOM 2604 O O . ASN A 1 335 ? 1.979 -14.32 -21.078 1 97.94 335 ASN A O 1
ATOM 2608 N N . LEU A 1 336 ? 2.098 -16.469 -21.812 1 98.06 336 LEU A N 1
ATOM 2609 C CA . LEU A 1 336 ? 3.545 -16.469 -21.984 1 98.06 336 LEU A CA 1
ATOM 2610 C C . LEU A 1 336 ? 3.965 -15.469 -23.062 1 98.06 336 LEU A C 1
ATOM 2612 O O . LEU A 1 336 ? 5.004 -14.82 -22.938 1 98.06 336 LEU A O 1
ATOM 2616 N N . LYS A 1 337 ? 3.182 -15.406 -24.109 1 98.06 337 LYS A N 1
ATOM 2617 C CA . LYS A 1 337 ? 3.482 -14.469 -25.203 1 98.06 337 LYS A CA 1
ATOM 2618 C C . LYS A 1 337 ? 3.523 -13.031 -24.688 1 98.06 337 LYS A C 1
ATOM 2620 O O . LYS A 1 337 ? 4.453 -12.289 -25 1 98.06 337 LYS A O 1
ATOM 2625 N N . LYS A 1 338 ? 2.539 -12.656 -23.906 1 98.5 338 LYS A N 1
ATOM 2626 C CA . LYS A 1 338 ? 2.496 -11.312 -23.344 1 98.5 338 LYS A CA 1
ATOM 2627 C C . LYS A 1 338 ? 3.631 -11.094 -22.344 1 98.5 338 LYS A C 1
ATOM 2629 O O . LYS A 1 338 ? 4.215 -10.008 -22.281 1 98.5 338 LYS A O 1
ATOM 2634 N N . ALA A 1 339 ? 3.885 -12.094 -21.594 1 98.75 339 ALA A N 1
ATOM 2635 C CA . ALA A 1 339 ? 4.996 -11.992 -20.656 1 98.75 339 ALA A CA 1
ATOM 2636 C C . ALA A 1 339 ? 6.316 -11.758 -21.375 1 98.75 339 ALA A C 1
ATOM 2638 O O . ALA A 1 339 ? 7.141 -10.953 -20.938 1 98.75 339 ALA A O 1
ATOM 2639 N N . ARG A 1 340 ? 6.531 -12.461 -22.469 1 98.88 340 ARG A N 1
ATOM 2640 C CA . ARG A 1 340 ? 7.727 -12.258 -23.281 1 98.88 340 ARG A CA 1
ATOM 2641 C C . ARG A 1 340 ? 7.789 -10.828 -23.812 1 98.88 340 ARG A C 1
ATOM 2643 O O . ARG A 1 340 ? 8.852 -10.211 -23.812 1 98.88 340 ARG A O 1
ATOM 2650 N N . LYS A 1 341 ? 6.625 -10.375 -24.234 1 98.88 341 LYS A N 1
ATOM 2651 C CA . LYS A 1 341 ? 6.566 -8.984 -24.703 1 98.88 341 LYS A CA 1
ATOM 2652 C C . LYS A 1 341 ? 6.98 -8.023 -23.594 1 98.88 341 LYS A C 1
ATOM 2654 O O . LYS A 1 341 ? 7.754 -7.094 -23.828 1 98.88 341 LYS A O 1
ATOM 2659 N N . ILE A 1 342 ? 6.543 -8.242 -22.406 1 98.88 342 ILE A N 1
ATOM 2660 C CA . ILE A 1 342 ? 6.828 -7.395 -21.25 1 98.88 342 ILE A CA 1
ATOM 2661 C C . ILE A 1 342 ? 8.312 -7.461 -20.922 1 98.88 342 ILE A C 1
ATOM 2663 O O . ILE A 1 342 ? 8.953 -6.43 -20.688 1 98.88 342 ILE A O 1
ATOM 2667 N N . ALA A 1 343 ? 8.875 -8.664 -20.891 1 98.94 343 ALA A N 1
ATOM 2668 C CA . ALA A 1 343 ? 10.297 -8.82 -20.594 1 98.94 343 ALA A CA 1
ATOM 2669 C C . ALA A 1 343 ? 11.148 -8.062 -21.609 1 98.94 343 ALA A C 1
ATOM 2671 O O . ALA A 1 343 ? 12.164 -7.457 -21.25 1 98.94 343 ALA A O 1
ATOM 2672 N N . ASN A 1 344 ? 10.75 -8.125 -22.828 1 98.94 344 ASN A N 1
ATOM 2673 C CA . ASN A 1 344 ? 11.484 -7.43 -23.891 1 98.94 344 ASN A CA 1
ATOM 2674 C C . ASN A 1 344 ? 11.312 -5.918 -23.797 1 98.94 344 ASN A C 1
ATOM 2676 O O . ASN A 1 344 ? 12.258 -5.164 -24.031 1 98.94 344 ASN A O 1
ATOM 2680 N N . GLU A 1 345 ? 10.086 -5.496 -23.5 1 98.81 345 GLU A N 1
ATOM 2681 C CA . GLU A 1 345 ? 9.867 -4.062 -23.297 1 98.81 345 GLU A CA 1
ATOM 2682 C C . GLU A 1 345 ? 10.719 -3.527 -22.156 1 98.81 345 GLU A C 1
ATOM 2684 O O . GLU A 1 345 ? 11.297 -2.447 -22.25 1 98.81 345 GLU A O 1
ATOM 2689 N N . LEU A 1 346 ? 10.742 -4.25 -21.062 1 98.88 346 LEU A N 1
ATOM 2690 C CA . LEU A 1 346 ? 11.57 -3.867 -19.922 1 98.88 346 LEU A CA 1
ATOM 2691 C C . LEU A 1 346 ? 13.047 -3.824 -20.312 1 98.88 346 LEU A C 1
ATOM 2693 O O . LEU A 1 346 ? 13.766 -2.906 -19.922 1 98.88 346 LEU A O 1
ATOM 2697 N N . LYS A 1 347 ? 13.477 -4.84 -21.062 1 98.88 347 LYS A N 1
ATOM 2698 C CA . LYS A 1 347 ? 14.844 -4.879 -21.594 1 98.88 347 LYS A CA 1
ATOM 2699 C C . LYS A 1 347 ? 15.164 -3.609 -22.375 1 98.88 347 LYS A C 1
ATOM 2701 O O . LYS A 1 347 ? 16.203 -2.982 -22.156 1 98.88 347 LYS A O 1
ATOM 2706 N N . ASP A 1 348 ? 14.273 -3.221 -23.234 1 98.75 348 ASP A N 1
ATOM 2707 C CA . ASP A 1 348 ? 14.469 -2.041 -24.078 1 98.75 348 ASP A CA 1
ATOM 2708 C C . ASP A 1 348 ? 14.523 -0.77 -23.219 1 98.75 348 ASP A C 1
ATOM 2710 O O . ASP A 1 348 ? 15.352 0.111 -23.469 1 98.75 348 ASP A O 1
ATOM 2714 N N . GLU A 1 349 ? 13.609 -0.65 -22.266 1 98.75 349 GLU A N 1
ATOM 2715 C CA . GLU A 1 349 ? 13.578 0.519 -21.391 1 98.75 349 GLU A CA 1
ATOM 2716 C C . GLU A 1 349 ? 14.898 0.67 -20.625 1 98.75 349 GLU A C 1
ATOM 2718 O O . GLU A 1 349 ? 15.391 1.785 -20.453 1 98.75 349 GLU A O 1
ATOM 2723 N N . ILE A 1 350 ? 15.406 -0.434 -20.172 1 98.88 350 ILE A N 1
ATOM 2724 C CA . ILE A 1 350 ? 16.656 -0.408 -19.422 1 98.88 350 ILE A CA 1
ATOM 2725 C C . ILE A 1 350 ? 17.812 -0.064 -20.344 1 98.88 350 ILE A C 1
ATOM 2727 O O . ILE A 1 350 ? 18.641 0.795 -20.031 1 98.88 350 ILE A O 1
ATOM 2731 N N . LYS A 1 351 ? 17.875 -0.66 -21.531 1 98.56 351 LYS A N 1
ATOM 2732 C CA . LYS A 1 351 ? 18.953 -0.411 -22.5 1 98.56 351 LYS A CA 1
ATOM 2733 C C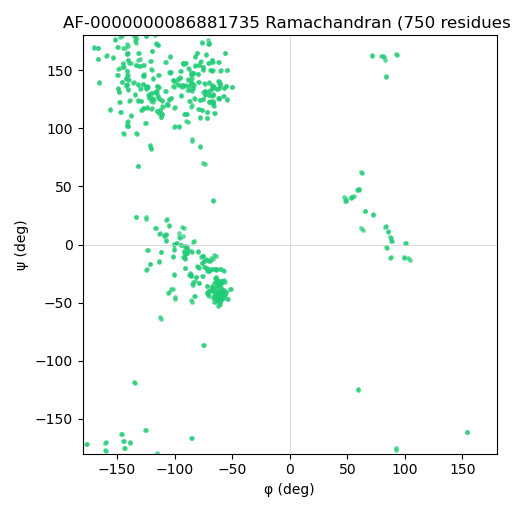 . LYS A 1 351 ? 18.984 1.057 -22.922 1 98.56 351 LYS A C 1
ATOM 2735 O O . LYS A 1 351 ? 20.047 1.613 -23.156 1 98.56 351 LYS A O 1
ATOM 2740 N N . ASN A 1 352 ? 17.828 1.632 -22.953 1 98.06 352 ASN A N 1
ATOM 2741 C CA . ASN A 1 352 ? 17.719 3.004 -23.438 1 98.06 352 ASN A CA 1
ATOM 2742 C C . ASN A 1 352 ? 17.875 4.012 -22.312 1 98.06 352 ASN A C 1
ATOM 2744 O O . ASN A 1 352 ? 17.766 5.219 -22.531 1 98.06 352 ASN A O 1
ATOM 2748 N N . GLY A 1 353 ? 18.047 3.57 -21.156 1 98.06 353 GLY A N 1
ATOM 2749 C CA . GLY A 1 353 ? 18.297 4.457 -20.031 1 98.06 353 GLY A CA 1
ATOM 2750 C C . GLY A 1 353 ? 17.031 5.004 -19.406 1 98.06 353 GLY A C 1
ATOM 2751 O O . GLY A 1 353 ? 17.078 5.922 -18.578 1 98.06 353 GLY A O 1
ATOM 2752 N N . ASN A 1 354 ? 15.867 4.496 -19.75 1 97.62 354 ASN A N 1
ATOM 2753 C CA . ASN A 1 354 ? 14.586 5.004 -19.266 1 97.62 354 ASN A CA 1
ATOM 2754 C C . ASN A 1 354 ? 14.164 4.32 -17.969 1 97.62 354 ASN A C 1
ATOM 2756 O O . ASN A 1 354 ? 13.195 4.738 -17.328 1 97.62 354 ASN A O 1
ATOM 2760 N N . PHE A 1 355 ? 14.891 3.332 -17.578 1 98.44 355 PHE A N 1
ATOM 2761 C CA . PHE A 1 355 ? 14.578 2.529 -16.406 1 98.44 355 PHE A CA 1
ATOM 2762 C C . PHE A 1 355 ? 15.852 2.164 -15.648 1 98.44 355 PHE A C 1
ATOM 2764 O O . PHE A 1 355 ? 16.609 1.295 -16.078 1 98.44 355 PHE A O 1
ATOM 2771 N N . LEU A 1 356 ? 16.094 2.785 -14.539 1 98.44 356 LEU A N 1
ATOM 2772 C CA . LEU A 1 356 ? 17.203 2.451 -13.672 1 98.44 356 LEU A CA 1
ATOM 2773 C C . LEU A 1 356 ? 16.797 1.431 -12.617 1 98.44 356 LEU A C 1
ATOM 2775 O O . LEU A 1 356 ? 15.602 1.299 -12.312 1 98.44 356 LEU A O 1
ATOM 2779 N N . LEU A 1 357 ? 17.75 0.706 -12.141 1 98.62 357 LEU A N 1
ATOM 2780 C CA . LEU A 1 357 ? 17.469 -0.308 -11.133 1 98.62 357 LEU A CA 1
ATOM 2781 C C . LEU A 1 357 ? 17.531 0.29 -9.727 1 98.62 357 LEU A C 1
ATOM 2783 O O . LEU A 1 357 ? 18.219 1.29 -9.5 1 98.62 357 LEU A O 1
ATOM 2787 N N . THR A 1 358 ? 16.766 -0.305 -8.875 1 98.06 358 THR A N 1
ATOM 2788 C CA . THR A 1 358 ? 16.812 0.099 -7.473 1 98.06 358 THR A CA 1
ATOM 2789 C C . THR A 1 358 ? 17.219 -1.069 -6.586 1 98.06 358 THR A C 1
ATOM 2791 O O . THR A 1 358 ? 16.734 -2.189 -6.758 1 98.06 358 THR A O 1
ATOM 2794 N N . LYS A 1 359 ? 18.188 -0.789 -5.734 1 97.31 359 LYS A N 1
ATOM 2795 C CA . LYS A 1 359 ? 18.516 -1.765 -4.695 1 97.31 359 LYS A CA 1
ATOM 2796 C C . LYS A 1 359 ? 17.375 -1.886 -3.688 1 97.31 359 LYS A C 1
ATOM 2798 O O . LYS A 1 359 ? 16.828 -0.877 -3.238 1 97.31 359 LYS A O 1
ATOM 2803 N N . PRO A 1 360 ? 16.984 -3.143 -3.316 1 98 360 PRO A N 1
ATOM 2804 C CA . PRO A 1 360 ? 15.93 -3.266 -2.309 1 98 360 PRO A CA 1
ATOM 2805 C C . PRO A 1 360 ? 16.25 -2.516 -1.02 1 98 360 PRO A C 1
ATOM 2807 O O . PRO A 1 360 ? 17.391 -2.545 -0.553 1 98 360 PRO A O 1
ATOM 2810 N N . LEU A 1 361 ? 15.211 -1.81 -0.515 1 97.62 361 LEU A N 1
ATOM 2811 C CA . LEU A 1 361 ? 15.32 -1.175 0.793 1 97.62 361 LEU A CA 1
ATOM 2812 C C . LEU A 1 361 ? 15.438 -2.221 1.897 1 97.62 361 LEU A C 1
ATOM 2814 O O . LEU A 1 361 ? 16.125 -1.996 2.9 1 97.62 361 LEU A O 1
ATOM 2818 N N . GLU A 1 362 ? 14.75 -3.248 1.722 1 96.44 362 GLU A N 1
ATOM 2819 C CA . GLU A 1 362 ? 14.695 -4.375 2.648 1 96.44 362 GLU A CA 1
ATOM 2820 C C . GLU A 1 362 ? 14.461 -5.688 1.908 1 96.44 362 GLU A C 1
ATOM 2822 O O . GLU A 1 362 ? 13.625 -5.754 1.004 1 96.44 362 GLU A O 1
ATOM 2827 N N . VAL A 1 363 ? 15.25 -6.703 2.205 1 96.62 363 VAL A N 1
ATOM 2828 C CA . VAL A 1 363 ? 15.047 -8.031 1.627 1 96.62 363 VAL A CA 1
ATOM 2829 C C . VAL A 1 363 ? 13.977 -8.781 2.418 1 96.62 363 VAL A C 1
ATOM 2831 O O . VAL A 1 363 ? 13.672 -8.422 3.557 1 96.62 363 VAL A O 1
ATOM 2834 N N . PHE A 1 364 ? 13.453 -9.75 1.857 1 98 364 PHE A N 1
ATOM 2835 C CA . PHE A 1 364 ? 12.391 -10.516 2.502 1 98 364 PHE A CA 1
ATOM 2836 C C . PHE A 1 364 ? 12.977 -11.594 3.408 1 98 364 PHE A C 1
ATOM 2838 O O . PHE A 1 364 ? 14.039 -12.141 3.125 1 98 364 PHE A O 1
ATOM 2845 N N . PRO A 1 365 ? 12.305 -11.883 4.516 1 96.88 365 PRO A N 1
ATOM 2846 C CA . PRO A 1 365 ? 12.734 -13 5.363 1 96.88 365 PRO A CA 1
ATOM 2847 C C . PRO A 1 365 ? 12.57 -14.359 4.684 1 96.88 365 PRO A C 1
ATOM 2849 O O . PRO A 1 365 ? 11.75 -14.5 3.77 1 96.88 365 PRO A O 1
ATOM 2852 N N . LEU A 1 366 ? 13.32 -15.344 5.141 1 97.56 366 LEU A N 1
ATOM 2853 C CA . LEU A 1 366 ? 13.305 -16.656 4.496 1 97.56 366 LEU A CA 1
ATOM 2854 C C . LEU A 1 366 ? 12.578 -17.672 5.363 1 97.56 366 LEU A C 1
ATOM 2856 O O . LEU A 1 366 ? 12.531 -18.859 5.027 1 97.56 366 LEU A O 1
ATOM 2860 N N . ASP A 1 367 ? 11.914 -17.266 6.449 1 97.25 367 ASP A N 1
ATOM 2861 C CA . ASP A 1 367 ? 11.336 -18.219 7.402 1 97.25 367 ASP A CA 1
ATOM 2862 C C . ASP A 1 367 ? 9.844 -17.953 7.59 1 97.25 367 ASP A C 1
ATOM 2864 O O . ASP A 1 367 ? 9.281 -18.281 8.641 1 97.25 367 ASP A O 1
ATOM 2868 N N . LYS A 1 368 ? 9.234 -17.344 6.656 1 97.88 368 LYS A N 1
ATOM 2869 C CA . LYS A 1 368 ? 7.809 -17.047 6.777 1 97.88 368 LYS A CA 1
ATOM 2870 C C . LYS A 1 368 ? 6.965 -18.219 6.273 1 97.88 368 LYS A C 1
ATOM 2872 O O . LYS A 1 368 ? 7.285 -18.828 5.25 1 97.88 368 LYS A O 1
ATOM 2877 N N . LYS A 1 369 ? 5.914 -18.562 7.023 1 97.81 369 LYS A N 1
ATOM 2878 C CA . LYS A 1 369 ? 4.957 -19.609 6.688 1 97.81 369 LYS A CA 1
ATOM 2879 C C . LYS A 1 369 ? 3.541 -19.047 6.59 1 97.81 369 LYS A C 1
ATOM 2881 O O . LYS A 1 369 ? 3.248 -17.984 7.145 1 97.81 369 LYS A O 1
ATOM 2886 N N . VAL A 1 370 ? 2.699 -19.719 5.902 1 97.88 370 VAL A N 1
ATOM 2887 C CA . VAL A 1 370 ? 1.288 -19.359 5.797 1 97.88 370 VAL A CA 1
ATOM 2888 C C . VAL A 1 370 ? 0.458 -20.281 6.695 1 97.88 370 VAL A C 1
ATOM 2890 O O . VAL A 1 370 ? 0.533 -21.5 6.578 1 97.88 370 VAL A O 1
ATOM 2893 N N . LYS A 1 371 ? -0.346 -19.688 7.578 1 97.31 371 LYS A N 1
ATOM 2894 C CA . LYS A 1 371 ? -1.218 -20.406 8.5 1 97.31 371 LYS A CA 1
ATOM 2895 C C . LYS A 1 371 ? -2.627 -20.547 7.93 1 97.31 371 LYS A C 1
ATOM 2897 O O . LYS A 1 371 ? -3.1 -19.656 7.211 1 97.31 371 LYS A O 1
ATOM 2902 N N . LYS A 1 372 ? -3.271 -21.641 8.32 1 97.06 372 LYS A N 1
ATOM 2903 C CA . LYS A 1 372 ? -4.703 -21.766 8.07 1 97.06 372 LYS A CA 1
ATOM 2904 C C . LYS A 1 372 ? -5.512 -20.859 8.992 1 97.06 372 LYS A C 1
ATOM 2906 O O . LYS A 1 372 ? -4.984 -20.344 9.977 1 97.06 372 LYS A O 1
ATOM 2911 N N . MET A 1 373 ? -6.711 -20.672 8.586 1 97.81 373 MET A N 1
ATOM 2912 C CA . MET A 1 373 ? -7.605 -19.875 9.43 1 97.81 373 MET A CA 1
ATOM 2913 C C . MET A 1 373 ? -7.82 -20.562 10.773 1 97.81 373 MET A C 1
ATOM 2915 O O . MET A 1 373 ? -8.008 -21.781 10.844 1 97.81 373 MET A O 1
ATOM 2919 N N . LYS A 1 374 ? -7.719 -19.781 11.828 1 94.44 374 LYS A N 1
ATOM 2920 C CA . LYS A 1 374 ? -8.109 -20.297 13.133 1 94.44 374 LYS A CA 1
ATOM 2921 C C . LYS A 1 374 ? -9.617 -20.578 13.188 1 94.44 374 LYS A C 1
ATOM 2923 O O . LYS A 1 374 ? -10.422 -19.688 12.891 1 94.44 374 LYS A O 1
ATOM 2928 N N . GLU A 1 375 ? -10.016 -21.75 13.406 1 90.5 375 GLU A N 1
ATOM 2929 C CA . GLU A 1 375 ? -11.43 -22.094 13.5 1 90.5 375 GLU A CA 1
ATOM 2930 C C . GLU A 1 375 ? -11.766 -22.688 14.859 1 90.5 375 GLU A C 1
ATOM 2932 O O . GLU A 1 375 ? -11.008 -23.5 15.398 1 90.5 375 GLU A O 1
ATOM 2937 N N . ASP A 1 376 ? -12.617 -22 15.57 1 79.31 376 ASP A N 1
ATOM 2938 C CA . ASP A 1 376 ? -13.039 -22.516 16.875 1 79.31 376 ASP A CA 1
ATOM 2939 C C . ASP A 1 376 ? -13.867 -23.797 16.719 1 79.31 376 ASP A C 1
ATOM 2941 O O . ASP A 1 376 ? -14.633 -23.922 15.75 1 79.31 376 ASP A O 1
ATOM 2945 N N . ASP A 1 377 ? -13.336 -24.906 17.422 1 60.62 377 ASP A N 1
ATOM 2946 C CA . ASP A 1 377 ? -14.078 -26.156 17.5 1 60.62 377 ASP A CA 1
ATOM 2947 C C . ASP A 1 377 ? -15.523 -25.922 17.938 1 60.62 377 ASP A C 1
ATOM 2949 O O . ASP A 1 377 ? -15.797 -25.016 18.719 1 60.62 377 ASP A O 1
ATOM 2953 N N . MET B 1 1 ? 29.578 18.422 1.979 1 88.88 1 MET B N 1
ATOM 2954 C CA . MET B 1 1 ? 28.422 17.656 1.562 1 88.88 1 MET B CA 1
ATOM 2955 C C . MET B 1 1 ? 28.547 16.203 2.012 1 88.88 1 MET B C 1
ATOM 2957 O O . MET B 1 1 ? 29.625 15.625 1.987 1 88.88 1 MET B O 1
ATOM 2961 N N . LYS B 1 2 ? 27.484 15.664 2.705 1 95.19 2 LYS B N 1
ATOM 2962 C CA . LYS B 1 2 ? 27.422 14.281 3.174 1 95.19 2 LYS B CA 1
ATOM 2963 C C . LYS B 1 2 ? 26.516 13.438 2.295 1 95.19 2 LYS B C 1
ATOM 2965 O O . LYS B 1 2 ? 25.609 13.961 1.635 1 95.19 2 LYS B O 1
ATOM 2970 N N . THR B 1 3 ? 26.875 12.188 2.207 1 97.38 3 THR B N 1
ATOM 2971 C CA . THR B 1 3 ? 26 11.25 1.502 1 97.38 3 THR B CA 1
ATOM 2972 C C . THR B 1 3 ? 25.234 10.375 2.49 1 97.38 3 THR B C 1
ATOM 2974 O O . THR B 1 3 ? 25.578 10.305 3.668 1 97.38 3 THR B O 1
ATOM 2977 N N . TYR B 1 4 ? 24.172 9.773 2.012 1 97.94 4 TYR B N 1
ATOM 2978 C CA . TYR B 1 4 ? 23.422 8.828 2.838 1 97.94 4 TYR B CA 1
ATOM 2979 C C . TYR B 1 4 ? 24.344 7.719 3.346 1 97.94 4 TYR B C 1
ATOM 2981 O O . TYR B 1 4 ? 24.234 7.297 4.5 1 97.94 4 TYR B O 1
ATOM 2989 N N . GLU B 1 5 ? 25.203 7.219 2.471 1 96.81 5 GLU B N 1
ATOM 2990 C CA . GLU B 1 5 ? 26.125 6.148 2.822 1 96.81 5 GLU B CA 1
ATOM 2991 C C . GLU B 1 5 ? 27.047 6.57 3.965 1 96.81 5 GLU B C 1
ATOM 2993 O O . GLU B 1 5 ? 27.281 5.797 4.898 1 96.81 5 GLU B O 1
ATOM 2998 N N . GLU B 1 6 ? 27.578 7.766 3.84 1 98.12 6 GLU B N 1
ATOM 2999 C CA . GLU B 1 6 ? 28.453 8.281 4.883 1 98.12 6 GLU B CA 1
ATOM 3000 C C . GLU B 1 6 ? 27.719 8.398 6.215 1 9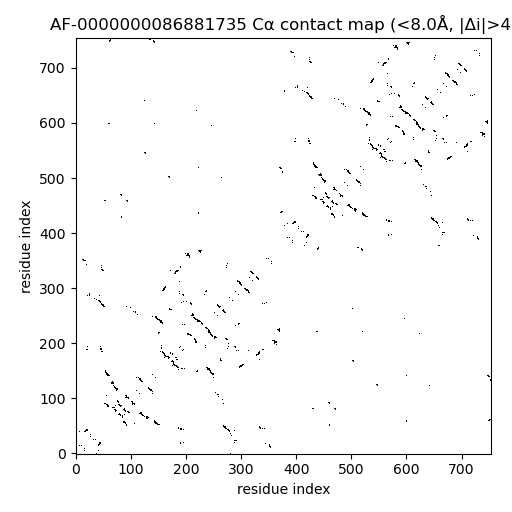8.12 6 GLU B C 1
ATOM 3002 O O . GLU B 1 6 ? 28.266 8.039 7.262 1 98.12 6 GLU B O 1
ATOM 3007 N N . ILE B 1 7 ? 26.516 8.906 6.168 1 98.75 7 ILE B N 1
ATOM 3008 C CA . ILE B 1 7 ? 25.734 9.07 7.383 1 98.75 7 ILE B CA 1
ATOM 3009 C C . ILE B 1 7 ? 25.406 7.703 7.984 1 98.75 7 ILE B C 1
ATOM 3011 O O . ILE B 1 7 ? 25.547 7.5 9.195 1 98.75 7 ILE B O 1
ATOM 3015 N N . ASN B 1 8 ? 25 6.766 7.191 1 98.62 8 ASN B N 1
ATOM 3016 C CA . ASN B 1 8 ? 24.688 5.426 7.672 1 98.62 8 ASN B CA 1
ATOM 3017 C C . ASN B 1 8 ? 25.906 4.734 8.266 1 98.62 8 ASN B C 1
ATOM 3019 O O . ASN B 1 8 ? 25.797 3.959 9.219 1 98.62 8 ASN B O 1
ATOM 3023 N N . GLU B 1 9 ? 27.078 4.988 7.637 1 98.38 9 GLU B N 1
ATOM 3024 C CA . GLU B 1 9 ? 28.312 4.473 8.227 1 98.38 9 GLU B CA 1
ATOM 3025 C C . GLU B 1 9 ? 28.516 5.008 9.641 1 98.38 9 GLU B C 1
ATOM 3027 O O . GLU B 1 9 ? 28.875 4.258 10.547 1 98.38 9 GLU B O 1
ATOM 3032 N N . LYS B 1 10 ? 28.312 6.305 9.789 1 98.62 10 LYS B N 1
ATOM 3033 C CA . LYS B 1 10 ? 28.422 6.902 11.117 1 98.62 10 LYS B CA 1
ATOM 3034 C C . LYS B 1 10 ? 27.406 6.281 12.086 1 98.62 10 LYS B C 1
ATOM 3036 O O . LYS B 1 10 ? 27.734 6.043 13.25 1 98.62 10 LYS B O 1
ATOM 3041 N N . ILE B 1 11 ? 26.188 6.09 11.617 1 98.81 11 ILE B N 1
ATOM 3042 C CA . ILE B 1 11 ? 25.141 5.5 12.453 1 98.81 11 ILE B CA 1
ATOM 3043 C C . ILE B 1 11 ? 25.562 4.105 12.906 1 98.81 11 ILE B C 1
ATOM 3045 O O . ILE B 1 11 ? 25.453 3.768 14.086 1 98.81 11 ILE B O 1
ATOM 3049 N N . SER B 1 12 ? 26.078 3.324 11.984 1 98.31 12 SER B N 1
ATOM 3050 C CA . SER B 1 12 ? 26.453 1.948 12.281 1 98.31 12 SER B CA 1
ATOM 3051 C C . SER B 1 12 ? 27.594 1.899 13.305 1 98.31 12 SER B C 1
ATOM 3053 O O . SER B 1 12 ? 27.703 0.938 14.062 1 98.31 12 SER B O 1
ATOM 3055 N N . LYS B 1 13 ? 28.406 2.926 13.312 1 98.06 13 LYS B N 1
ATOM 3056 C CA . LYS B 1 13 ? 29.547 2.994 14.227 1 98.06 13 LYS B CA 1
ATOM 3057 C C . LYS B 1 13 ? 29.172 3.689 15.531 1 98.06 13 LYS B C 1
ATOM 3059 O O . LYS B 1 13 ? 30 3.828 16.422 1 98.06 13 LYS B O 1
ATOM 3064 N N . GLY B 1 14 ? 27.906 4.152 15.656 1 97.81 14 GLY B N 1
ATOM 3065 C CA . GLY B 1 14 ? 27.484 4.871 16.844 1 97.81 14 GLY B CA 1
ATOM 3066 C C . GLY B 1 14 ? 28.062 6.266 16.938 1 97.81 14 GLY B C 1
ATOM 3067 O O . GLY B 1 14 ? 28.219 6.805 18.031 1 97.81 14 GLY B O 1
ATOM 3068 N N . GLU B 1 15 ? 28.406 6.867 15.781 1 98.31 15 GLU B N 1
ATOM 3069 C CA . GLU B 1 15 ? 29.125 8.141 15.773 1 98.31 15 GLU B CA 1
ATOM 3070 C C . GLU B 1 15 ? 28.234 9.258 15.227 1 98.31 15 GLU B C 1
ATOM 3072 O O . GLU B 1 15 ? 28.609 10.43 15.266 1 98.31 15 GLU B O 1
ATOM 3077 N N . ALA B 1 16 ? 27.078 8.891 14.742 1 98.75 16 ALA B N 1
ATOM 3078 C CA . ALA B 1 16 ? 26.219 9.891 14.109 1 98.75 16 ALA B CA 1
ATOM 3079 C C . ALA B 1 16 ? 25.703 10.898 15.133 1 98.75 16 ALA B C 1
ATOM 3081 O O . ALA B 1 16 ? 25.344 10.531 16.25 1 98.75 16 ALA B O 1
ATOM 3082 N N . VAL B 1 17 ? 25.734 12.125 14.797 1 98.88 17 VAL B N 1
ATOM 3083 C CA . VAL B 1 17 ? 25.125 13.18 15.602 1 98.88 17 VAL B CA 1
ATOM 3084 C C . VAL B 1 17 ? 23.688 13.383 15.164 1 98.88 17 VAL B C 1
ATOM 3086 O O . VAL B 1 17 ? 23.422 13.852 14.055 1 98.88 17 VAL B O 1
ATOM 3089 N N . VAL B 1 18 ? 22.781 13.039 16.031 1 98.94 18 VAL B N 1
ATOM 3090 C CA . VAL B 1 18 ? 21.359 13.078 15.742 1 98.94 18 VAL B CA 1
ATOM 3091 C C . VAL B 1 18 ? 20.656 14.031 16.719 1 98.94 18 VAL B C 1
ATOM 3093 O O . VAL B 1 18 ? 20.844 13.93 17.922 1 98.94 18 VAL B O 1
ATOM 3096 N N . VAL B 1 19 ? 19.938 14.977 16.188 1 98.94 19 VAL B N 1
ATOM 3097 C CA . VAL B 1 19 ? 19.188 15.922 17.016 1 98.94 19 VAL B CA 1
ATOM 3098 C C . VAL B 1 19 ? 17.75 16.016 16.531 1 98.94 19 VAL B C 1
ATOM 3100 O O . VAL B 1 19 ? 17.422 15.57 15.43 1 98.94 19 VAL B O 1
ATOM 3103 N N . THR B 1 20 ? 16.828 16.469 17.344 1 98.88 20 THR B N 1
ATOM 3104 C CA . THR B 1 20 ? 15.445 16.672 16.922 1 98.88 20 THR B CA 1
ATOM 3105 C C . THR B 1 20 ? 15.297 17.984 16.172 1 98.88 20 THR B C 1
ATOM 3107 O O . THR B 1 20 ? 16.172 18.844 16.25 1 98.88 20 THR B O 1
ATOM 3110 N N . ALA B 1 21 ? 14.203 18.109 15.5 1 98.81 21 ALA B N 1
ATOM 3111 C CA . ALA B 1 21 ? 13.898 19.312 14.734 1 98.81 21 ALA B CA 1
ATOM 3112 C C . ALA B 1 21 ? 13.758 20.516 15.648 1 98.81 21 ALA B C 1
ATOM 3114 O O . ALA B 1 21 ? 13.883 21.656 15.203 1 98.81 21 ALA B O 1
ATOM 3115 N N . GLU B 1 22 ? 13.5 20.328 16.922 1 98.44 22 GLU B N 1
ATOM 3116 C CA . GLU B 1 22 ? 13.445 21.438 17.859 1 98.44 22 GLU B CA 1
ATOM 3117 C C . GLU B 1 22 ? 14.844 21.797 18.375 1 98.44 22 GLU B C 1
ATOM 3119 O O . GLU B 1 22 ? 15.18 22.969 18.516 1 98.44 22 GLU B O 1
ATOM 3124 N N . GLU B 1 23 ? 15.703 20.812 18.531 1 98.56 23 GLU B N 1
ATOM 3125 C CA . GLU B 1 23 ? 17.062 21 19.047 1 98.56 23 GLU B CA 1
ATOM 3126 C C . GLU B 1 23 ? 17.938 21.703 18.016 1 98.56 23 GLU B C 1
ATOM 3128 O O . GLU B 1 23 ? 18.828 22.469 18.391 1 98.56 23 GLU B O 1
ATOM 3133 N N . ILE B 1 24 ? 17.734 21.406 16.781 1 98.81 24 ILE B N 1
ATOM 3134 C CA . ILE B 1 24 ? 18.609 21.875 15.703 1 98.81 24 ILE B CA 1
ATOM 3135 C C . ILE B 1 24 ? 18.594 23.406 15.672 1 98.81 24 ILE B C 1
ATOM 3137 O O . ILE B 1 24 ? 19.594 24.031 15.32 1 98.81 24 ILE B O 1
ATOM 3141 N N . ILE B 1 25 ? 17.453 23.984 16.031 1 97.88 25 ILE B N 1
ATOM 3142 C CA . ILE B 1 25 ? 17.266 25.438 15.984 1 97.88 25 ILE B CA 1
ATOM 3143 C C . ILE B 1 25 ? 18.25 26.109 16.938 1 97.88 25 ILE B C 1
ATOM 3145 O O . ILE B 1 25 ? 18.953 27.047 16.562 1 97.88 25 ILE B O 1
ATOM 3149 N N . ASP B 1 26 ? 18.375 25.594 18.125 1 97.38 26 ASP B N 1
ATOM 3150 C CA . ASP B 1 26 ? 19.281 26.141 19.125 1 97.38 26 ASP B CA 1
ATOM 3151 C C . ASP B 1 26 ? 20.734 25.969 18.703 1 97.38 26 ASP B C 1
ATOM 3153 O O . ASP B 1 26 ? 21.547 26.875 18.922 1 97.38 26 ASP B O 1
ATOM 3157 N N . ILE B 1 27 ? 21.047 24.875 18.156 1 98.44 27 ILE B N 1
ATOM 3158 C CA . ILE B 1 27 ? 22.406 24.578 17.734 1 98.44 27 ILE B CA 1
ATOM 3159 C C . ILE B 1 27 ? 22.844 25.562 16.656 1 98.44 27 ILE B C 1
ATOM 3161 O O . ILE B 1 27 ? 23.953 26.109 16.719 1 98.44 27 ILE B O 1
ATOM 3165 N N . VAL B 1 28 ? 22 25.766 15.688 1 98.25 28 VAL B N 1
ATOM 3166 C CA . VAL B 1 28 ? 22.328 26.672 14.602 1 98.25 28 VAL B CA 1
ATOM 3167 C C . VAL B 1 28 ? 22.5 28.094 15.141 1 98.25 28 VAL B C 1
ATOM 3169 O O . VAL B 1 28 ? 23.359 28.844 14.68 1 98.25 28 VAL B O 1
ATOM 3172 N N . GLU B 1 29 ? 21.625 28.453 16.047 1 97.25 29 GLU B N 1
ATOM 3173 C CA . GLU B 1 29 ? 21.734 29.781 16.656 1 97.25 29 GLU B CA 1
ATOM 3174 C C . GLU B 1 29 ? 23.062 29.938 17.406 1 97.25 29 GLU B C 1
ATOM 3176 O O . GLU B 1 29 ? 23.625 31.031 17.453 1 97.25 29 GLU B O 1
ATOM 3181 N N . GLU B 1 30 ? 23.531 28.906 17.922 1 98 30 GLU B N 1
ATOM 3182 C CA . GLU B 1 30 ? 24.75 28.938 18.734 1 98 30 GLU B CA 1
ATOM 3183 C C . GLU B 1 30 ? 26 28.906 17.859 1 98 30 GLU B C 1
ATOM 3185 O O . GLU B 1 30 ? 26.938 29.688 18.078 1 98 30 GLU B O 1
ATOM 3190 N N . ILE B 1 31 ? 26.078 28.047 16.812 1 98.12 31 ILE B N 1
ATOM 3191 C CA . ILE B 1 31 ? 27.375 27.844 16.172 1 98.12 31 ILE B CA 1
ATOM 3192 C C . ILE B 1 31 ? 27.297 28.156 14.688 1 98.12 31 ILE B C 1
ATOM 3194 O O . ILE B 1 31 ? 28.281 28.078 13.969 1 98.12 31 ILE B O 1
ATOM 3198 N N . GLY B 1 32 ? 26.078 28.469 14.164 1 97.75 32 GLY B N 1
ATOM 3199 C CA . GLY B 1 32 ? 25.906 28.859 12.773 1 97.75 32 GLY B CA 1
ATOM 3200 C C . GLY B 1 32 ? 25.578 27.703 11.852 1 97.75 32 GLY B C 1
ATOM 3201 O O . GLY B 1 32 ? 25.797 26.547 12.203 1 97.75 32 GLY B O 1
ATOM 3202 N N . ILE B 1 33 ? 25.078 28.047 10.68 1 97.94 33 ILE B N 1
ATOM 3203 C CA . ILE B 1 33 ? 24.562 27.109 9.703 1 97.94 33 ILE B CA 1
ATOM 3204 C C . ILE B 1 33 ? 25.703 26.219 9.188 1 97.94 33 ILE B C 1
ATOM 3206 O O . ILE B 1 33 ? 25.578 25 9.148 1 97.94 33 ILE B O 1
ATOM 3210 N N . GLU B 1 34 ? 26.781 26.812 8.797 1 97.81 34 GLU B N 1
ATOM 3211 C CA . GLU B 1 34 ? 27.891 26.094 8.18 1 97.81 34 GLU B CA 1
ATOM 3212 C C . GLU B 1 34 ? 28.469 25.047 9.125 1 97.81 34 GLU B C 1
ATOM 3214 O O . GLU B 1 34 ? 28.609 23.875 8.758 1 97.81 34 GLU B O 1
ATOM 3219 N N . LYS B 1 35 ? 28.75 25.453 10.312 1 98.19 35 LYS B N 1
ATOM 3220 C CA . LYS B 1 35 ? 29.328 24.547 11.297 1 98.19 35 LYS B CA 1
ATOM 3221 C C . LYS B 1 35 ? 28.328 23.453 11.672 1 98.19 35 LYS B C 1
ATOM 3223 O O . LYS B 1 35 ? 28.719 22.297 11.883 1 98.19 35 LYS B O 1
ATOM 3228 N N . THR B 1 36 ? 27.094 23.812 11.789 1 98.62 36 THR B N 1
ATOM 3229 C CA . THR B 1 36 ? 26.078 22.844 12.148 1 98.62 36 THR B CA 1
ATOM 3230 C C . THR B 1 36 ? 25.938 21.781 11.055 1 98.62 36 THR B C 1
ATOM 3232 O O . THR B 1 36 ? 25.766 20.594 11.352 1 98.62 36 THR B O 1
ATOM 3235 N N . ALA B 1 37 ? 25.922 22.203 9.781 1 98.38 37 ALA B N 1
ATOM 3236 C CA . ALA B 1 37 ? 25.781 21.281 8.672 1 98.38 37 ALA B CA 1
ATOM 3237 C C . ALA B 1 37 ? 26.906 20.25 8.672 1 98.38 37 ALA B C 1
ATOM 3239 O O . ALA B 1 37 ? 26.703 19.094 8.289 1 98.38 37 ALA B O 1
ATOM 3240 N N . GLU B 1 38 ? 28.031 20.625 9.133 1 97.56 38 GLU B N 1
ATOM 3241 C CA . GLU B 1 38 ? 29.172 19.719 9.234 1 97.56 38 GLU B CA 1
ATOM 3242 C C . GLU B 1 38 ? 29.047 18.812 10.461 1 97.56 38 GLU B C 1
ATOM 3244 O O . GLU B 1 38 ? 29.438 17.641 10.406 1 97.56 38 GLU B O 1
ATOM 3249 N N . TYR B 1 39 ? 28.469 19.344 11.445 1 97.69 39 TYR B N 1
ATOM 3250 C CA . TYR B 1 39 ? 28.453 18.719 12.766 1 97.69 39 TYR B CA 1
ATOM 3251 C C . TYR B 1 39 ? 27.312 17.719 12.883 1 97.69 39 TYR B C 1
ATOM 3253 O O . TYR B 1 39 ? 27.516 16.578 13.32 1 97.69 39 TYR B O 1
ATOM 3261 N N . VAL B 1 40 ? 26.125 18.141 12.469 1 98.81 40 VAL B N 1
ATOM 3262 C CA . VAL B 1 40 ? 24.906 17.344 12.648 1 98.81 40 VAL B CA 1
ATOM 3263 C C . VAL B 1 40 ? 24.688 16.453 11.438 1 98.81 40 VAL B C 1
ATOM 3265 O O . VAL B 1 40 ? 24.812 16.891 10.297 1 98.81 40 VAL B O 1
ATOM 3268 N N . ASP B 1 41 ? 24.312 15.133 11.695 1 98.88 41 ASP B N 1
ATOM 3269 C CA . ASP B 1 41 ? 24.125 14.18 10.609 1 98.88 41 ASP B CA 1
ATOM 3270 C C . ASP B 1 41 ? 22.641 13.977 10.289 1 98.88 41 ASP B C 1
ATOM 3272 O O . ASP B 1 41 ? 22.281 13.789 9.125 1 98.88 41 ASP B O 1
ATOM 3276 N N . VAL B 1 42 ? 21.828 13.953 11.312 1 98.94 42 VAL B N 1
ATOM 3277 C CA . VAL B 1 42 ? 20.422 13.633 11.109 1 98.94 42 VAL B CA 1
ATOM 3278 C C . VAL B 1 42 ? 19.562 14.516 12.016 1 98.94 42 VAL B C 1
ATOM 3280 O O . VAL B 1 42 ? 19.906 14.75 13.18 1 98.94 42 VAL B O 1
ATOM 3283 N N . VAL B 1 43 ? 18.469 15.016 11.516 1 98.94 43 VAL B N 1
ATOM 3284 C CA . VAL B 1 43 ? 17.422 15.688 12.289 1 98.94 43 VAL B CA 1
ATOM 3285 C C . VAL B 1 43 ? 16.156 14.828 12.312 1 98.94 43 VAL B C 1
ATOM 3287 O O . VAL B 1 43 ? 15.656 14.422 11.258 1 98.94 43 VAL B O 1
ATOM 3290 N N . THR B 1 44 ? 15.672 14.508 13.508 1 98.94 44 THR B N 1
ATOM 3291 C CA . THR B 1 44 ? 14.461 13.703 13.609 1 98.94 44 THR B CA 1
ATOM 3292 C C . THR B 1 44 ? 13.227 14.602 13.75 1 98.94 44 THR B C 1
ATOM 3294 O O . THR B 1 44 ? 13.273 15.625 14.438 1 98.94 44 THR B O 1
ATOM 3297 N N . THR B 1 45 ? 12.164 14.289 13.031 1 98.94 45 THR B N 1
ATOM 3298 C CA . THR B 1 45 ? 10.867 14.953 13.055 1 98.94 45 THR B CA 1
ATOM 3299 C C . THR B 1 45 ? 9.773 13.977 13.469 1 98.94 45 THR B C 1
ATOM 3301 O O . THR B 1 45 ? 10 12.766 13.516 1 98.94 45 THR B O 1
ATOM 3304 N N . ALA B 1 46 ? 8.562 14.562 13.805 1 98.88 46 ALA B N 1
ATOM 3305 C CA . ALA B 1 46 ? 7.473 13.656 14.156 1 98.88 46 ALA B CA 1
ATOM 3306 C C . ALA B 1 46 ? 6.137 14.383 14.188 1 98.88 46 ALA B C 1
ATOM 3308 O O . ALA B 1 46 ? 6.094 15.609 14.281 1 98.88 46 ALA B O 1
ATOM 3309 N N . THR B 1 47 ? 5.121 13.641 14.078 1 98.75 47 THR B N 1
ATOM 3310 C CA . THR B 1 47 ? 3.746 14.086 14.273 1 98.75 47 THR B CA 1
ATOM 3311 C C . THR B 1 47 ? 2.914 12.992 14.938 1 98.75 47 THR B C 1
ATOM 3313 O O . THR B 1 47 ? 3.307 11.82 14.938 1 98.75 47 THR B O 1
ATOM 3316 N N . PHE B 1 48 ? 1.935 13.359 15.625 1 98.69 48 PHE B N 1
ATOM 3317 C CA . PHE B 1 48 ? 0.911 12.508 16.234 1 98.69 48 PHE B CA 1
ATOM 3318 C C . PHE B 1 48 ? -0.447 13.195 16.203 1 98.69 48 PHE B C 1
ATOM 3320 O O . PHE B 1 48 ? -0.755 14.008 17.078 1 98.69 48 PHE B O 1
ATOM 3327 N N . GLY B 1 49 ? -1.232 12.93 15.242 1 98.12 49 GLY B N 1
ATOM 3328 C CA . GLY B 1 49 ? -2.541 13.523 15.031 1 98.12 49 GLY B CA 1
ATOM 3329 C C . GLY B 1 49 ? -3.516 12.594 14.336 1 98.12 49 GLY B C 1
ATOM 3330 O O . GLY B 1 49 ? -3.148 11.484 13.945 1 98.12 49 GLY B O 1
ATOM 3331 N N . PRO B 1 50 ? -4.777 12.984 14.289 1 97.69 50 PRO B N 1
ATOM 3332 C CA . PRO B 1 50 ? -5.781 12.156 13.617 1 97.69 50 PRO B CA 1
ATOM 3333 C C . PRO B 1 50 ? -5.559 12.062 12.109 1 97.69 50 PRO B C 1
ATOM 3335 O O . PRO B 1 50 ? -5.371 13.086 11.445 1 97.69 50 PRO B O 1
ATOM 3338 N N . MET B 1 51 ? -5.535 10.883 11.625 1 97.44 51 MET B N 1
ATOM 3339 C CA . MET B 1 51 ? -5.355 10.602 10.211 1 97.44 51 MET B CA 1
ATOM 3340 C C . MET B 1 51 ? -6.383 9.578 9.727 1 97.44 51 MET B C 1
ATOM 3342 O O . MET B 1 51 ? -6.102 8.383 9.688 1 97.44 51 MET B O 1
ATOM 3346 N N . CYS B 1 52 ? -7.449 10.086 9.188 1 95.12 52 CYS B N 1
ATOM 3347 C CA . CYS B 1 52 ? -8.633 9.281 8.898 1 95.12 52 CYS B CA 1
ATOM 3348 C C . CYS B 1 52 ? -8.375 8.328 7.738 1 95.12 52 CYS B C 1
ATOM 3350 O O . CYS B 1 52 ? -8.875 7.207 7.727 1 95.12 52 CYS B O 1
ATOM 3352 N N . SER B 1 53 ? -7.676 8.859 6.672 1 97.75 53 SER B N 1
ATOM 3353 C CA . SER B 1 53 ? -7.426 8.023 5.504 1 97.75 53 SER B CA 1
ATOM 3354 C C . SER B 1 53 ? -6.355 6.977 5.785 1 97.75 53 SER B C 1
ATOM 3356 O O . SER B 1 53 ? -5.246 7.059 5.254 1 97.75 53 SER B O 1
ATOM 3358 N N . SER B 1 54 ? -6.672 6.004 6.633 1 98.75 54 SER B N 1
ATOM 3359 C CA . SER B 1 54 ? -5.797 4.934 7.102 1 98.75 54 SER B CA 1
ATOM 3360 C C . SER B 1 54 ? -6.535 3.598 7.141 1 98.75 54 SER B C 1
ATOM 3362 O O . SER B 1 54 ? -7.766 3.562 7.195 1 98.75 54 SER B O 1
ATOM 3364 N N . GLY B 1 55 ? -5.809 2.564 7.074 1 98.75 55 GLY B N 1
ATOM 3365 C CA . GLY B 1 55 ? -6.391 1.233 7.141 1 98.75 55 GLY B CA 1
ATOM 3366 C C . GLY B 1 55 ? -5.352 0.127 7.129 1 98.75 55 GLY B C 1
ATOM 3367 O O . GLY B 1 55 ? -4.16 0.386 7.297 1 98.75 55 GLY B O 1
ATOM 3368 N N . ALA B 1 56 ? -5.836 -1.139 7.012 1 98.88 56 ALA B N 1
ATOM 3369 C CA . ALA B 1 56 ? -4.934 -2.285 7.059 1 98.88 56 ALA B CA 1
ATOM 3370 C C . ALA B 1 56 ? -5.418 -3.402 6.137 1 98.88 56 ALA B C 1
ATOM 3372 O O . ALA B 1 56 ? -6.621 -3.656 6.039 1 98.88 56 ALA B O 1
ATOM 3373 N N . PHE B 1 57 ? -4.477 -4.023 5.465 1 98.88 57 PHE B N 1
ATOM 3374 C CA . PHE B 1 57 ? -4.738 -5.277 4.766 1 98.88 57 PHE B CA 1
ATOM 3375 C C . PHE B 1 57 ? -4.508 -6.469 5.691 1 98.88 57 PHE B C 1
ATOM 3377 O O . PHE B 1 57 ? -3.498 -6.527 6.391 1 98.88 57 PHE B O 1
ATOM 3384 N N . LEU B 1 58 ? -5.453 -7.371 5.68 1 98.88 58 LEU B N 1
ATOM 3385 C CA . LEU B 1 58 ? -5.406 -8.555 6.531 1 98.88 58 LEU B CA 1
ATOM 3386 C C . LEU B 1 58 ? -5.598 -9.828 5.711 1 98.88 58 LEU B C 1
ATOM 3388 O O . LEU B 1 58 ? -6.41 -9.852 4.781 1 98.88 58 LEU B O 1
ATOM 3392 N N . ASN B 1 59 ? -4.859 -10.82 6 1 98.88 59 ASN B N 1
ATOM 3393 C CA . ASN B 1 59 ? -5.035 -12.156 5.438 1 98.88 59 ASN B CA 1
ATOM 3394 C C . ASN B 1 59 ? -5.34 -13.188 6.52 1 98.88 59 ASN B C 1
ATOM 3396 O O . ASN B 1 59 ? -4.539 -13.391 7.434 1 98.88 59 ASN B O 1
ATOM 3400 N N . PHE B 1 60 ? -6.43 -13.914 6.359 1 98.69 60 PHE B N 1
ATOM 3401 C CA . PHE B 1 60 ? -6.949 -14.703 7.469 1 98.69 60 PHE B CA 1
ATOM 3402 C C . PHE B 1 60 ? -6.555 -16.172 7.312 1 98.69 60 PHE B C 1
ATOM 3404 O O . PHE B 1 60 ? -6.785 -16.984 8.219 1 98.69 60 PHE B O 1
ATOM 3411 N N . GLY B 1 61 ? -5.906 -16.547 6.211 1 98.12 61 GLY B N 1
ATOM 3412 C CA . GLY B 1 61 ? -5.695 -17.953 5.922 1 98.12 61 GLY B CA 1
ATOM 3413 C C . GLY B 1 61 ? -6.965 -18.672 5.508 1 98.12 61 GLY B C 1
ATOM 3414 O O . GLY B 1 61 ? -8.07 -18.203 5.762 1 98.12 61 GLY B O 1
ATOM 3415 N N . HIS B 1 62 ? -6.824 -19.797 4.914 1 96.88 62 HIS B N 1
ATOM 3416 C CA . HIS B 1 62 ? -7.98 -20.547 4.418 1 96.88 62 HIS B CA 1
ATOM 3417 C C . HIS B 1 62 ? -8.617 -21.375 5.523 1 96.88 62 HIS B C 1
ATOM 3419 O O . HIS B 1 62 ? -7.91 -21.984 6.328 1 96.88 62 HIS B O 1
ATOM 3425 N N . SER B 1 63 ? -9.906 -21.328 5.52 1 97.12 63 SER B N 1
ATOM 3426 C CA . SER B 1 63 ? -10.648 -22.25 6.363 1 97.12 63 SER B CA 1
ATOM 3427 C C . SER B 1 63 ? -10.664 -23.656 5.766 1 97.12 63 SER B C 1
ATOM 3429 O O . SER B 1 63 ? -10.156 -23.875 4.664 1 97.12 63 SER B O 1
ATOM 3431 N N . ASN B 1 64 ? -11.172 -24.578 6.457 1 93.88 64 ASN B N 1
ATOM 3432 C CA . ASN B 1 64 ? -11.391 -25.953 5.988 1 93.88 64 ASN B CA 1
ATOM 3433 C C . ASN B 1 64 ? -12.836 -26.391 6.195 1 93.88 64 ASN B C 1
ATOM 3435 O O . ASN B 1 64 ? -13.266 -26.609 7.332 1 93.88 64 ASN B O 1
ATOM 3439 N N . PRO B 1 65 ? -13.617 -26.719 5.109 1 94.75 65 PRO B N 1
ATOM 3440 C CA . PRO B 1 65 ? -13.281 -26.422 3.717 1 94.75 65 PRO B CA 1
ATOM 3441 C C . PRO B 1 65 ? -13.039 -24.938 3.473 1 94.75 65 PRO B C 1
ATOM 3443 O O . PRO B 1 65 ? -13.398 -24.109 4.309 1 94.75 65 PRO B O 1
ATOM 3446 N N . PRO B 1 66 ? -12.445 -24.609 2.352 1 96.12 66 PRO B N 1
ATOM 3447 C CA . PRO B 1 66 ? -12.055 -23.219 2.123 1 96.12 66 PRO B CA 1
ATOM 3448 C C . PRO B 1 66 ? -13.242 -22.312 1.786 1 96.12 66 PRO B C 1
ATOM 3450 O O . PRO B 1 66 ? -14.211 -22.781 1.186 1 96.12 66 PRO B O 1
ATOM 3453 N N . ILE B 1 67 ? -13.141 -21.078 2.123 1 97.19 67 ILE B N 1
ATOM 3454 C CA . ILE B 1 67 ? -14.164 -20.062 1.858 1 97.19 67 ILE B CA 1
ATOM 3455 C C . ILE B 1 67 ? -13.594 -18.969 0.973 1 97.19 67 ILE B C 1
ATOM 3457 O O . ILE B 1 67 ? -12.414 -18.625 1.087 1 97.19 67 ILE B O 1
ATOM 3461 N N . ARG B 1 68 ? -14.352 -18.469 0.106 1 97.31 68 ARG B N 1
ATOM 3462 C CA . ARG B 1 68 ? -14.094 -17.188 -0.536 1 97.31 68 ARG B CA 1
ATOM 3463 C C . ARG B 1 68 ? -14.93 -16.078 0.101 1 97.31 68 ARG B C 1
ATOM 3465 O O . ARG B 1 68 ? -16.109 -15.922 -0.222 1 97.31 68 ARG B O 1
ATOM 3472 N N . MET B 1 69 ? -14.32 -15.297 0.935 1 97.81 69 MET B N 1
ATOM 3473 C CA . MET B 1 69 ? -15.047 -14.281 1.697 1 97.81 69 MET B CA 1
ATOM 3474 C C . MET B 1 69 ? -15.586 -13.195 0.778 1 97.81 69 MET B C 1
ATOM 3476 O O . MET B 1 69 ? -14.82 -12.539 0.065 1 97.81 69 MET B O 1
ATOM 3480 N N . GLN B 1 70 ? -16.859 -13.008 0.799 1 96.94 70 GLN B N 1
ATOM 3481 C CA . GLN B 1 70 ? -17.5 -11.961 0.007 1 96.94 70 GLN B CA 1
ATOM 3482 C C . GLN B 1 70 ? -17.922 -10.789 0.885 1 96.94 70 GLN B C 1
ATOM 3484 O O . GLN B 1 70 ? -17.859 -9.633 0.463 1 96.94 70 GLN B O 1
ATOM 3489 N N . LYS B 1 71 ? -18.453 -11.102 2.057 1 97.69 71 LYS B N 1
ATOM 3490 C CA . LYS B 1 71 ? -18.734 -10.133 3.111 1 97.69 71 LYS B CA 1
ATOM 3491 C C . LYS B 1 71 ? -18 -10.508 4.398 1 97.69 71 LYS B C 1
ATOM 3493 O O . LYS B 1 71 ? -18.109 -11.641 4.871 1 97.69 71 LYS B O 1
ATOM 3498 N N . THR B 1 72 ? -17.281 -9.602 4.887 1 98.56 72 THR B N 1
ATOM 3499 C CA . THR B 1 72 ? -16.469 -9.867 6.066 1 98.56 72 THR B CA 1
ATOM 3500 C C . THR B 1 72 ? -16.703 -8.797 7.129 1 98.56 72 THR B C 1
ATOM 3502 O O . THR B 1 72 ? -16.766 -7.605 6.812 1 98.56 72 THR B O 1
ATOM 3505 N N . TYR B 1 73 ? -16.875 -9.219 8.336 1 98.75 73 TYR B N 1
ATOM 3506 C CA . TYR B 1 73 ? -17 -8.312 9.469 1 98.75 73 TYR B CA 1
ATOM 3507 C C . TYR B 1 73 ? -15.969 -8.648 10.555 1 98.75 73 TYR B C 1
ATOM 3509 O O . TYR B 1 73 ? -15.711 -9.82 10.828 1 98.75 73 TYR B O 1
ATOM 3517 N N . LEU B 1 74 ? -15.359 -7.715 11.07 1 98.81 74 LEU B N 1
ATOM 3518 C CA . LEU B 1 74 ? -14.469 -7.797 12.219 1 98.81 74 LEU B CA 1
ATOM 3519 C C . LEU B 1 74 ? -15.047 -7.039 13.406 1 98.81 74 LEU B C 1
ATOM 3521 O O . LEU B 1 74 ? -15.117 -5.809 13.398 1 98.81 74 LEU B O 1
ATOM 3525 N N . ASN B 1 75 ? -15.43 -7.727 14.484 1 98.56 75 ASN B N 1
ATOM 3526 C CA . ASN B 1 75 ? -16.156 -7.121 15.594 1 98.56 75 ASN B CA 1
ATOM 3527 C C . ASN B 1 75 ? -17.344 -6.301 15.102 1 98.56 75 ASN B C 1
ATOM 3529 O O . ASN B 1 75 ? -17.578 -5.191 15.586 1 98.56 75 ASN B O 1
ATOM 3533 N N . GLY B 1 76 ? -17.953 -6.785 14.117 1 98.25 76 GLY B N 1
ATOM 3534 C CA . GLY B 1 76 ? -19.156 -6.137 13.609 1 98.25 76 GLY B CA 1
ATOM 3535 C C . GLY B 1 76 ? -18.859 -5 12.648 1 98.25 76 GLY B C 1
ATOM 3536 O O . GLY B 1 76 ? -19.781 -4.367 12.133 1 98.25 76 GLY B O 1
ATOM 3537 N N . VAL B 1 77 ? -17.641 -4.633 12.367 1 98.75 77 VAL B N 1
ATOM 3538 C CA . VAL B 1 77 ? -17.25 -3.6 11.414 1 98.75 77 VAL B CA 1
ATOM 3539 C C . VAL B 1 77 ? -16.938 -4.234 10.062 1 98.75 77 VAL B C 1
ATOM 3541 O O . VAL B 1 77 ? -16.125 -5.152 9.969 1 98.75 77 VAL B O 1
ATOM 3544 N N . GLU B 1 78 ? -17.531 -3.746 9.031 1 98.44 78 GLU B N 1
ATOM 3545 C CA . GLU B 1 78 ? -17.359 -4.336 7.707 1 98.44 78 GLU B CA 1
ATOM 3546 C C . GLU B 1 78 ? -15.938 -4.117 7.188 1 98.44 78 GLU B C 1
ATOM 3548 O O . GLU B 1 78 ? -15.438 -2.99 7.18 1 98.44 78 GLU B O 1
ATOM 3553 N N . ALA B 1 79 ? -15.266 -5.176 6.871 1 98.75 79 ALA B N 1
ATOM 3554 C CA . ALA B 1 79 ? -14.008 -5.145 6.129 1 98.75 79 ALA B CA 1
ATOM 3555 C C . ALA B 1 79 ? -14.242 -5.469 4.656 1 98.75 79 ALA B C 1
ATOM 3557 O O . ALA B 1 79 ? -15.055 -6.332 4.32 1 98.75 79 ALA B O 1
ATOM 3558 N N . TYR B 1 80 ? -13.547 -4.766 3.766 1 98.69 80 TYR B N 1
ATOM 3559 C CA . TYR B 1 80 ? -13.75 -4.863 2.324 1 98.69 80 TYR B CA 1
ATOM 3560 C C . TYR B 1 80 ? -13.141 -6.148 1.775 1 98.69 80 TYR B C 1
ATOM 3562 O O . TYR B 1 80 ? -11.945 -6.402 1.942 1 98.69 80 TYR B O 1
ATOM 3570 N N . SER B 1 81 ? -13.93 -6.949 1.075 1 97.75 81 SER B N 1
ATOM 3571 C CA . SER B 1 81 ? -13.508 -8.273 0.628 1 97.75 81 SER B CA 1
ATOM 3572 C C . SER B 1 81 ? -13.391 -8.328 -0.891 1 97.75 81 SER B C 1
ATOM 3574 O O . SER B 1 81 ? -13.336 -9.414 -1.473 1 97.75 81 SER B O 1
ATOM 3576 N N . GLY B 1 82 ? -13.461 -7.199 -1.606 1 97.75 82 GLY B N 1
ATOM 3577 C CA . GLY B 1 82 ? -13.289 -7.191 -3.049 1 97.75 82 GLY B CA 1
ATOM 3578 C C . GLY B 1 82 ? -11.875 -7.555 -3.479 1 97.75 82 GLY B C 1
ATOM 3579 O O . GLY B 1 82 ? -11.32 -6.934 -4.387 1 97.75 82 GLY B O 1
ATOM 3580 N N . LEU B 1 83 ? -11.219 -8.508 -2.789 1 97.94 83 LEU B N 1
ATOM 3581 C CA . LEU B 1 83 ? -9.875 -9.023 -3.012 1 97.94 83 LEU B CA 1
ATOM 3582 C C . LEU B 1 83 ? -9.898 -10.539 -3.174 1 97.94 83 LEU B C 1
ATOM 3584 O O . LEU B 1 83 ? -10.906 -11.109 -3.602 1 97.94 83 LEU B O 1
ATOM 3588 N N . ALA B 1 84 ? -8.758 -11.211 -2.98 1 97.12 84 ALA B N 1
ATOM 3589 C CA . ALA B 1 84 ? -8.695 -12.664 -3.062 1 97.12 84 ALA B CA 1
ATOM 3590 C C . ALA B 1 84 ? -9.422 -13.312 -1.888 1 97.12 84 ALA B C 1
ATOM 3592 O O . ALA B 1 84 ? -9.781 -12.633 -0.922 1 97.12 84 ALA B O 1
ATOM 3593 N N . ALA B 1 85 ? -9.594 -14.578 -1.853 1 97.25 85 ALA B N 1
ATOM 3594 C CA . ALA B 1 85 ? -10.547 -15.391 -1.103 1 97.25 85 ALA B CA 1
ATOM 3595 C C . ALA B 1 85 ? -10.523 -15.031 0.381 1 97.25 85 ALA B C 1
ATOM 3597 O O . ALA B 1 85 ? -11.57 -15.016 1.037 1 97.25 85 ALA B O 1
ATOM 3598 N N . VAL B 1 86 ? -9.305 -14.734 0.965 1 98.44 86 VAL B N 1
ATOM 3599 C CA . VAL B 1 86 ? -9.242 -14.562 2.412 1 98.44 86 VAL B CA 1
ATOM 3600 C C . VAL B 1 86 ? -8.445 -13.305 2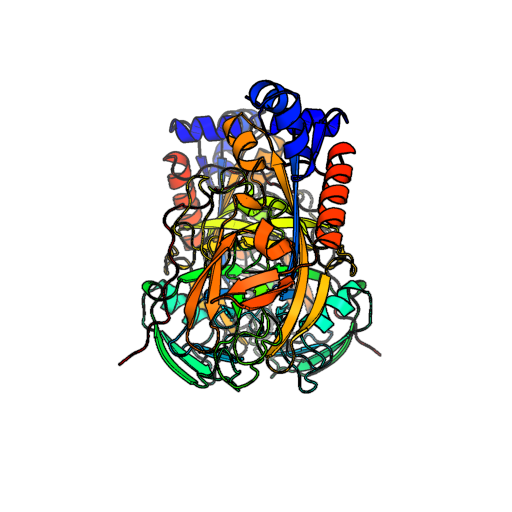.748 1 98.44 86 VAL B C 1
ATOM 3602 O O . VAL B 1 86 ? -7.801 -13.227 3.797 1 98.44 86 VAL B O 1
ATOM 3605 N N . ASP B 1 87 ? -8.375 -12.336 1.779 1 98.69 87 ASP B N 1
ATOM 3606 C CA . ASP B 1 87 ? -7.832 -11 1.988 1 98.69 87 ASP B CA 1
ATOM 3607 C C . ASP B 1 87 ? -8.945 -9.992 2.26 1 98.69 87 ASP B C 1
ATOM 3609 O O . ASP B 1 87 ? -10.008 -10.055 1.64 1 98.69 87 ASP B O 1
ATOM 3613 N N . SER B 1 88 ? -8.688 -9.062 3.137 1 98.75 88 SER B N 1
ATOM 3614 C CA . SER B 1 88 ? -9.617 -7.961 3.361 1 98.75 88 SER B CA 1
ATOM 3615 C C . SER B 1 88 ? -8.867 -6.668 3.676 1 98.75 88 SER B C 1
ATOM 3617 O O . SER B 1 88 ? -7.691 -6.699 4.035 1 98.75 88 SER B O 1
ATOM 3619 N N . TYR B 1 89 ? -9.5 -5.598 3.428 1 98.88 89 TYR B N 1
ATOM 3620 C CA . TYR B 1 89 ? -9.031 -4.277 3.846 1 98.88 89 TYR B CA 1
ATOM 3621 C C . TYR B 1 89 ? -9.992 -3.656 4.855 1 98.88 89 TYR B C 1
ATOM 3623 O O . TYR B 1 89 ? -11.203 -3.609 4.625 1 98.88 89 TYR B O 1
ATOM 3631 N N . ILE B 1 90 ? -9.484 -3.207 5.973 1 98.88 90 ILE B N 1
ATOM 3632 C CA . ILE B 1 90 ? -10.297 -2.531 6.977 1 98.88 90 ILE B CA 1
ATOM 3633 C C . ILE B 1 90 ? -9.844 -1.08 7.117 1 98.88 90 ILE B C 1
ATOM 3635 O O . ILE B 1 90 ? -8.703 -0.816 7.508 1 98.88 90 ILE B O 1
ATOM 3639 N N . GLY B 1 91 ? -10.703 -0.15 6.77 1 98.75 91 GLY B N 1
ATOM 3640 C CA . GLY B 1 91 ? -10.406 1.268 6.898 1 98.75 91 GLY B CA 1
ATOM 3641 C C . GLY B 1 91 ? -10.672 1.807 8.297 1 98.75 91 GLY B C 1
ATOM 3642 O O . GLY B 1 91 ? -11.625 1.386 8.961 1 98.75 91 GLY B O 1
ATOM 3643 N N . ALA B 1 92 ? -9.93 2.758 8.727 1 98.75 92 ALA B N 1
ATOM 3644 C CA . ALA B 1 92 ? -9.984 3.309 10.078 1 98.75 92 ALA B CA 1
ATOM 3645 C C . ALA B 1 92 ? -11.32 4 10.336 1 98.75 92 ALA B C 1
ATOM 3647 O O . ALA B 1 92 ? -11.852 3.951 11.445 1 98.75 92 ALA B O 1
ATOM 3648 N N . SER B 1 93 ? -11.867 4.582 9.297 1 98.06 93 SER B N 1
ATOM 3649 C CA . SER B 1 93 ? -13.039 5.426 9.5 1 98.06 93 SER B CA 1
ATOM 3650 C C . SER B 1 93 ? -14.328 4.641 9.289 1 98.06 93 SER B C 1
ATOM 3652 O O . SER B 1 93 ? -15.43 5.203 9.367 1 98.06 93 SER B O 1
ATOM 3654 N N . GLN B 1 94 ? -14.188 3.342 8.961 1 98.38 94 GLN B N 1
ATOM 3655 C CA . GLN B 1 94 ? -15.383 2.533 8.742 1 98.38 94 GLN B CA 1
ATOM 3656 C C . GLN B 1 94 ? -16.219 2.449 10.016 1 98.38 94 GLN B C 1
ATOM 3658 O O . GLN B 1 94 ? -15.727 2.07 11.07 1 98.38 94 GLN B O 1
ATOM 3663 N N . GLU B 1 95 ? -17.422 2.789 9.891 1 95.94 95 GLU B N 1
ATOM 3664 C CA . GLU B 1 95 ? -18.344 2.785 11.023 1 95.94 95 GLU B CA 1
ATOM 3665 C C . GLU B 1 95 ? -19.047 1.44 11.164 1 95.94 95 GLU B C 1
ATOM 3667 O O . GLU B 1 95 ? -19.078 0.646 10.227 1 95.94 95 GLU B O 1
ATOM 3672 N N . SER B 1 96 ? -19.484 1.173 12.312 1 95.38 96 SER B N 1
ATOM 3673 C CA . SER B 1 96 ? -20.344 0.027 12.602 1 95.38 96 SER B CA 1
ATOM 3674 C C . SER B 1 96 ? -21.703 0.473 13.117 1 95.38 96 SER B C 1
ATOM 3676 O O . SER B 1 96 ? -21.984 1.671 13.195 1 95.38 96 SER B O 1
ATOM 3678 N N . LYS B 1 97 ? -22.578 -0.558 13.414 1 92.38 97 LYS B N 1
ATOM 3679 C CA . LYS B 1 97 ? -23.875 -0.244 14.008 1 92.38 97 LYS B CA 1
ATOM 3680 C C . LYS B 1 97 ? -23.703 0.497 15.336 1 92.38 97 LYS B C 1
ATOM 3682 O O . LYS B 1 97 ? -24.5 1.384 15.664 1 92.38 97 LYS B O 1
ATOM 3687 N N . ASN B 1 98 ? -22.594 0.089 15.938 1 90.25 98 ASN B N 1
ATOM 3688 C CA . ASN B 1 98 ? -22.203 0.819 17.141 1 90.25 98 ASN B CA 1
ATOM 3689 C C . ASN B 1 98 ? -21.328 2.023 16.797 1 90.25 98 ASN B C 1
ATOM 3691 O O . ASN B 1 98 ? -20.141 1.87 16.5 1 90.25 98 ASN B O 1
ATOM 3695 N N . LYS B 1 99 ? -21.797 3.17 16.844 1 89.44 99 LYS B N 1
ATOM 3696 C CA . LYS B 1 99 ? -21.125 4.395 16.438 1 89.44 99 LYS B CA 1
ATOM 3697 C C . LYS B 1 99 ? -19.906 4.672 17.297 1 89.44 99 LYS B C 1
ATOM 3699 O O . LYS B 1 99 ? -19.047 5.484 16.953 1 89.44 99 LYS B O 1
ATOM 3704 N N . LYS B 1 100 ? -19.734 3.943 18.359 1 94.81 100 LYS B N 1
ATOM 3705 C CA . LYS B 1 100 ? -18.609 4.152 19.25 1 94.81 100 LYS B CA 1
ATOM 3706 C C . LYS B 1 100 ? -17.484 3.16 18.953 1 94.81 100 LYS B C 1
ATOM 3708 O O . LYS B 1 100 ? -16.5 3.09 19.703 1 94.81 100 LYS B O 1
ATOM 3713 N N . TYR B 1 101 ? -17.688 2.35 18 1 97.75 101 TYR B N 1
ATOM 3714 C CA . TYR B 1 101 ? -16.703 1.354 17.594 1 97.75 101 TYR B CA 1
ATOM 3715 C C . TYR B 1 101 ? -16.625 1.248 16.078 1 97.75 101 TYR B C 1
ATOM 3717 O O . TYR B 1 101 ? -17.656 1.156 15.406 1 97.75 101 TYR B O 1
ATOM 3725 N N . GLY B 1 102 ? -15.469 1.412 15.539 1 98.19 102 GLY B N 1
ATOM 3726 C CA . GLY B 1 102 ? -15.281 1.326 14.102 1 98.19 102 GLY B CA 1
ATOM 3727 C C . GLY B 1 102 ? -13.938 0.75 13.703 1 98.19 102 GLY B C 1
ATOM 3728 O O . GLY B 1 102 ? -13.328 -0.005 14.461 1 98.19 102 GLY B O 1
ATOM 3729 N N . GLY B 1 103 ? -13.578 0.957 12.484 1 98.75 103 GLY B N 1
ATOM 3730 C CA . GLY B 1 103 ? -12.375 0.368 11.93 1 98.75 103 GLY B CA 1
ATOM 3731 C C . GLY B 1 103 ? -11.133 0.69 12.742 1 98.75 103 GLY B C 1
ATOM 3732 O O . GLY B 1 103 ? -10.266 -0.169 12.93 1 98.75 103 GLY B O 1
ATOM 3733 N N . ALA B 1 104 ? -11.016 1.909 13.211 1 98.88 104 ALA B N 1
ATOM 3734 C CA . ALA B 1 104 ? -9.875 2.316 14.016 1 98.88 104 ALA B CA 1
ATOM 3735 C C . ALA B 1 104 ? -9.766 1.469 15.281 1 98.88 104 ALA B C 1
ATOM 3737 O O . ALA B 1 104 ? -8.664 1.13 15.719 1 98.88 104 ALA B O 1
ATOM 3738 N N . HIS B 1 105 ? -10.891 1.152 15.828 1 98.81 105 HIS B N 1
ATOM 3739 C CA . HIS B 1 105 ? -10.914 0.351 17.047 1 98.81 105 HIS B CA 1
ATOM 3740 C C . HIS B 1 105 ? -10.508 -1.092 16.766 1 98.81 105 HIS B C 1
ATOM 3742 O O . HIS B 1 105 ? -9.797 -1.708 17.578 1 98.81 105 HIS B O 1
ATOM 3748 N N . VAL B 1 106 ? -10.984 -1.637 15.633 1 98.88 106 VAL B N 1
ATOM 3749 C CA . VAL B 1 106 ? -10.586 -2.984 15.242 1 98.88 106 VAL B CA 1
ATOM 3750 C C . VAL B 1 106 ? -9.07 -3.057 15.094 1 98.88 106 VAL B C 1
ATOM 3752 O O . VAL B 1 106 ? -8.43 -3.979 15.617 1 98.88 106 VAL B O 1
ATOM 3755 N N . ILE B 1 107 ? -8.492 -2.082 14.414 1 98.88 107 ILE B N 1
ATOM 3756 C CA . ILE B 1 107 ? -7.055 -2.039 14.172 1 98.88 107 ILE B CA 1
ATOM 3757 C C . ILE B 1 107 ? -6.305 -1.944 15.5 1 98.88 107 ILE B C 1
ATOM 3759 O O . ILE B 1 107 ? -5.348 -2.686 15.734 1 98.88 107 ILE B O 1
ATOM 3763 N N . HIS B 1 108 ? -6.777 -1.068 16.344 1 98.88 108 HIS B N 1
ATOM 3764 C CA . HIS B 1 108 ? -6.156 -0.891 17.656 1 98.88 108 HIS B CA 1
ATOM 3765 C C . HIS B 1 108 ? -6.227 -2.174 18.469 1 98.88 108 HIS B C 1
ATOM 3767 O O . HIS B 1 108 ? -5.246 -2.559 19.125 1 98.88 108 HIS B O 1
ATOM 3773 N N . ASP B 1 109 ? -7.395 -2.828 18.484 1 98.81 109 ASP B N 1
ATOM 3774 C CA . ASP B 1 109 ? -7.574 -4.07 19.234 1 98.81 109 ASP B CA 1
ATOM 3775 C C . ASP B 1 109 ? -6.676 -5.176 18.688 1 98.81 109 ASP B C 1
ATOM 3777 O O . ASP B 1 109 ? -6.105 -5.953 19.453 1 98.81 109 ASP B O 1
ATOM 3781 N N . LEU B 1 110 ? -6.562 -5.223 17.406 1 98.75 110 LEU B N 1
ATOM 3782 C CA . LEU B 1 110 ? -5.68 -6.207 16.781 1 98.75 110 LEU B CA 1
ATOM 3783 C C . LEU B 1 110 ? -4.234 -5.988 17.219 1 98.75 110 LEU B C 1
ATOM 3785 O O . LEU B 1 110 ? -3.549 -6.938 17.594 1 98.75 110 LEU B O 1
ATOM 3789 N N . ILE B 1 111 ? -3.777 -4.766 17.156 1 98.81 111 ILE B N 1
ATOM 3790 C CA . ILE B 1 111 ? -2.422 -4.41 17.562 1 98.81 111 ILE B CA 1
ATOM 3791 C C . ILE B 1 111 ? -2.217 -4.762 19.031 1 98.81 111 ILE B C 1
ATOM 3793 O O . ILE B 1 111 ? -1.134 -5.203 19.422 1 98.81 111 ILE B O 1
ATOM 3797 N N . SER B 1 112 ? -3.264 -4.641 19.812 1 98.56 112 SER B N 1
ATOM 3798 C CA . SER B 1 112 ? -3.205 -4.855 21.266 1 98.56 112 SER B CA 1
ATOM 3799 C C . SER B 1 112 ? -3.238 -6.344 21.594 1 98.56 112 SER B C 1
ATOM 3801 O O . SER B 1 112 ? -3.148 -6.723 22.766 1 98.56 112 SER B O 1
ATOM 3803 N N . GLY B 1 113 ? -3.422 -7.199 20.656 1 98.12 113 GLY B N 1
ATOM 3804 C CA . GLY B 1 113 ? -3.43 -8.633 20.875 1 98.12 113 GLY B CA 1
ATOM 3805 C C . GLY B 1 113 ? -4.773 -9.156 21.359 1 98.12 113 GLY B C 1
ATOM 3806 O O . GLY B 1 113 ? -4.867 -10.281 21.859 1 98.12 113 GLY B O 1
ATOM 3807 N N . LYS B 1 114 ? -5.805 -8.352 21.219 1 98.5 114 LYS B N 1
ATOM 3808 C CA . LYS B 1 114 ? -7.141 -8.766 21.641 1 98.5 114 LYS B CA 1
ATOM 3809 C C . LYS B 1 114 ? -7.77 -9.719 20.625 1 98.5 114 LYS B C 1
ATOM 3811 O O . LYS B 1 114 ? -7.379 -9.727 19.453 1 98.5 114 LYS B O 1
ATOM 3816 N N . LYS B 1 115 ? -8.719 -10.477 21.109 1 98.06 115 LYS B N 1
ATOM 3817 C CA . LYS B 1 115 ? -9.5 -11.328 20.219 1 98.06 115 LYS B CA 1
ATOM 3818 C C . LYS B 1 115 ? -10.484 -10.508 19.391 1 98.06 115 LYS B C 1
ATOM 3820 O O . LYS B 1 115 ? -11.188 -9.648 19.938 1 98.06 115 LYS B O 1
ATOM 3825 N N . ILE B 1 116 ? -10.5 -10.766 18.125 1 98.5 116 ILE B N 1
ATOM 3826 C CA . ILE B 1 116 ? -11.398 -10.117 17.172 1 98.5 116 ILE B CA 1
ATOM 3827 C C . ILE B 1 116 ? -12.391 -11.133 16.609 1 98.5 116 ILE B C 1
ATOM 3829 O O . ILE B 1 116 ? -11.992 -12.195 16.125 1 98.5 116 ILE B O 1
ATOM 3833 N N . HIS B 1 117 ? -13.648 -10.828 16.734 1 98.5 117 HIS B N 1
ATOM 3834 C CA . HIS B 1 117 ? -14.664 -11.68 16.125 1 98.5 117 HIS B CA 1
ATOM 3835 C C . HIS B 1 117 ? -14.656 -11.539 14.602 1 98.5 117 HIS B C 1
ATOM 3837 O O . HIS B 1 117 ? -14.891 -10.453 14.07 1 98.5 117 HIS B O 1
ATOM 3843 N N . LEU B 1 118 ? -14.312 -12.578 13.914 1 98.69 118 LEU B N 1
ATOM 3844 C CA . LEU B 1 118 ? -14.328 -12.648 12.453 1 98.69 118 LEU B CA 1
ATOM 3845 C C . LEU B 1 118 ? -15.57 -13.375 11.953 1 98.69 118 LEU B C 1
ATOM 3847 O O . LEU B 1 118 ? -15.789 -14.547 12.281 1 98.69 118 LEU B O 1
ATOM 3851 N N . GLU B 1 119 ? -16.344 -12.672 11.242 1 98.38 119 GLU B N 1
ATOM 3852 C CA . GLU B 1 119 ? -17.5 -13.242 10.562 1 98.38 119 GLU B CA 1
ATOM 3853 C C . GLU B 1 119 ? -17.422 -13 9.055 1 98.38 119 GLU B C 1
ATOM 3855 O O . GLU B 1 119 ? -17.203 -11.867 8.617 1 98.38 119 GLU B O 1
ATOM 3860 N N . ALA B 1 120 ? -17.594 -14.031 8.266 1 98.12 120 ALA B N 1
ATOM 3861 C CA . ALA B 1 120 ? -17.562 -13.883 6.809 1 98.12 120 ALA B CA 1
ATOM 3862 C C . ALA B 1 120 ? -18.609 -14.773 6.145 1 98.12 120 ALA B C 1
ATOM 3864 O O . ALA B 1 120 ? -18.938 -15.852 6.648 1 98.12 120 ALA B O 1
ATOM 3865 N N . THR B 1 121 ? -19.156 -14.281 5.07 1 98.25 121 THR B N 1
ATOM 3866 C CA . THR B 1 121 ? -20.141 -15.039 4.301 1 98.25 121 THR B CA 1
ATOM 3867 C C . THR B 1 121 ? -19.734 -15.117 2.832 1 98.25 121 THR B C 1
ATOM 3869 O O . THR B 1 121 ? -18.938 -14.312 2.357 1 98.25 121 THR B O 1
ATOM 3872 N N . SER B 1 122 ? -20.188 -16.141 2.156 1 96.94 122 SER B N 1
ATOM 3873 C CA . SER B 1 122 ? -19.891 -16.422 0.754 1 96.94 122 SER B CA 1
ATOM 3874 C C . SER B 1 122 ? -21.078 -17.109 0.075 1 96.94 122 SER B C 1
ATOM 3876 O O . SER B 1 122 ? -21.891 -17.766 0.738 1 96.94 122 SER B O 1
ATOM 3878 N N . ASN B 1 123 ? -21.188 -16.891 -1.24 1 93.94 123 ASN B N 1
ATOM 3879 C CA . ASN B 1 123 ? -22.156 -17.656 -2.014 1 93.94 123 ASN B CA 1
ATOM 3880 C C . ASN B 1 123 ? -21.672 -19.078 -2.271 1 93.94 123 ASN B C 1
ATOM 3882 O O . ASN B 1 123 ? -22.453 -19.969 -2.611 1 93.94 123 ASN B O 1
ATOM 3886 N N . GLY B 1 124 ? -20.406 -19.266 -2.055 1 94.44 124 GLY B N 1
ATOM 3887 C CA . GLY B 1 124 ? -19.812 -20.578 -2.322 1 94.44 124 GLY B CA 1
ATOM 3888 C C . GLY B 1 124 ? -19.422 -20.766 -3.777 1 94.44 124 GLY B C 1
ATOM 3889 O O . GLY B 1 124 ? -20.047 -20.203 -4.672 1 94.44 124 GLY B O 1
ATOM 3890 N N . THR B 1 125 ? -18.406 -21.438 -4.047 1 93.31 125 THR B N 1
ATOM 3891 C CA . THR B 1 125 ? -17.984 -21.922 -5.355 1 93.31 125 THR B CA 1
ATOM 3892 C C . THR B 1 125 ? -17.562 -23.375 -5.277 1 93.31 125 THR B C 1
ATOM 3894 O O . THR B 1 125 ? -17.516 -23.969 -4.191 1 93.31 125 THR B O 1
ATOM 3897 N N . ASP B 1 126 ? -17.266 -23.938 -6.391 1 94.12 126 ASP B N 1
ATOM 3898 C CA . ASP B 1 126 ? -16.844 -25.344 -6.395 1 94.12 126 ASP B CA 1
ATOM 3899 C C . ASP B 1 126 ? -15.555 -25.516 -5.594 1 94.12 126 ASP B C 1
ATOM 3901 O O . ASP B 1 126 ? -15.422 -26.469 -4.816 1 94.12 126 ASP B O 1
ATOM 3905 N N . CYS B 1 127 ? -14.656 -24.609 -5.75 1 91.25 127 CYS B N 1
ATOM 3906 C CA . CYS B 1 127 ? -13.367 -24.781 -5.086 1 91.25 127 CYS B CA 1
ATOM 3907 C C . CYS B 1 127 ? -13.375 -24.125 -3.703 1 91.25 127 CYS B C 1
ATOM 3909 O O . CYS B 1 127 ? -12.492 -24.406 -2.883 1 91.25 127 CYS B O 1
ATOM 3911 N N . TYR B 1 128 ? -14.242 -23.234 -3.436 1 95.62 128 TYR B N 1
ATOM 3912 C CA . TYR B 1 128 ? -14.477 -22.625 -2.131 1 95.62 128 TYR B CA 1
ATOM 3913 C C . TYR B 1 128 ? -15.906 -22.859 -1.667 1 95.62 128 TYR B C 1
ATOM 3915 O O . TYR B 1 128 ? -16.719 -21.938 -1.67 1 95.62 128 TYR B O 1
ATOM 3923 N N . PRO B 1 129 ? -16.172 -23.953 -1.114 1 95.44 129 PRO B N 1
ATOM 3924 C CA . PRO B 1 129 ? -17.578 -24.344 -0.899 1 95.44 129 PRO B CA 1
ATOM 3925 C C . PRO B 1 129 ? -18.141 -23.781 0.405 1 95.44 129 PRO B C 1
ATOM 3927 O O . PRO B 1 129 ? -19.359 -23.703 0.569 1 95.44 129 PRO B O 1
ATOM 3930 N N . LYS B 1 130 ? -17.219 -23.5 1.408 1 96.69 130 LYS B N 1
ATOM 3931 C CA . LYS B 1 130 ? -17.703 -23 2.691 1 96.69 130 LYS B CA 1
ATOM 3932 C C . LYS B 1 130 ? -18.438 -21.672 2.529 1 96.69 130 LYS B C 1
ATOM 3934 O O . LYS B 1 130 ? -17.953 -20.781 1.825 1 96.69 130 LYS B O 1
ATOM 3939 N N . LYS B 1 131 ? -19.547 -21.453 3.215 1 98 131 LYS B N 1
ATOM 3940 C CA . LYS B 1 131 ? -20.391 -20.281 2.975 1 98 131 LYS B CA 1
ATOM 3941 C C . LYS B 1 131 ? -20.391 -19.344 4.18 1 98 131 LYS B C 1
ATOM 3943 O O . LYS B 1 131 ? -20.844 -18.203 4.082 1 98 131 LYS B O 1
ATOM 3948 N N . HIS B 1 132 ? -19.906 -19.906 5.262 1 97.5 132 HIS B N 1
ATOM 3949 C CA . HIS B 1 132 ? -19.938 -19.078 6.465 1 97.5 132 HIS B CA 1
ATOM 3950 C C . HIS B 1 132 ? -18.766 -19.438 7.391 1 97.5 132 HIS B C 1
ATOM 3952 O O . HIS B 1 132 ? -18.422 -20.609 7.547 1 97.5 132 HIS B O 1
ATOM 3958 N N . VAL B 1 133 ? -18.109 -18.438 7.875 1 97.44 133 VAL B N 1
ATOM 3959 C CA . VAL B 1 133 ? -17.109 -18.562 8.922 1 97.44 133 VAL B CA 1
ATOM 3960 C C . VAL B 1 133 ? -17.469 -17.672 10.109 1 97.44 133 VAL B C 1
ATOM 3962 O O . VAL B 1 133 ? -17.938 -16.547 9.922 1 97.44 133 VAL B O 1
ATOM 3965 N N . ASP B 1 134 ? -17.375 -18.125 11.297 1 97.88 134 ASP B N 1
ATOM 3966 C CA . ASP B 1 134 ? -17.594 -17.438 12.562 1 97.88 134 ASP B CA 1
ATOM 3967 C C . ASP B 1 134 ? -16.562 -17.875 13.609 1 97.88 134 ASP B C 1
ATOM 3969 O O . ASP B 1 134 ? -16.656 -19 14.133 1 97.88 134 ASP B O 1
ATOM 3973 N N . THR B 1 135 ? -15.602 -17.094 13.836 1 98.12 135 THR B N 1
ATOM 3974 C CA . THR B 1 135 ? -14.516 -17.469 14.734 1 98.12 135 THR B CA 1
ATOM 3975 C C . THR B 1 135 ? -13.891 -16.234 15.383 1 98.12 135 THR B C 1
ATOM 3977 O O . THR B 1 135 ? -14.375 -15.117 15.203 1 98.12 135 THR B O 1
ATOM 3980 N N . TYR B 1 136 ? -12.961 -16.438 16.266 1 98.25 136 TYR B N 1
ATOM 3981 C CA . TYR B 1 136 ? -12.172 -15.375 16.891 1 98.25 136 TYR B CA 1
ATOM 3982 C C . TYR B 1 136 ? -10.703 -15.5 16.5 1 98.25 136 TYR B C 1
ATOM 3984 O O . TYR B 1 136 ? -10.164 -16.609 16.422 1 98.25 136 TYR B O 1
ATOM 3992 N N . ILE B 1 137 ? -10.109 -14.367 16.172 1 98.19 137 ILE B N 1
ATOM 3993 C CA . ILE B 1 137 ? -8.703 -14.367 15.766 1 98.19 137 ILE B CA 1
ATOM 3994 C C . ILE B 1 137 ? -7.941 -13.297 16.547 1 98.19 137 ILE B C 1
ATOM 3996 O O . ILE B 1 137 ? -8.531 -12.328 17.016 1 98.19 137 ILE B O 1
ATOM 4000 N N . THR B 1 138 ? -6.664 -13.477 16.734 1 98.12 138 THR B N 1
ATOM 4001 C CA . THR B 1 138 ? -5.715 -12.461 17.156 1 98.12 138 THR B CA 1
ATOM 4002 C C . THR B 1 138 ? -4.695 -12.164 16.062 1 98.12 138 THR B C 1
ATOM 4004 O O . THR B 1 138 ? -4.684 -12.828 15.031 1 98.12 138 THR B O 1
ATOM 4007 N N . LYS B 1 139 ? -3.914 -11.164 16.266 1 98 139 LYS B N 1
ATOM 4008 C CA . LYS B 1 139 ? -2.898 -10.828 15.266 1 98 139 LYS B CA 1
ATOM 4009 C C . LYS B 1 139 ? -1.924 -11.984 15.07 1 98 139 LYS B C 1
ATOM 4011 O O . LYS B 1 139 ? -1.301 -12.102 14.008 1 98 139 LYS B O 1
ATOM 4016 N N . GLU B 1 140 ? -1.782 -12.938 16.031 1 97.31 140 GLU B N 1
ATOM 4017 C CA . GLU B 1 140 ? -0.887 -14.086 15.906 1 97.31 140 GLU B CA 1
ATOM 4018 C C . GLU B 1 140 ? -1.5 -15.18 15.031 1 97.31 140 GLU B C 1
ATOM 4020 O O . GLU B 1 140 ? -0.785 -16.031 14.5 1 97.31 140 GLU B O 1
ATOM 4025 N N . ASP B 1 141 ? -2.818 -15.117 14.891 1 97.62 141 ASP B N 1
ATOM 4026 C CA . ASP B 1 141 ? -3.51 -16.172 14.148 1 97.62 141 ASP B CA 1
ATOM 4027 C C . ASP B 1 141 ? -3.535 -15.867 12.656 1 97.62 141 ASP B C 1
ATOM 4029 O O . ASP B 1 141 ? -3.723 -16.766 11.836 1 97.62 141 ASP B O 1
ATOM 4033 N N . ILE B 1 142 ? -3.475 -14.633 12.297 1 98.25 142 ILE B N 1
ATOM 4034 C CA . ILE B 1 142 ? -3.613 -14.281 10.883 1 98.25 142 ILE B CA 1
ATOM 4035 C C . ILE B 1 142 ? -2.232 -14.203 10.234 1 98.25 142 ILE B C 1
ATOM 4037 O O . ILE B 1 142 ? -1.219 -14.094 10.93 1 98.25 142 ILE B O 1
ATOM 4041 N N . ASN B 1 143 ? -2.115 -14.359 8.977 1 98.31 143 ASN B N 1
ATOM 4042 C CA . ASN B 1 143 ? -0.851 -14.375 8.25 1 98.31 143 ASN B CA 1
ATOM 4043 C C . ASN B 1 143 ? -0.268 -12.969 8.109 1 98.31 143 ASN B C 1
ATOM 4045 O O . ASN B 1 143 ? 0.539 -12.539 8.938 1 98.31 143 ASN B O 1
ATOM 4049 N N . GLU B 1 144 ? -0.647 -12.234 7.109 1 98.06 144 GLU B N 1
ATOM 4050 C CA . GLU B 1 144 ? -0.208 -10.852 6.973 1 98.06 144 GLU B CA 1
ATOM 4051 C C . GLU B 1 144 ? -1.217 -9.883 7.59 1 98.06 144 GLU B C 1
ATOM 4053 O O . GLU B 1 144 ? -2.428 -10.078 7.465 1 98.06 144 GLU B O 1
ATOM 4058 N N . ALA B 1 145 ? -0.727 -8.945 8.273 1 98.69 145 ALA B N 1
ATOM 4059 C CA . ALA B 1 145 ? -1.412 -7.746 8.742 1 98.69 145 ALA B CA 1
ATOM 4060 C C . ALA B 1 145 ? -0.511 -6.52 8.633 1 98.69 145 ALA B C 1
ATOM 4062 O O . ALA B 1 145 ? 0.398 -6.332 9.445 1 98.69 145 ALA B O 1
ATOM 4063 N N . TYR B 1 146 ? -0.727 -5.738 7.648 1 98.5 146 TYR B N 1
ATOM 4064 C CA . TYR B 1 146 ? 0.102 -4.543 7.539 1 98.5 146 TYR B CA 1
ATOM 4065 C C . TYR B 1 146 ? -0.755 -3.307 7.293 1 98.5 146 TYR B C 1
ATOM 4067 O O . TYR B 1 146 ? -1.778 -3.379 6.609 1 98.5 146 TYR B O 1
ATOM 4075 N N . LEU B 1 147 ? -0.385 -2.281 7.988 1 98.69 147 LEU B N 1
ATOM 4076 C CA . LEU B 1 147 ? -1.006 -0.971 7.82 1 98.69 147 LEU B CA 1
ATOM 4077 C C . LEU B 1 147 ? -0.687 -0.389 6.445 1 98.69 147 LEU B C 1
ATOM 4079 O O . LEU B 1 147 ? 0.458 -0.452 5.992 1 98.69 147 LEU B O 1
ATOM 4083 N N . PHE B 1 148 ? -1.633 0.022 5.73 1 98.88 148 PHE B N 1
ATOM 4084 C CA . PHE B 1 148 ? -1.475 0.853 4.543 1 98.88 148 PHE B CA 1
ATOM 4085 C C . PHE B 1 148 ? -2.381 2.076 4.613 1 98.88 148 PHE B C 1
ATOM 4087 O O . PHE B 1 148 ? -3.605 1.95 4.602 1 98.88 148 PHE B O 1
ATOM 4094 N N . ASN B 1 149 ? -1.747 3.229 4.672 1 98.88 149 ASN B N 1
ATOM 4095 C CA . ASN B 1 149 ? -2.438 4.508 4.781 1 98.88 149 ASN B CA 1
ATOM 4096 C C . ASN B 1 149 ? -2.287 5.336 3.506 1 98.88 149 ASN B C 1
ATOM 4098 O O . ASN B 1 149 ? -1.249 5.965 3.287 1 98.88 149 ASN B O 1
ATOM 4102 N N . PRO B 1 150 ? -3.348 5.508 2.725 1 98.75 150 PRO B N 1
ATOM 4103 C CA . PRO B 1 150 ? -3.221 6.203 1.441 1 98.75 150 PRO B CA 1
ATOM 4104 C C . PRO B 1 150 ? -2.951 7.695 1.606 1 98.75 150 PRO B C 1
ATOM 4106 O O . PRO B 1 150 ? -2.545 8.367 0.651 1 98.75 150 PRO B O 1
ATOM 4109 N N . ARG B 1 151 ? -3.152 8.219 2.83 1 98.75 151 ARG B N 1
ATOM 4110 C CA . ARG B 1 151 ? -2.895 9.648 3.025 1 98.75 151 ARG B CA 1
ATOM 4111 C C . ARG B 1 151 ? -2.605 9.953 4.492 1 98.75 151 ARG B C 1
ATOM 4113 O O . ARG B 1 151 ? -3.48 9.805 5.348 1 98.75 151 ARG B O 1
ATOM 4120 N N . ASN B 1 152 ? -1.388 10.398 4.766 1 98.25 152 ASN B N 1
ATOM 4121 C CA . ASN B 1 152 ? -0.972 10.82 6.102 1 98.25 152 ASN B CA 1
ATOM 4122 C C . ASN B 1 152 ? -0.029 12.023 6.043 1 98.25 152 ASN B C 1
ATOM 4124 O O . ASN B 1 152 ? 0.401 12.422 4.961 1 98.25 152 ASN B O 1
ATOM 4128 N N . VAL B 1 153 ? 0.276 12.648 7.074 1 97.75 153 VAL B N 1
ATOM 4129 C CA . VAL B 1 153 ? 1.38 13.578 7.289 1 97.75 153 VAL B CA 1
ATOM 4130 C C . VAL B 1 153 ? 1.223 14.789 6.367 1 97.75 153 VAL B C 1
ATOM 4132 O O . VAL B 1 153 ? 2.139 15.125 5.613 1 97.75 153 VAL B O 1
ATOM 4135 N N . TYR B 1 154 ? 0.221 15.562 6.441 1 97.19 154 TYR B N 1
ATOM 4136 C CA . TYR B 1 154 ? 0.045 16.766 5.648 1 97.19 154 TYR B CA 1
ATOM 4137 C C . TYR B 1 154 ? 1.215 17.734 5.844 1 97.19 154 TYR B C 1
ATOM 4139 O O . TYR B 1 154 ? 1.692 17.906 6.965 1 97.19 154 TYR B O 1
ATOM 4147 N N . GLN B 1 155 ? 1.655 18.234 4.695 1 98.44 155 GLN B N 1
ATOM 4148 C CA . GLN B 1 155 ? 2.539 19.391 4.758 1 98.44 155 GLN B CA 1
ATOM 4149 C C . GLN B 1 155 ? 1.751 20.672 5.027 1 98.44 155 GLN B C 1
ATOM 4151 O O . GLN B 1 155 ? 1.326 21.359 4.09 1 98.44 155 GLN B O 1
ATOM 4156 N N . ASN B 1 156 ? 1.464 20.938 6.277 1 98.12 156 ASN B N 1
ATOM 4157 C CA . ASN B 1 156 ? 0.648 22.047 6.773 1 98.12 156 ASN B CA 1
ATOM 4158 C C . ASN B 1 156 ? -0.842 21.734 6.648 1 98.12 156 ASN B C 1
ATOM 4160 O O . ASN B 1 156 ? -1.229 20.75 6.008 1 98.12 156 ASN B O 1
ATOM 4164 N N . TYR B 1 157 ? -1.63 22.484 7.371 1 97.31 157 TYR B N 1
ATOM 4165 C CA . TYR B 1 157 ? -3.082 22.344 7.41 1 97.31 157 TYR B CA 1
ATOM 4166 C C . TYR B 1 157 ? -3.746 23.672 7.781 1 97.31 157 TYR B C 1
ATOM 4168 O O . TYR B 1 157 ? -3.082 24.594 8.266 1 97.31 157 TYR B O 1
ATOM 4176 N N . ASN B 1 158 ? -4.992 23.781 7.484 1 97.81 158 ASN B N 1
ATOM 4177 C CA . ASN B 1 158 ? -5.719 24.969 7.918 1 97.81 158 ASN B CA 1
ATOM 4178 C C . ASN B 1 158 ? -6.137 24.875 9.383 1 97.81 158 ASN B C 1
ATOM 4180 O O . ASN B 1 158 ? -6.383 23.766 9.891 1 97.81 158 ASN B O 1
ATOM 4184 N N . ALA B 1 159 ? -6.152 25.984 10.008 1 98.56 159 ALA B N 1
ATOM 4185 C CA . ALA B 1 159 ? -6.867 26.078 11.281 1 98.56 159 ALA B CA 1
ATOM 4186 C C . ALA B 1 159 ? -8.359 26.312 11.055 1 98.56 159 ALA B C 1
ATOM 4188 O O . ALA B 1 159 ? -8.766 26.828 10.008 1 98.56 159 ALA B O 1
ATOM 4189 N N . ALA B 1 160 ? -9.141 25.875 12.031 1 98.5 160 ALA B N 1
ATOM 4190 C CA . ALA B 1 160 ? -10.586 25.891 11.82 1 98.5 160 ALA B CA 1
ATOM 4191 C C . ALA B 1 160 ? -11.289 26.688 12.914 1 98.5 160 ALA B C 1
ATOM 4193 O O . ALA B 1 160 ? -10.953 26.578 14.094 1 98.5 160 ALA B O 1
ATOM 4194 N N . THR B 1 161 ? -12.172 27.5 12.539 1 98.38 161 THR B N 1
ATOM 4195 C CA . THR B 1 161 ? -13.117 28.172 13.438 1 98.38 161 THR B CA 1
ATOM 4196 C C . THR B 1 161 ? -14.531 28.125 12.859 1 98.38 161 THR B C 1
ATOM 4198 O O . THR B 1 161 ? -14.797 27.375 11.922 1 98.38 161 THR B O 1
ATOM 4201 N N . ASN B 1 162 ? -15.523 28.703 13.586 1 98 162 ASN B N 1
ATOM 4202 C CA . ASN B 1 162 ? -16.938 28.719 13.211 1 98 162 ASN B CA 1
ATOM 4203 C C . ASN B 1 162 ? -17.578 30.062 13.469 1 98 162 ASN B C 1
ATOM 4205 O O . ASN B 1 162 ? -17.812 30.438 14.625 1 98 162 ASN B O 1
ATOM 4209 N N . ALA B 1 163 ? -17.906 30.734 12.383 1 97.06 163 ALA B N 1
ATOM 4210 C CA . ALA B 1 163 ? -18.453 32.094 12.516 1 97.06 163 ALA B CA 1
ATOM 4211 C C . ALA B 1 163 ? -19.984 32.062 12.609 1 97.06 163 ALA B C 1
ATOM 4213 O O . ALA B 1 163 ? -20.609 33.062 12.844 1 97.06 163 ALA B O 1
ATOM 4214 N N . SER B 1 164 ? -20.594 30.922 12.391 1 97 164 SER B N 1
ATOM 4215 C CA . SER B 1 164 ? -22.047 30.812 12.492 1 97 164 SER B CA 1
ATOM 4216 C C . SER B 1 164 ? -22.5 30.906 13.945 1 97 164 SER B C 1
ATOM 4218 O O . SER B 1 164 ? -21.672 30.953 14.859 1 97 164 SER B O 1
ATOM 4220 N N . ASP B 1 165 ? -23.828 30.969 14.109 1 97.69 165 ASP B N 1
ATOM 4221 C CA . ASP B 1 165 ? -24.406 31.141 15.445 1 97.69 165 ASP B CA 1
ATOM 4222 C C . ASP B 1 165 ? -24.734 29.797 16.078 1 97.69 165 ASP B C 1
ATOM 4224 O O . ASP B 1 165 ? -25.344 29.734 17.156 1 97.69 165 ASP B O 1
ATOM 4228 N N . LYS B 1 166 ? -24.328 28.75 15.445 1 96.81 166 LYS B N 1
ATOM 4229 C CA . LYS B 1 166 ? -24.578 27.406 15.969 1 96.81 166 LYS B CA 1
ATOM 4230 C C . LYS B 1 166 ? -23.266 26.609 16.062 1 96.81 166 LYS B C 1
ATOM 4232 O O . LYS B 1 166 ? -22.375 26.781 15.234 1 96.81 166 LYS B O 1
ATOM 4237 N N . LYS B 1 167 ? -23.266 25.797 17.062 1 97 167 LYS B N 1
ATOM 4238 C CA . LYS B 1 167 ? -22.141 24.859 17.188 1 97 167 LYS B CA 1
ATOM 4239 C C . LYS B 1 167 ? -22.094 23.922 15.984 1 97 167 LYS B C 1
ATOM 4241 O O . LYS B 1 167 ? -23.125 23.438 15.516 1 97 167 LYS B O 1
ATOM 4246 N N . ILE B 1 168 ? -20.875 23.609 15.492 1 97.44 168 ILE B N 1
ATOM 4247 C CA . ILE B 1 168 ? -20.75 22.625 14.422 1 97.44 168 ILE B CA 1
ATOM 4248 C C . ILE B 1 168 ? -19.75 21.547 14.828 1 97.44 168 ILE B C 1
ATOM 4250 O O . ILE B 1 168 ? -18.781 21.828 15.547 1 97.44 168 ILE B O 1
ATOM 4254 N N . TYR B 1 169 ? -19.969 20.359 14.453 1 97.25 169 TYR B N 1
ATOM 4255 C CA . TYR B 1 169 ? -19.125 19.188 14.734 1 97.25 169 TYR B CA 1
ATOM 4256 C C . TYR B 1 169 ? -18.359 18.75 13.5 1 97.25 169 TYR B C 1
ATOM 4258 O O . TYR B 1 169 ? -18.953 18.422 12.477 1 97.25 169 TYR B O 1
ATOM 4266 N N . THR B 1 170 ? -17.031 18.781 13.641 1 96.69 170 THR B N 1
ATOM 4267 C CA . THR B 1 170 ? -16.188 18.547 12.469 1 96.69 170 THR B CA 1
ATOM 4268 C C . THR B 1 170 ? -15.078 17.562 12.789 1 96.69 170 THR B C 1
ATOM 4270 O O . THR B 1 170 ? -14.945 17.125 13.93 1 96.69 170 THR B O 1
ATOM 4273 N N . TYR B 1 171 ? -14.297 17.266 11.719 1 95 171 TYR B N 1
ATOM 4274 C CA . TYR B 1 171 ? -13.133 16.391 11.906 1 95 171 TYR B CA 1
ATOM 4275 C C . TYR B 1 171 ? -12.023 17.125 12.648 1 95 171 TYR B C 1
ATOM 4277 O O . TYR B 1 171 ? -11.07 16.5 13.109 1 95 171 TYR B O 1
ATOM 4285 N N . MET B 1 172 ? -12.133 18.469 12.797 1 97 172 MET B N 1
ATOM 4286 C CA . MET B 1 172 ? -11.195 19.25 13.586 1 97 172 MET B CA 1
ATOM 4287 C C . MET B 1 172 ? -11.695 19.422 15.023 1 97 172 MET B C 1
ATOM 4289 O O . MET B 1 172 ? -11.164 20.234 15.781 1 97 172 MET B O 1
ATOM 4293 N N . GLY B 1 173 ? -12.664 18.625 15.383 1 96.94 173 GLY B N 1
ATOM 4294 C CA . GLY B 1 173 ? -13.297 18.75 16.688 1 96.94 173 GLY B CA 1
ATOM 4295 C C . GLY B 1 173 ? -14.516 19.656 16.656 1 96.94 173 GLY B C 1
ATOM 4296 O O . GLY B 1 173 ? -14.961 20.094 15.594 1 96.94 173 GLY B O 1
ATOM 4297 N N . THR B 1 174 ? -15.07 19.875 17.844 1 97.94 174 THR B N 1
ATOM 4298 C CA . THR B 1 174 ? -16.219 20.766 17.984 1 97.94 174 THR B CA 1
ATOM 4299 C C . THR B 1 174 ? -15.805 22.219 17.844 1 97.94 174 THR B C 1
ATOM 4301 O O . THR B 1 174 ? -14.859 22.672 18.484 1 97.94 174 THR B O 1
ATOM 4304 N N . LEU B 1 175 ? -16.469 22.938 17 1 98.5 175 LEU B N 1
ATOM 4305 C CA . LEU B 1 175 ? -16.25 24.375 16.828 1 98.5 175 LEU B CA 1
ATOM 4306 C C . LEU B 1 175 ? -17.438 25.172 17.359 1 98.5 175 LEU B C 1
ATOM 4308 O O . LEU B 1 175 ? -18.578 25 16.891 1 98.5 175 LEU B O 1
ATOM 4312 N N . ARG B 1 176 ? -17.141 25.969 18.328 1 98.12 176 ARG B N 1
ATOM 4313 C CA . ARG B 1 176 ? -18.172 26.719 19.031 1 98.12 176 ARG B CA 1
ATOM 4314 C C . ARG B 1 176 ? -18.672 27.891 18.188 1 98.12 176 ARG B C 1
ATOM 4316 O O . ARG B 1 176 ? -17.953 28.375 17.312 1 98.12 176 ARG B O 1
ATOM 4323 N N . PRO B 1 177 ? -19.984 28.328 18.422 1 97.69 177 PRO B N 1
ATOM 4324 C CA . PRO B 1 177 ? -20.562 29.422 17.641 1 97.69 177 PRO B CA 1
ATOM 4325 C C . PRO B 1 177 ? -19.812 30.734 17.828 1 97.69 177 PRO B C 1
ATOM 4327 O O . PRO B 1 177 ? -19.141 30.938 18.844 1 97.69 177 PRO B O 1
ATOM 4330 N N . ASN B 1 178 ? -19.938 31.656 16.828 1 97.12 178 ASN B N 1
ATOM 4331 C CA . ASN B 1 178 ? -19.422 33.031 16.875 1 97.12 178 ASN B CA 1
ATOM 4332 C C . ASN B 1 178 ? -17.922 33.031 17.172 1 97.12 178 ASN B C 1
ATOM 4334 O O . ASN B 1 178 ? -17.469 33.812 18.047 1 97.12 178 ASN B O 1
ATOM 4338 N N . MET B 1 179 ? -17.219 32.094 16.531 1 97.56 179 MET B N 1
ATOM 4339 C CA . MET B 1 179 ? -15.773 31.984 16.641 1 97.56 179 MET B CA 1
ATOM 4340 C C . MET B 1 179 ? -15.344 31.734 18.078 1 97.56 179 MET B C 1
ATOM 4342 O O . MET B 1 179 ? -14.422 32.375 18.578 1 97.56 179 MET B O 1
ATOM 4346 N N . GLY B 1 180 ? -16 30.828 18.672 1 97.19 180 GLY B N 1
ATOM 4347 C CA . GLY B 1 180 ? -15.75 30.531 20.078 1 97.19 180 GLY B CA 1
ATOM 4348 C C . GLY B 1 180 ? -14.43 29.828 20.312 1 97.19 180 GLY B C 1
ATOM 4349 O O . GLY B 1 180 ? -13.914 29.812 21.438 1 97.19 180 GLY B O 1
ATOM 4350 N N . ASN B 1 181 ? -13.906 29.25 19.375 1 98.44 181 ASN B N 1
ATOM 4351 C CA . ASN B 1 181 ? -12.609 28.594 19.484 1 98.44 181 ASN B CA 1
ATOM 4352 C C . ASN B 1 181 ? -11.961 28.406 18.109 1 98.44 181 ASN B C 1
ATOM 4354 O O . ASN B 1 181 ? -12.633 28.516 17.094 1 98.44 181 ASN B O 1
ATOM 4358 N N . ILE B 1 182 ? -10.656 28.156 18.109 1 98.62 182 ILE B N 1
ATOM 4359 C CA . ILE B 1 182 ? -9.867 27.797 16.922 1 98.62 182 ILE B CA 1
ATOM 4360 C C . ILE B 1 182 ? -9.148 26.469 17.172 1 98.62 182 ILE B C 1
ATOM 4362 O O . ILE B 1 182 ? -8.383 26.344 18.141 1 98.62 182 ILE B O 1
ATOM 4366 N N . ASN B 1 183 ? -9.445 25.484 16.406 1 98.62 183 ASN B N 1
ATOM 4367 C CA . ASN B 1 183 ? -8.695 24.219 16.438 1 98.62 183 ASN B CA 1
ATOM 4368 C C . ASN B 1 183 ? -7.715 24.125 15.281 1 98.62 183 ASN B C 1
ATOM 4370 O O . ASN B 1 183 ? -7.992 24.594 14.18 1 98.62 183 ASN B O 1
ATOM 4374 N N . TYR B 1 184 ? -6.609 23.609 15.531 1 98.25 184 TYR B N 1
ATOM 4375 C CA . TYR B 1 184 ? -5.605 23.469 14.484 1 98.25 184 TYR B CA 1
ATOM 4376 C C . TYR B 1 184 ? -4.855 22.141 14.617 1 98.25 184 TYR B C 1
ATOM 4378 O O . TYR B 1 184 ? -5.027 21.422 15.602 1 98.25 184 TYR B O 1
ATOM 4386 N N . SER B 1 185 ? -4.148 21.75 13.531 1 96.12 185 SER B N 1
ATOM 4387 C CA . SER B 1 185 ? -3.385 20.516 13.5 1 96.12 185 SER B C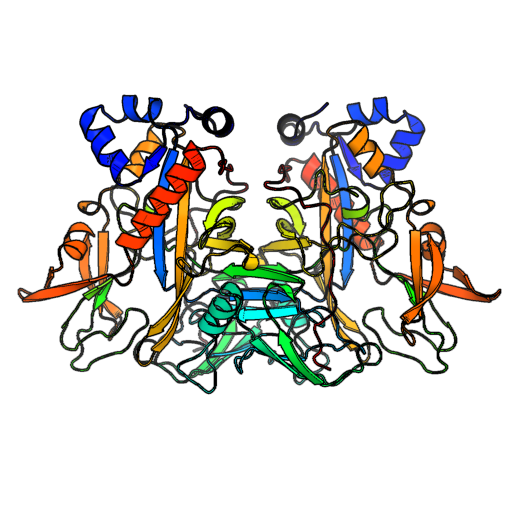A 1
ATOM 4388 C C . SER B 1 185 ? -1.928 20.766 13.125 1 96.12 185 SER B C 1
ATOM 4390 O O . SER B 1 185 ? -1.508 21.922 12.992 1 96.12 185 SER B O 1
ATOM 4392 N N . THR B 1 186 ? -1.085 19.719 13.07 1 93.62 186 THR B N 1
ATOM 4393 C CA . THR B 1 186 ? 0.344 19.688 12.781 1 93.62 186 THR B CA 1
ATOM 4394 C C . THR B 1 186 ? 1.159 20.016 14.031 1 93.62 186 THR B C 1
ATOM 4396 O O . THR B 1 186 ? 0.636 20.578 14.992 1 93.62 186 THR B O 1
ATOM 4399 N N . THR B 1 187 ? 2.355 19.625 14.008 1 97.38 187 THR B N 1
ATOM 4400 C CA . THR B 1 187 ? 3.225 19.797 15.164 1 97.38 187 THR B CA 1
ATOM 4401 C C . THR B 1 187 ? 4.238 20.906 14.922 1 97.38 187 THR B C 1
ATOM 4403 O O . THR B 1 187 ? 5.289 20.953 15.57 1 97.38 187 THR B O 1
ATOM 4406 N N . GLY B 1 188 ? 3.916 21.828 13.961 1 97.38 188 GLY B N 1
ATOM 4407 C CA . GLY B 1 188 ? 4.738 23.016 13.719 1 97.38 188 GLY B CA 1
ATOM 4408 C C . GLY B 1 188 ? 6.164 22.672 13.328 1 97.38 188 GLY B C 1
ATOM 4409 O O . GLY B 1 188 ? 6.395 21.891 12.406 1 97.38 188 GLY B O 1
ATOM 4410 N N . GLU B 1 189 ? 7.078 23.219 14.086 1 98.25 189 GLU B N 1
ATOM 4411 C CA . GLU B 1 189 ? 8.492 23.109 13.734 1 98.25 189 GLU B CA 1
ATOM 4412 C C . GLU B 1 189 ? 8.977 21.672 13.875 1 98.25 189 GLU B C 1
ATOM 4414 O O . GLU B 1 189 ? 10.047 21.312 13.375 1 98.25 189 GLU B O 1
ATOM 4419 N N . LEU B 1 190 ? 8.188 20.75 14.5 1 98.62 190 LEU B N 1
ATOM 4420 C CA . LEU B 1 190 ? 8.539 19.344 14.641 1 98.62 190 LEU B CA 1
ATOM 4421 C C . LEU B 1 190 ? 7.977 18.531 13.484 1 98.62 190 LEU B C 1
ATOM 4423 O O . LEU B 1 190 ? 8.367 17.375 13.289 1 98.62 190 LEU B O 1
ATOM 4427 N N . SER B 1 191 ? 7.102 19.094 12.656 1 98.5 191 SER B N 1
ATOM 4428 C CA . SER B 1 191 ? 6.371 18.375 11.609 1 98.5 191 SER B CA 1
ATOM 4429 C C . SER B 1 191 ? 7.312 17.891 10.516 1 98.5 191 SER B C 1
ATOM 4431 O O . SER B 1 191 ? 8.148 18.656 10.023 1 98.5 191 SER B O 1
ATOM 4433 N N . PRO B 1 192 ? 7.152 16.688 10.047 1 98.75 192 PRO B N 1
ATOM 4434 C CA . PRO B 1 192 ? 8.102 16.109 9.094 1 98.75 192 PRO B CA 1
ATOM 4435 C C . PRO B 1 192 ? 8.18 16.891 7.781 1 98.75 192 PRO B C 1
ATOM 4437 O O . PRO B 1 192 ? 9.25 17.375 7.41 1 98.75 192 PRO B O 1
ATOM 4440 N N . LEU B 1 193 ? 7.098 17.141 7.156 1 98.69 193 LEU B N 1
ATOM 4441 C CA . LEU B 1 193 ? 7.125 17.688 5.801 1 98.69 193 LEU B CA 1
ATOM 4442 C C . LEU B 1 193 ? 7.375 19.188 5.824 1 98.69 193 LEU B C 1
ATOM 4444 O O . LEU B 1 193 ? 7.73 19.781 4.801 1 98.69 193 LEU B O 1
ATOM 4448 N N . LEU B 1 194 ? 7.156 19.844 6.949 1 98.62 194 LEU B N 1
ATOM 4449 C CA . LEU B 1 194 ? 7.504 21.25 7.055 1 98.62 194 LEU B CA 1
ATOM 4450 C C . LEU B 1 194 ? 9.016 21.438 7.16 1 98.62 194 LEU B C 1
ATOM 4452 O O . LEU B 1 194 ? 9.531 22.516 6.891 1 98.62 194 LEU B O 1
ATOM 4456 N N . ASN B 1 195 ? 9.727 20.344 7.547 1 98.75 195 ASN B N 1
ATOM 4457 C CA . ASN B 1 195 ? 11.188 20.359 7.621 1 98.75 195 ASN B CA 1
ATOM 4458 C C . ASN B 1 195 ? 11.82 19.891 6.316 1 98.75 195 ASN B C 1
ATOM 44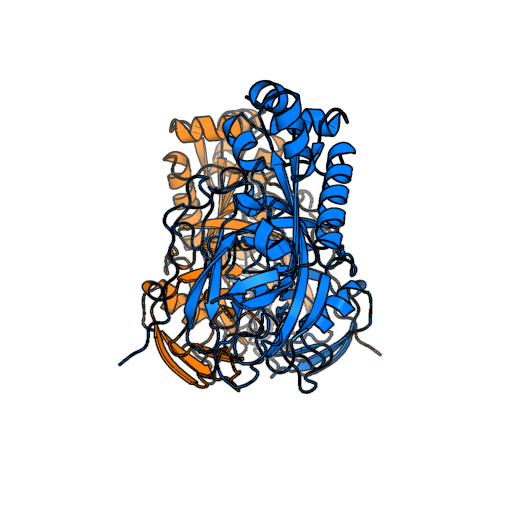60 O O . ASN B 1 195 ? 13.047 19.859 6.195 1 98.75 195 ASN B O 1
ATOM 4464 N N . ASP B 1 196 ? 11.094 19.453 5.41 1 98.5 196 ASP B N 1
ATOM 4465 C CA . ASP B 1 196 ? 11.484 19.125 4.043 1 98.5 196 ASP B CA 1
ATOM 4466 C C . ASP B 1 196 ? 10.516 19.734 3.033 1 98.5 196 ASP B C 1
ATOM 4468 O O . ASP B 1 196 ? 9.836 19.016 2.303 1 98.5 196 ASP B O 1
ATOM 4472 N N . PRO B 1 197 ? 10.523 21.062 2.955 1 98.25 197 PRO B N 1
ATOM 4473 C CA . PRO B 1 197 ? 9.43 21.766 2.281 1 98.25 197 PRO B CA 1
ATOM 4474 C C . PRO B 1 197 ? 9.359 21.438 0.789 1 98.25 197 PRO B C 1
ATOM 4476 O O . PRO B 1 197 ? 8.289 21.562 0.18 1 98.25 197 PRO B O 1
ATOM 4479 N N . TYR B 1 198 ? 10.422 20.984 0.191 1 98.31 198 TYR B N 1
ATOM 4480 C CA . TYR B 1 198 ? 10.438 20.719 -1.243 1 98.31 198 TYR B CA 1
ATOM 4481 C C . TYR B 1 198 ? 10.648 19.234 -1.521 1 98.31 198 TYR B C 1
ATOM 4483 O O . TYR B 1 198 ? 11.039 18.859 -2.627 1 98.31 198 TYR B O 1
ATOM 4491 N N . TYR B 1 199 ? 10.5 18.438 -0.545 1 98.31 199 TYR B N 1
ATOM 4492 C CA . TYR B 1 199 ? 10.539 16.984 -0.672 1 98.31 199 TYR B CA 1
ATOM 4493 C C . TYR B 1 199 ? 11.875 16.531 -1.249 1 98.31 199 TYR B C 1
ATOM 4495 O O . TYR B 1 199 ? 11.914 15.695 -2.156 1 98.31 199 TYR B O 1
ATOM 4503 N N . LYS B 1 200 ? 12.891 17.047 -0.708 1 98.19 200 LYS B N 1
ATOM 4504 C CA . LYS B 1 200 ? 14.219 16.734 -1.217 1 98.19 200 LYS B CA 1
ATOM 4505 C C . LYS B 1 200 ? 14.758 15.445 -0.583 1 98.19 200 LYS B C 1
ATOM 4507 O O . LYS B 1 200 ? 15.586 14.758 -1.177 1 98.19 200 LYS B O 1
ATOM 4512 N N . THR B 1 201 ? 14.289 15.148 0.637 1 98.62 201 THR B N 1
ATOM 4513 C CA . THR B 1 201 ? 14.844 14.008 1.359 1 98.62 201 THR B CA 1
ATOM 4514 C C . THR B 1 201 ? 13.75 13 1.696 1 98.62 201 THR B C 1
ATOM 4516 O O . THR B 1 201 ? 14.039 11.867 2.072 1 98.62 201 THR B O 1
ATOM 4519 N N . ILE B 1 202 ? 12.477 13.391 1.63 1 98.81 202 ILE B N 1
ATOM 4520 C CA . ILE B 1 202 ? 11.352 12.492 1.871 1 98.81 202 ILE B CA 1
ATOM 4521 C C . ILE B 1 202 ? 10.672 12.156 0.548 1 98.81 202 ILE B C 1
ATOM 4523 O O . ILE B 1 202 ? 10.227 13.047 -0.176 1 98.81 202 ILE B O 1
ATOM 4527 N N . GLY B 1 203 ? 10.594 10.977 0.177 1 98.62 203 GLY B N 1
ATOM 4528 C CA . GLY B 1 203 ? 9.977 10.445 -1.031 1 98.62 203 GLY B CA 1
ATOM 4529 C C . GLY B 1 203 ? 9.633 8.969 -0.933 1 98.62 203 GLY B C 1
ATOM 4530 O O . GLY B 1 203 ? 9.664 8.391 0.156 1 98.62 203 GLY B O 1
ATOM 4531 N N . ILE B 1 204 ? 9.273 8.367 -2.02 1 98.69 204 ILE B N 1
ATOM 4532 C CA . ILE B 1 204 ? 8.961 6.945 -2.041 1 98.69 204 ILE B CA 1
ATOM 4533 C C . ILE B 1 204 ? 10.164 6.145 -1.546 1 98.69 204 ILE B C 1
ATOM 4535 O O . ILE B 1 204 ? 11.297 6.383 -1.978 1 98.69 204 ILE B O 1
ATOM 4539 N N . GLY B 1 205 ? 9.922 5.273 -0.569 1 98.62 205 GLY B N 1
ATOM 4540 C CA . GLY B 1 205 ? 10.984 4.402 -0.094 1 98.62 205 GLY B CA 1
ATOM 4541 C C . GLY B 1 205 ? 11.641 4.898 1.179 1 98.62 205 GLY B C 1
ATOM 4542 O O . GLY B 1 205 ? 12.398 4.172 1.816 1 98.62 205 GLY B O 1
ATOM 4543 N N . THR B 1 206 ? 11.367 6.16 1.611 1 98.88 206 THR B N 1
ATOM 4544 C CA . THR B 1 206 ? 11.945 6.676 2.848 1 98.88 206 THR B CA 1
ATOM 4545 C C . THR B 1 206 ? 11.5 5.836 4.043 1 98.88 206 THR B C 1
ATOM 4547 O O . THR B 1 206 ? 10.312 5.598 4.23 1 98.88 206 THR B O 1
ATOM 4550 N N . LYS B 1 207 ? 12.516 5.414 4.738 1 98.75 207 LYS B N 1
ATOM 4551 C CA . LYS B 1 207 ? 12.219 4.668 5.957 1 98.75 207 LYS B CA 1
ATOM 4552 C C . LYS B 1 207 ? 11.734 5.598 7.066 1 98.75 207 LYS B C 1
ATOM 4554 O O . LYS B 1 207 ? 12.305 6.676 7.273 1 98.75 207 LYS B O 1
ATOM 4559 N N . ILE B 1 208 ? 10.672 5.133 7.836 1 98.94 208 ILE B N 1
ATOM 4560 C CA . ILE B 1 208 ? 10.086 6.02 8.836 1 98.94 208 ILE B CA 1
ATOM 4561 C C . ILE B 1 208 ? 9.75 5.223 10.094 1 98.94 208 ILE B C 1
ATOM 4563 O O . ILE B 1 208 ? 9.719 3.992 10.062 1 98.94 208 ILE B O 1
ATOM 4567 N N . PHE B 1 209 ? 9.641 5.98 11.195 1 98.88 209 PHE B N 1
ATOM 4568 C CA . PHE B 1 209 ? 8.953 5.484 12.383 1 98.88 209 PHE B CA 1
ATOM 4569 C C . PHE B 1 209 ? 7.445 5.523 12.195 1 98.88 209 PHE B C 1
ATOM 4571 O O . PHE B 1 209 ? 6.871 6.594 11.984 1 98.88 209 PHE B O 1
ATOM 4578 N N . LEU B 1 210 ? 6.824 4.383 12.203 1 98.88 210 LEU B N 1
ATOM 4579 C CA . LEU B 1 210 ? 5.383 4.293 11.992 1 98.88 210 LEU B CA 1
ATOM 4580 C C . LEU B 1 210 ? 4.719 3.537 13.141 1 98.88 210 LEU B C 1
ATOM 4582 O O . LEU B 1 210 ? 4.84 2.312 13.234 1 98.88 210 LEU B O 1
ATOM 4586 N N . ALA B 1 211 ? 4.055 4.25 14.023 1 98.81 211 ALA B N 1
ATOM 4587 C CA . ALA B 1 211 ? 3.285 3.719 15.148 1 98.81 211 ALA B CA 1
ATOM 4588 C C . ALA B 1 211 ? 4.129 2.771 15.992 1 98.81 211 ALA B C 1
ATOM 4590 O O . ALA B 1 211 ? 3.67 1.691 16.375 1 98.81 211 ALA B O 1
ATOM 4591 N N . GLY B 1 212 ? 5.332 3.053 16.234 1 98.56 212 GLY B N 1
ATOM 4592 C CA . GLY B 1 212 ? 6.148 2.311 17.188 1 98.56 212 GLY B CA 1
ATOM 4593 C C . GLY B 1 212 ? 7.082 1.314 16.516 1 98.56 212 GLY B C 1
ATOM 4594 O O . GLY B 1 212 ? 7.824 0.601 17.188 1 98.56 212 GLY B O 1
ATOM 4595 N N . THR B 1 213 ? 7.086 1.229 15.258 1 98.19 213 THR B N 1
ATOM 4596 C CA . THR B 1 213 ? 7.973 0.355 14.5 1 98.19 213 THR B CA 1
ATOM 4597 C C . THR B 1 213 ? 8.406 1.024 13.195 1 98.19 213 THR B C 1
ATOM 4599 O O . THR B 1 213 ? 8.164 2.217 12.992 1 98.19 213 THR B O 1
ATOM 4602 N N . GLN B 1 214 ? 9.133 0.289 12.367 1 98 214 GLN B N 1
ATOM 4603 C CA . GLN B 1 214 ? 9.633 0.838 11.117 1 98 214 GLN B CA 1
ATOM 4604 C C . GLN B 1 214 ? 8.617 0.657 9.992 1 98 214 GLN B C 1
ATOM 4606 O O . GLN B 1 214 ? 7.871 -0.324 9.969 1 98 214 GLN B O 1
ATOM 4611 N N . GLY B 1 215 ? 8.477 1.583 9.117 1 98.56 215 GLY B N 1
ATOM 4612 C CA . GLY B 1 215 ? 7.703 1.556 7.891 1 98.56 215 GLY B CA 1
ATOM 4613 C C . GLY B 1 215 ? 8.344 2.338 6.762 1 98.56 215 GLY B C 1
ATOM 4614 O O . GLY B 1 215 ? 9.523 2.684 6.832 1 98.56 215 GLY B O 1
ATOM 4615 N N . TYR B 1 216 ? 7.605 2.549 5.711 1 98.88 216 TYR B N 1
ATOM 4616 C CA . TYR B 1 216 ? 8.133 3.252 4.547 1 98.88 216 TYR B CA 1
ATOM 4617 C C . TYR B 1 216 ? 7.086 4.18 3.945 1 98.88 216 TYR B C 1
ATOM 4619 O O . TYR B 1 216 ? 5.883 3.92 4.055 1 98.88 216 TYR B O 1
ATOM 4627 N N . VAL B 1 217 ? 7.57 5.25 3.365 1 98.88 217 VAL B N 1
ATOM 4628 C CA . VAL B 1 217 ? 6.73 6 2.438 1 98.88 217 VAL B CA 1
ATOM 4629 C C . VAL B 1 217 ? 6.52 5.184 1.162 1 98.88 217 VAL B C 1
ATOM 4631 O O . VAL B 1 217 ? 7.484 4.816 0.486 1 98.88 217 VAL B O 1
ATOM 4634 N N . SER B 1 218 ? 5.281 4.93 0.855 1 98.44 218 SER B N 1
ATOM 4635 C CA . SER B 1 218 ? 5.004 4.023 -0.253 1 98.44 218 SER B CA 1
ATOM 4636 C C . SER B 1 218 ? 4.637 4.793 -1.518 1 98.44 218 SER B C 1
ATOM 4638 O O . SER B 1 218 ? 4.773 4.273 -2.627 1 98.44 218 SER B O 1
ATOM 4640 N N . TRP B 1 219 ? 4.133 5.93 -1.377 1 98.38 219 TRP B N 1
ATOM 4641 C CA . TRP B 1 219 ? 3.65 6.742 -2.488 1 98.38 219 TRP B CA 1
ATOM 4642 C C . TRP B 1 219 ? 3.324 8.156 -2.027 1 98.38 219 TRP B C 1
ATOM 4644 O O . TRP B 1 219 ? 3.391 8.461 -0.834 1 98.38 219 TRP B O 1
ATOM 4654 N N . MET B 1 220 ? 3.08 9.078 -2.965 1 98 220 MET B N 1
ATOM 4655 C CA . MET B 1 220 ? 2.42 10.32 -2.59 1 98 220 MET B CA 1
ATOM 4656 C C . MET B 1 220 ? 1.025 10.055 -2.033 1 98 220 MET B C 1
ATOM 4658 O O . MET B 1 220 ? 0.298 9.203 -2.555 1 98 220 MET B O 1
ATOM 4662 N N . GLY B 1 221 ? 0.695 10.695 -0.947 1 98.5 221 GLY B N 1
ATOM 4663 C CA . GLY B 1 221 ? -0.645 10.508 -0.413 1 98.5 221 GLY B CA 1
ATOM 4664 C C . GLY B 1 221 ? -1.728 11.086 -1.304 1 98.5 221 GLY B C 1
ATOM 4665 O O . GLY B 1 221 ? -1.445 11.906 -2.18 1 98.5 221 GLY B O 1
ATOM 4666 N N . THR B 1 222 ? -2.963 10.617 -1.152 1 98.62 222 THR B N 1
ATOM 4667 C CA . THR B 1 222 ? -4.066 11.258 -1.854 1 98.62 222 THR B CA 1
ATOM 4668 C C . THR B 1 222 ? -4.195 12.719 -1.438 1 98.62 222 THR B C 1
ATOM 4670 O O . THR B 1 222 ? -3.826 13.086 -0.321 1 98.62 222 THR B O 1
ATOM 4673 N N . GLN B 1 223 ? -4.688 13.555 -2.424 1 98.31 223 GLN B N 1
ATOM 4674 C CA . GLN B 1 223 ? -4.797 15 -2.268 1 98.31 223 GLN B CA 1
ATOM 4675 C C . GLN B 1 223 ? -3.422 15.648 -2.135 1 98.31 223 GLN B C 1
ATOM 4677 O O . GLN B 1 223 ? -3.244 16.594 -1.358 1 98.31 223 GLN B O 1
ATOM 4682 N N . PHE B 1 224 ? -2.443 15.07 -2.699 1 98.69 224 PHE B N 1
ATOM 4683 C CA . PHE B 1 224 ? -1.087 15.602 -2.721 1 98.69 224 PHE B CA 1
ATOM 4684 C C . PHE B 1 224 ? -1.027 16.906 -3.51 1 98.69 224 PHE B C 1
ATOM 4686 O O . PHE B 1 224 ? -1.224 16.906 -4.727 1 98.69 224 PHE B O 1
ATOM 4693 N N . ASN B 1 225 ? -0.755 18 -2.846 1 98.5 225 ASN B N 1
ATOM 4694 C CA . ASN B 1 225 ? -0.705 19.328 -3.463 1 98.5 225 ASN B CA 1
ATOM 4695 C C . ASN B 1 225 ? 0.662 19.984 -3.277 1 98.5 225 ASN B C 1
ATOM 4697 O O . ASN B 1 225 ? 0.836 20.828 -2.396 1 98.5 225 ASN B O 1
ATOM 4701 N N . SER B 1 226 ? 1.601 19.703 -4.156 1 98.06 226 SER B N 1
ATOM 4702 C CA . SER B 1 226 ? 2.953 20.234 -4.023 1 98.06 226 SER B CA 1
ATOM 4703 C C . SER B 1 226 ? 3.062 21.625 -4.641 1 98.06 226 SER B C 1
ATOM 4705 O O . SER B 1 226 ? 4.078 22.297 -4.477 1 98.06 226 SER B O 1
ATOM 4707 N N . SER B 1 227 ? 1.991 22.062 -5.281 1 97.75 227 SER B N 1
ATOM 4708 C CA . SER B 1 227 ? 2.012 23.359 -5.934 1 97.75 227 SER B CA 1
ATOM 4709 C C . SER B 1 227 ? 1.414 24.438 -5.031 1 97.75 227 SER B C 1
ATOM 4711 O O . SER B 1 227 ? 1.215 25.578 -5.461 1 97.75 227 SER B O 1
ATOM 4713 N N . ALA B 1 228 ? 1.107 24.109 -3.848 1 97.88 228 ALA B N 1
ATOM 4714 C CA . ALA B 1 228 ? 0.498 25.062 -2.922 1 97.88 228 ALA B CA 1
ATOM 4715 C C . ALA B 1 228 ? 1.349 26.328 -2.793 1 97.88 228 ALA B C 1
ATOM 4717 O O . ALA B 1 228 ? 2.576 26.266 -2.891 1 97.88 228 ALA B O 1
ATOM 4718 N N . GLU B 1 229 ? 0.695 27.438 -2.523 1 97.44 229 GLU B N 1
ATOM 4719 C CA . GLU B 1 229 ? 1.398 28.703 -2.295 1 97.44 229 GLU B CA 1
ATOM 4720 C C . GLU B 1 229 ? 2.348 28.594 -1.104 1 97.44 229 GLU B C 1
ATOM 4722 O O . GLU B 1 229 ? 1.997 28.016 -0.075 1 97.44 229 GLU B O 1
ATOM 4727 N N . ARG B 1 230 ? 3.521 29.125 -1.247 1 98.06 230 ARG B N 1
ATOM 4728 C CA . ARG B 1 230 ? 4.547 29.031 -0.215 1 98.06 230 ARG B CA 1
ATOM 4729 C C . ARG B 1 230 ? 4.965 30.422 0.275 1 98.06 230 ARG B C 1
ATOM 4731 O O . ARG B 1 230 ? 4.863 31.391 -0.461 1 98.06 230 ARG B O 1
ATOM 4738 N N . ASN B 1 231 ? 5.363 30.5 1.472 1 97.44 231 ASN B N 1
ATOM 4739 C CA . ASN B 1 231 ? 5.859 31.766 2.029 1 97.44 231 ASN B CA 1
ATOM 4740 C C . ASN B 1 231 ? 7.34 31.969 1.726 1 97.44 231 ASN B C 1
ATOM 4742 O O . ASN B 1 231 ? 7.91 31.25 0.893 1 97.44 231 ASN B O 1
ATOM 4746 N N . GLU B 1 232 ? 7.969 32.906 2.379 1 94.56 232 GLU B N 1
ATOM 4747 C CA . GLU B 1 232 ? 9.352 33.281 2.096 1 94.56 232 GLU B CA 1
ATOM 4748 C C . GLU B 1 232 ? 10.328 32.188 2.506 1 94.56 232 GLU B C 1
ATOM 4750 O O . GLU B 1 232 ? 11.422 32.094 1.96 1 94.56 232 GLU B O 1
ATOM 4755 N N . ARG B 1 233 ? 9.891 31.312 3.414 1 94.12 233 ARG B N 1
ATOM 4756 C CA . ARG B 1 233 ? 10.734 30.219 3.879 1 94.12 233 ARG B CA 1
ATOM 4757 C C . ARG B 1 233 ? 10.562 28.984 3.006 1 94.12 233 ARG B C 1
ATOM 4759 O O . ARG B 1 233 ? 11.234 27.969 3.215 1 94.12 233 ARG B O 1
ATOM 4766 N N . GLY B 1 234 ? 9.641 29.047 2.043 1 96.12 234 GLY B N 1
ATOM 4767 C CA . GLY B 1 234 ? 9.414 27.938 1.135 1 96.12 234 GLY B CA 1
ATOM 4768 C C . GLY B 1 234 ? 8.414 26.922 1.662 1 96.12 234 GLY B C 1
ATOM 4769 O O . GLY B 1 234 ? 8.219 25.859 1.062 1 96.12 234 GLY B O 1
ATOM 4770 N N . VAL B 1 235 ? 7.816 27.203 2.732 1 97.25 235 VAL B N 1
ATOM 4771 C CA . VAL B 1 235 ? 6.832 26.281 3.279 1 97.25 235 VAL B CA 1
ATOM 4772 C C . VAL B 1 235 ? 5.434 26.688 2.834 1 97.25 235 VAL B C 1
ATOM 4774 O O . VAL B 1 235 ? 5.137 27.875 2.717 1 97.25 235 VAL B O 1
ATOM 4777 N N . PRO B 1 236 ? 4.559 25.766 2.561 1 98.38 236 PRO B N 1
ATOM 4778 C CA . PRO B 1 236 ? 3.203 26.094 2.119 1 98.38 236 PRO B CA 1
ATOM 4779 C C . PRO B 1 236 ? 2.377 26.766 3.211 1 98.38 236 PRO B C 1
ATOM 4781 O O . PRO B 1 236 ? 2.547 26.469 4.395 1 98.38 236 PRO B O 1
ATOM 4784 N N . ILE B 1 237 ? 1.442 27.641 2.795 1 98.06 237 ILE B N 1
ATOM 4785 C CA . ILE B 1 237 ? 0.601 28.359 3.75 1 98.06 237 ILE B CA 1
ATOM 4786 C C . ILE B 1 237 ? -0.817 27.797 3.711 1 98.06 237 ILE B C 1
ATOM 4788 O O . ILE B 1 237 ? -1.74 28.375 4.289 1 98.06 237 ILE B O 1
ATOM 4792 N N . THR B 1 238 ? -1.108 26.734 2.922 1 97.5 238 THR B N 1
ATOM 4793 C CA . THR B 1 238 ? -2.322 25.938 2.814 1 97.5 238 THR B CA 1
ATOM 4794 C C . THR B 1 238 ? -1.992 24.453 2.863 1 97.5 238 THR B C 1
ATOM 4796 O O . THR B 1 238 ? -0.822 24.062 2.812 1 97.5 238 THR B O 1
ATOM 4799 N N . PRO B 1 239 ? -3.033 23.609 3.102 1 97.38 239 PRO B N 1
ATOM 4800 C CA . PRO B 1 239 ? -2.729 22.172 3.006 1 97.38 239 PRO B CA 1
ATOM 4801 C C . PRO B 1 239 ? -2.004 21.812 1.713 1 97.38 239 PRO B C 1
ATOM 4803 O O . PRO B 1 239 ? -2.391 22.266 0.634 1 97.38 239 PRO B O 1
ATOM 4806 N N . ALA B 1 240 ? -1 21.016 1.822 1 98.44 240 ALA B N 1
ATOM 4807 C CA . ALA B 1 240 ? -0.139 20.75 0.671 1 98.44 240 ALA B CA 1
ATOM 4808 C C . ALA B 1 240 ? 0.16 19.266 0.533 1 98.44 240 ALA B C 1
ATOM 4810 O O . ALA B 1 240 ? -0.758 18.438 0.423 1 98.44 240 ALA B O 1
ATOM 4811 N N . GLY B 1 241 ? 1.383 18.844 0.592 1 98.25 241 GLY B N 1
ATOM 4812 C CA . GLY B 1 241 ? 1.75 17.469 0.325 1 98.25 241 GLY B CA 1
ATOM 4813 C C . GLY B 1 241 ? 1.292 16.5 1.407 1 98.25 241 GLY B C 1
ATOM 4814 O O . GLY B 1 241 ? 1.077 16.906 2.551 1 98.25 241 GLY B O 1
ATOM 4815 N N . THR B 1 242 ? 1.111 15.211 1.114 1 98.62 242 THR B N 1
ATOM 4816 C CA . THR B 1 242 ? 0.755 14.102 1.998 1 98.62 242 THR B CA 1
ATOM 4817 C C . THR B 1 242 ? 1.522 12.836 1.621 1 98.62 242 THR B C 1
ATOM 4819 O O . THR B 1 242 ? 2.139 12.773 0.555 1 98.62 242 THR B O 1
ATOM 4822 N N . LEU B 1 243 ? 1.518 11.922 2.5 1 98.88 243 LEU B N 1
ATOM 4823 C CA . LEU B 1 243 ? 2.268 10.688 2.262 1 98.88 243 LEU B CA 1
ATOM 4824 C C . LEU B 1 243 ? 1.359 9.469 2.371 1 98.88 243 LEU B C 1
ATOM 4826 O O . LEU B 1 243 ? 0.48 9.422 3.234 1 98.88 243 LEU B O 1
ATOM 4830 N N . ALA B 1 244 ? 1.48 8.523 1.445 1 98.88 244 ALA B N 1
ATOM 4831 C CA . ALA B 1 244 ? 1.026 7.156 1.676 1 98.88 244 ALA B CA 1
ATOM 4832 C C . ALA B 1 244 ? 2.104 6.332 2.373 1 98.88 244 ALA B C 1
ATOM 4834 O O . ALA B 1 244 ? 3.277 6.383 1.995 1 98.88 244 ALA B O 1
ATOM 4835 N N . VAL B 1 245 ? 1.765 5.594 3.42 1 98.94 245 VAL B N 1
ATOM 4836 C CA . VAL B 1 245 ? 2.779 4.906 4.215 1 98.94 245 VAL B CA 1
ATOM 4837 C C . VAL B 1 245 ? 2.352 3.463 4.469 1 98.94 245 VAL B C 1
ATOM 4839 O O . VAL B 1 245 ? 1.162 3.141 4.398 1 98.94 245 VAL B O 1
ATOM 4842 N N . ILE B 1 246 ? 3.33 2.613 4.684 1 98.88 246 ILE B N 1
ATOM 4843 C CA . ILE B 1 246 ? 3.096 1.186 4.859 1 98.88 246 ILE B CA 1
ATOM 4844 C C . ILE B 1 246 ? 4 0.646 5.965 1 98.88 246 ILE B C 1
ATOM 4846 O O . ILE B 1 246 ? 5.129 1.113 6.137 1 98.88 246 ILE B O 1
ATOM 4850 N N . GLY B 1 247 ? 3.502 -0.251 6.762 1 98.69 247 GLY B N 1
ATOM 4851 C CA . GLY B 1 247 ? 4.309 -0.882 7.797 1 98.69 247 GLY B CA 1
ATOM 4852 C C . GLY B 1 247 ? 3.65 -2.111 8.398 1 98.69 247 GLY B C 1
ATOM 4853 O O . GLY B 1 247 ? 2.471 -2.371 8.156 1 98.69 247 GLY B O 1
ATOM 4854 N N . ASP B 1 248 ? 4.383 -2.861 9.172 1 98.25 248 ASP B N 1
ATOM 4855 C CA . ASP B 1 248 ? 3.941 -4.109 9.781 1 98.25 248 ASP B CA 1
ATOM 4856 C C . ASP B 1 248 ? 3.059 -3.844 11 1 98.25 248 ASP B C 1
ATOM 4858 O O . ASP B 1 248 ? 3.561 -3.502 12.078 1 98.25 248 ASP B O 1
ATOM 4862 N N . LEU B 1 249 ? 1.819 -4.117 10.867 1 98.75 249 LEU B N 1
ATOM 4863 C CA . LEU B 1 249 ? 0.85 -3.863 11.93 1 98.75 249 LEU B CA 1
ATOM 4864 C C . LEU B 1 249 ? 1.163 -4.703 13.164 1 98.75 249 LEU B C 1
ATOM 4866 O O . LEU B 1 249 ? 0.993 -4.238 14.297 1 98.75 249 LEU B O 1
ATOM 4870 N N . LYS B 1 250 ? 1.649 -5.887 12.961 1 98.12 250 LYS B N 1
ATOM 4871 C CA . LYS B 1 250 ? 1.874 -6.832 14.047 1 98.12 250 LYS B CA 1
ATOM 4872 C C . LYS B 1 250 ? 2.98 -6.348 14.977 1 98.12 250 LYS B C 1
ATOM 4874 O O . LYS B 1 250 ? 3.08 -6.797 16.125 1 98.12 250 LYS B O 1
ATOM 4879 N N . LYS B 1 251 ? 3.826 -5.477 14.516 1 98.31 251 LYS B N 1
ATOM 4880 C CA .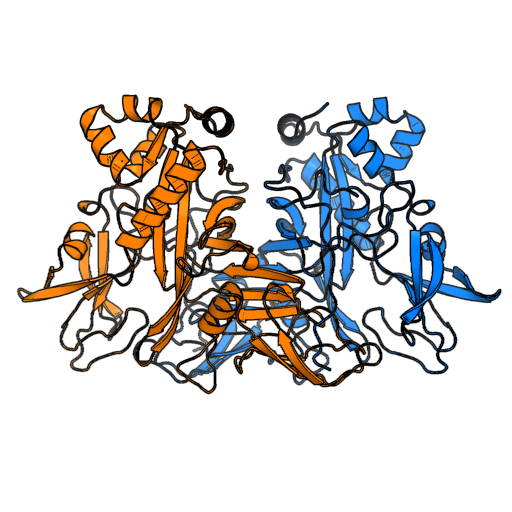 LYS B 1 251 ? 4.965 -5.004 15.297 1 98.31 251 LYS B CA 1
ATOM 4881 C C . LYS B 1 251 ? 4.68 -3.635 15.914 1 98.31 251 LYS B C 1
ATOM 4883 O O . LYS B 1 251 ? 5.512 -3.09 16.641 1 98.31 251 LYS B O 1
ATOM 4888 N N . MET B 1 252 ? 3.5 -3.08 15.672 1 98.75 252 MET B N 1
ATOM 4889 C CA . MET B 1 252 ? 3.172 -1.727 16.109 1 98.75 252 MET B CA 1
ATOM 4890 C C . MET B 1 252 ? 2.82 -1.708 17.594 1 98.75 252 MET B C 1
ATOM 4892 O O . MET B 1 252 ? 2.445 -2.736 18.156 1 98.75 252 MET B O 1
ATOM 4896 N N . ASN B 1 253 ? 3.027 -0.589 18.172 1 98.69 253 ASN B N 1
ATOM 4897 C CA . ASN B 1 253 ? 2.721 -0.33 19.578 1 98.69 253 ASN B CA 1
ATOM 4898 C C . ASN B 1 253 ? 1.462 0.519 19.734 1 98.69 253 ASN B C 1
ATOM 4900 O O . ASN B 1 253 ? 1.386 1.625 19.188 1 98.69 253 ASN B O 1
ATOM 4904 N N . LYS B 1 254 ? 0.497 0.056 20.484 1 98.06 254 LYS B N 1
ATOM 4905 C CA . LYS B 1 254 ? -0.804 0.695 20.656 1 98.06 254 LYS B CA 1
ATOM 4906 C C . LYS B 1 254 ? -0.65 2.115 21.188 1 98.06 254 LYS B C 1
ATOM 4908 O O . LYS B 1 254 ? -1.541 2.951 21.016 1 98.06 254 LYS B O 1
ATOM 4913 N N . GLU B 1 255 ? 0.451 2.406 21.812 1 98.25 255 GLU B N 1
ATOM 4914 C CA . GLU B 1 255 ? 0.694 3.744 22.344 1 98.25 255 GLU B CA 1
ATOM 4915 C C . GLU B 1 255 ? 0.765 4.777 21.219 1 98.25 255 GLU B C 1
ATOM 4917 O O . GLU B 1 255 ? 0.45 5.953 21.438 1 98.25 255 GLU B O 1
ATOM 4922 N N . TYR B 1 256 ? 1.166 4.383 20.062 1 98.75 256 TYR B N 1
ATOM 4923 C CA . TYR B 1 256 ? 1.447 5.332 19 1 98.75 256 TYR B CA 1
ATOM 4924 C C . TYR B 1 256 ? 0.387 5.254 17.906 1 98.75 256 TYR B C 1
ATOM 4926 O O . TYR B 1 256 ? 0.559 5.82 16.812 1 98.75 256 TYR B O 1
ATOM 4934 N N . ILE B 1 257 ? -0.648 4.531 18.094 1 98.75 257 ILE B N 1
ATOM 4935 C CA . ILE B 1 257 ? -1.791 4.406 17.203 1 98.75 257 ILE B CA 1
ATOM 4936 C C . ILE B 1 257 ? -3.064 4.188 18.016 1 98.75 257 ILE B C 1
ATOM 4938 O O . ILE B 1 257 ? -3.219 3.154 18.672 1 98.75 257 ILE B O 1
ATOM 4942 N N . GLN B 1 258 ? -3.98 5.148 17.984 1 98.69 258 GLN B N 1
ATOM 4943 C CA . GLN B 1 258 ? -5.113 5.168 18.906 1 98.69 258 GLN B CA 1
ATOM 4944 C C . GLN B 1 258 ? -6.387 5.629 18.188 1 98.69 258 GLN B C 1
ATOM 4946 O O . GLN B 1 258 ? -6.371 6.621 17.469 1 98.69 258 GLN B O 1
ATOM 4951 N N . PRO B 1 259 ? -7.484 4.875 18.438 1 98.5 259 PRO B N 1
ATOM 4952 C CA . PRO B 1 259 ? -8.75 5.34 17.859 1 98.5 259 PRO B CA 1
ATOM 4953 C C . PRO B 1 259 ? -9.258 6.621 18.516 1 98.5 259 PRO B C 1
ATOM 4955 O O . PRO B 1 259 ? -8.969 6.879 19.688 1 98.5 259 PRO B O 1
ATOM 4958 N N . VAL B 1 260 ? -9.953 7.387 17.75 1 98 260 VAL B N 1
ATOM 4959 C CA . VAL B 1 260 ? -10.609 8.578 18.281 1 98 260 VAL B CA 1
ATOM 4960 C C . VAL B 1 260 ? -11.969 8.758 17.609 1 98 260 VAL B C 1
ATOM 4962 O O . VAL B 1 260 ? -12.141 8.414 16.438 1 98 260 VAL B O 1
ATOM 4965 N N . ILE B 1 261 ? -12.953 9.203 18.344 1 97.44 261 ILE B N 1
ATOM 4966 C CA . ILE B 1 261 ? -14.273 9.547 17.828 1 97.44 261 ILE B CA 1
ATOM 4967 C C . ILE B 1 261 ? -14.5 11.055 17.953 1 97.44 261 ILE B C 1
ATOM 4969 O O . ILE B 1 261 ? -14.461 11.609 19.047 1 97.44 261 ILE B O 1
ATOM 4973 N N . PHE B 1 262 ? -14.633 11.719 16.875 1 96.62 262 PHE B N 1
ATOM 4974 C CA . PHE B 1 262 ? -15.047 13.117 16.859 1 96.62 262 PHE B CA 1
ATOM 4975 C C . PHE B 1 262 ? -16.562 13.227 16.969 1 96.62 262 PHE B C 1
ATOM 4977 O O . PHE B 1 262 ? -17.281 12.656 16.141 1 96.62 262 PHE B O 1
ATOM 4984 N N . LYS B 1 263 ? -16.969 13.969 17.922 1 95.56 263 LYS B N 1
ATOM 4985 C CA . LYS B 1 263 ? -18.391 14.07 18.219 1 95.56 263 LYS B CA 1
ATOM 4986 C C . LYS B 1 263 ? -19.188 14.484 16.984 1 95.56 263 LYS B C 1
ATOM 4988 O O . LYS B 1 263 ? -18.844 15.469 16.312 1 95.56 263 LYS B O 1
ATOM 4993 N N . ASN B 1 264 ? -20.188 13.711 16.594 1 93.62 264 ASN B N 1
ATOM 4994 C CA . ASN B 1 264 ? -21.141 13.938 15.508 1 93.62 264 ASN B CA 1
ATOM 4995 C C . ASN B 1 264 ? -20.453 13.984 14.148 1 93.62 264 ASN B C 1
ATOM 4997 O O . ASN B 1 264 ? -21 14.516 13.18 1 93.62 264 ASN B O 1
ATOM 5001 N N . TYR B 1 265 ? -19.281 13.594 14.086 1 94.5 265 TYR B N 1
ATOM 5002 C CA . TYR B 1 265 ? -18.562 13.477 12.82 1 94.5 265 TYR B CA 1
ATOM 5003 C C . TYR B 1 265 ? -18.281 12.016 12.492 1 94.5 265 TYR B C 1
ATOM 5005 O O . TYR B 1 265 ? -18.688 11.516 11.445 1 94.5 265 TYR B O 1
ATOM 5013 N N . GLY B 1 266 ? -17.469 11.406 13.375 1 95.19 266 GLY B N 1
ATOM 5014 C CA . GLY B 1 266 ? -17.203 10 13.117 1 95.19 266 GLY B CA 1
ATOM 5015 C C . GLY B 1 266 ? -15.883 9.523 13.695 1 95.19 266 GLY B C 1
ATOM 5016 O O . GLY B 1 266 ? -15.391 10.094 14.68 1 95.19 266 GLY B O 1
ATOM 5017 N N . ILE B 1 267 ? -15.438 8.406 13.172 1 97.12 267 ILE B N 1
ATOM 5018 C CA . ILE B 1 267 ? -14.289 7.703 13.719 1 97.12 267 ILE B CA 1
ATOM 5019 C C . ILE B 1 267 ? -13.031 8.07 12.938 1 97.12 267 ILE B C 1
ATOM 5021 O O . ILE B 1 267 ? -13.078 8.211 11.711 1 97.12 267 ILE B O 1
ATOM 5025 N N . SER B 1 268 ? -11.961 8.289 13.625 1 97.5 268 SER B N 1
ATOM 5026 C CA . SER B 1 268 ? -10.633 8.492 13.062 1 97.5 268 SER B CA 1
ATOM 5027 C C . SER B 1 268 ? -9.57 7.766 13.883 1 97.5 268 SER B C 1
ATOM 5029 O O . SER B 1 268 ? -9.898 6.918 14.719 1 97.5 268 SER B O 1
ATOM 5031 N N . MET B 1 269 ? -8.32 8.062 13.562 1 98.56 269 MET B N 1
ATOM 5032 C CA . MET B 1 269 ? -7.242 7.344 14.234 1 98.56 269 MET B CA 1
ATOM 5033 C C . MET B 1 269 ? -6.008 8.227 14.383 1 98.56 269 MET B C 1
ATOM 5035 O O . MET B 1 269 ? -5.523 8.805 13.406 1 98.56 269 MET B O 1
ATOM 5039 N N . PHE B 1 270 ? -5.555 8.398 15.68 1 98.69 270 PHE B N 1
ATOM 5040 C CA . PHE B 1 270 ? -4.254 9.008 15.914 1 98.69 270 PHE B CA 1
ATOM 5041 C C . PHE B 1 270 ? -3.127 8.078 15.484 1 98.69 270 PHE B C 1
ATOM 5043 O O . PHE B 1 270 ? -3.127 6.895 15.836 1 98.69 270 PHE B O 1
ATOM 5050 N N . ILE B 1 271 ? -2.197 8.539 14.766 1 98.81 271 ILE B N 1
ATOM 5051 C CA . ILE B 1 271 ? -1.064 7.727 14.336 1 98.81 271 ILE B CA 1
ATOM 5052 C C . ILE B 1 271 ? 0.234 8.508 14.531 1 98.81 271 ILE B C 1
ATOM 5054 O O . ILE B 1 271 ? 0.337 9.672 14.133 1 98.81 271 ILE B O 1
ATOM 5058 N N . GLY B 1 272 ? 1.189 7.895 15.18 1 98.88 272 GLY B N 1
ATOM 5059 C CA . GLY B 1 272 ? 2.512 8.477 15.359 1 98.88 272 GLY B CA 1
ATOM 5060 C C . GLY B 1 272 ? 3.457 8.164 14.219 1 98.88 272 GLY B C 1
ATOM 5061 O O . GLY B 1 272 ? 3.705 7 13.906 1 98.88 272 GLY B O 1
ATOM 5062 N N . ILE B 1 273 ? 3.994 9.195 13.609 1 98.94 273 ILE B N 1
ATOM 5063 C CA . ILE B 1 273 ? 4.938 9.039 12.508 1 98.94 273 ILE B CA 1
ATOM 5064 C C . ILE B 1 273 ? 6.16 9.922 12.742 1 98.94 273 ILE B C 1
ATOM 5066 O O . ILE B 1 273 ? 6.027 11.109 13.031 1 98.94 273 ILE B O 1
ATOM 5070 N N . GLY B 1 274 ? 7.336 9.367 12.758 1 98.94 274 GLY B N 1
ATOM 5071 C CA . GLY B 1 274 ? 8.609 10.07 12.781 1 98.94 274 GLY B CA 1
ATOM 5072 C C . GLY B 1 274 ? 9.422 9.867 11.516 1 98.94 274 GLY B C 1
ATOM 5073 O O . GLY B 1 274 ? 9.5 8.758 10.984 1 98.94 274 GLY B O 1
ATOM 5074 N N . ILE B 1 275 ? 9.984 10.914 11 1 98.94 275 ILE B N 1
ATOM 5075 C CA . ILE B 1 275 ? 10.781 10.812 9.781 1 98.94 275 ILE B CA 1
ATOM 5076 C C . ILE B 1 275 ? 12.133 11.484 9.992 1 98.94 275 ILE B C 1
ATOM 5078 O O . ILE B 1 275 ? 12.211 12.648 10.391 1 98.94 275 ILE B O 1
ATOM 5082 N N . PRO B 1 276 ? 13.219 10.773 9.781 1 98.94 276 PRO B N 1
ATOM 5083 C CA . PRO B 1 276 ? 14.539 11.391 9.859 1 98.94 276 PRO B CA 1
ATOM 5084 C C . PRO B 1 276 ? 14.906 12.164 8.594 1 98.94 276 PRO B C 1
ATOM 5086 O O . PRO B 1 276 ? 14.57 11.75 7.488 1 98.94 276 PRO B O 1
ATOM 5089 N N . ILE B 1 277 ? 15.492 13.25 8.781 1 98.94 277 ILE B N 1
ATOM 5090 C CA . ILE B 1 277 ? 16.016 14.062 7.688 1 98.94 277 ILE B CA 1
ATOM 5091 C C . ILE B 1 277 ? 17.531 14.055 7.711 1 98.94 277 ILE B C 1
ATOM 5093 O O . ILE B 1 277 ? 18.156 14.562 8.648 1 98.94 277 ILE B O 1
ATOM 5097 N N . PRO B 1 278 ? 18.172 13.453 6.723 1 98.94 278 PRO B N 1
ATOM 5098 C CA . PRO B 1 278 ? 19.625 13.5 6.637 1 98.94 278 PRO B CA 1
ATOM 5099 C C . PRO B 1 278 ? 20.156 14.891 6.27 1 98.94 278 PRO B C 1
ATOM 5101 O O . PRO B 1 278 ? 19.688 15.492 5.301 1 98.94 278 PRO B O 1
ATOM 5104 N N . ILE B 1 279 ? 21.062 15.383 7.008 1 98.88 279 ILE B N 1
ATOM 5105 C CA . ILE B 1 279 ? 21.656 16.672 6.703 1 98.88 279 ILE B CA 1
ATOM 5106 C C . ILE B 1 279 ? 22.797 16.5 5.688 1 98.88 279 ILE B C 1
ATOM 5108 O O . ILE B 1 279 ? 23.953 16.406 6.066 1 98.88 279 ILE B O 1
ATOM 5112 N N . LEU B 1 280 ? 22.422 16.594 4.484 1 98.69 280 LEU B N 1
ATOM 5113 C CA . LEU B 1 280 ? 23.344 16.312 3.385 1 98.69 280 LEU B CA 1
ATOM 5114 C C . LEU B 1 280 ? 24.188 17.547 3.062 1 98.69 280 LEU B C 1
ATOM 5116 O O . LEU B 1 280 ? 25.312 17.422 2.562 1 98.69 280 LEU B O 1
ATOM 5120 N N . ASN B 1 281 ? 23.688 18.719 3.223 1 98.38 281 ASN B N 1
ATOM 5121 C CA . ASN B 1 281 ? 24.328 20 2.941 1 98.38 281 ASN B CA 1
ATOM 5122 C C . ASN B 1 281 ? 23.656 21.141 3.699 1 98.38 281 ASN B C 1
ATOM 5124 O O . ASN B 1 281 ? 22.734 20.922 4.477 1 98.38 281 ASN B O 1
ATOM 5128 N N . GLU B 1 282 ? 24.125 22.328 3.467 1 98.5 282 GLU B N 1
ATOM 5129 C CA . GLU B 1 282 ? 23.641 23.5 4.184 1 98.5 282 GLU B CA 1
ATOM 5130 C C . GLU B 1 282 ? 22.188 23.812 3.818 1 98.5 282 GLU B C 1
ATOM 5132 O O . GLU B 1 282 ? 21.422 24.266 4.664 1 98.5 282 GLU B O 1
ATOM 5137 N N . GLU B 1 283 ? 21.812 23.609 2.604 1 98.06 283 GLU B N 1
ATOM 5138 C CA . GLU B 1 283 ? 20.438 23.891 2.158 1 98.06 283 GLU B CA 1
ATOM 5139 C C . GLU B 1 283 ? 19.422 23.062 2.93 1 98.06 283 GLU B C 1
ATOM 5141 O O . GLU B 1 283 ? 18.438 23.594 3.434 1 98.06 283 GLU B O 1
ATOM 5146 N N . ILE B 1 284 ? 19.734 21.781 3.016 1 98.56 284 ILE B N 1
ATOM 5147 C CA . ILE B 1 284 ? 18.828 20.875 3.736 1 98.56 284 ILE B CA 1
ATOM 5148 C C . ILE B 1 284 ? 18.781 21.281 5.211 1 98.56 284 ILE B C 1
ATOM 5150 O O . ILE B 1 284 ? 17.703 21.281 5.816 1 98.56 284 ILE B O 1
ATOM 5154 N N . LEU B 1 285 ? 19.953 21.609 5.754 1 98.75 285 LEU B N 1
ATOM 5155 C CA . LEU B 1 285 ? 19.984 22.047 7.141 1 98.75 285 LEU B CA 1
ATOM 5156 C C . LEU B 1 285 ? 19.078 23.266 7.336 1 98.75 285 LEU B C 1
ATOM 5158 O O . LEU B 1 285 ? 18.312 23.328 8.305 1 98.75 285 LEU B O 1
ATOM 5162 N N . LYS B 1 286 ? 19.172 24.188 6.438 1 98.19 286 LYS B N 1
ATOM 5163 C CA . LYS B 1 286 ? 18.375 25.406 6.547 1 98.19 286 LYS B CA 1
ATOM 5164 C C . LYS B 1 286 ? 16.891 25.094 6.609 1 98.19 286 LYS B C 1
ATOM 5166 O O . LYS B 1 286 ? 16.141 25.734 7.348 1 98.19 286 LYS B O 1
ATOM 5171 N N . TYR B 1 287 ? 16.438 24.109 5.828 1 98.31 287 TYR B N 1
ATOM 5172 C CA . TYR B 1 287 ? 15.039 23.719 5.832 1 98.31 287 TYR B CA 1
ATOM 5173 C C . TYR B 1 287 ? 14.625 23.203 7.203 1 98.31 287 TYR B C 1
ATOM 5175 O O . TYR B 1 287 ? 13.484 23.391 7.629 1 98.31 287 TYR B O 1
ATOM 5183 N N . THR B 1 288 ? 15.547 22.562 7.945 1 98.56 288 THR B N 1
ATOM 5184 C CA . THR B 1 288 ? 15.211 21.938 9.219 1 98.56 288 THR B CA 1
ATOM 5185 C C . THR B 1 288 ? 15.234 22.969 10.344 1 98.56 288 THR B C 1
ATOM 5187 O O . THR B 1 288 ? 15 22.625 11.508 1 98.56 288 THR B O 1
ATOM 5190 N N . THR B 1 289 ? 15.477 24.219 10.062 1 98.12 289 THR B N 1
ATOM 5191 C CA . THR B 1 289 ? 15.578 25.234 11.102 1 98.12 289 THR B CA 1
ATOM 5192 C C . THR B 1 289 ? 14.328 26.109 11.125 1 98.12 289 THR B C 1
ATOM 5194 O O . THR B 1 289 ? 14.352 27.219 11.656 1 98.12 289 THR B O 1
ATOM 5197 N N . ILE B 1 290 ? 13.289 25.641 10.5 1 97.88 290 ILE B N 1
ATOM 5198 C CA . ILE B 1 290 ? 12.062 26.422 10.453 1 97.88 290 ILE B CA 1
ATOM 5199 C C . ILE B 1 290 ? 11.477 26.547 11.859 1 97.88 290 ILE B C 1
ATOM 5201 O O . ILE B 1 290 ? 11.445 25.578 12.609 1 97.88 290 ILE B O 1
ATOM 5205 N N . LYS B 1 291 ? 11.039 27.719 12.234 1 97.94 291 LYS B N 1
ATOM 5206 C CA . LYS B 1 291 ? 10.477 28 13.555 1 97.94 291 LYS B CA 1
ATOM 5207 C C . LYS B 1 291 ? 8.961 28.203 13.469 1 97.94 291 LYS B C 1
ATOM 5209 O O . LYS B 1 291 ? 8.438 28.562 12.414 1 97.94 291 LYS B O 1
ATOM 5214 N N . ASN B 1 292 ? 8.344 27.984 14.594 1 98.19 292 ASN B N 1
ATOM 5215 C CA . ASN B 1 292 ? 6.895 28.109 14.664 1 98.19 292 ASN B CA 1
ATOM 5216 C C . ASN B 1 292 ? 6.434 29.5 14.203 1 98.19 292 ASN B C 1
ATOM 5218 O O . ASN B 1 292 ? 5.359 29.641 13.617 1 98.19 292 ASN B O 1
ATOM 5222 N N . GLU B 1 293 ? 7.184 30.531 14.406 1 98 293 GLU B N 1
ATOM 5223 C CA . GLU B 1 293 ? 6.805 31.891 14.016 1 98 293 GLU B CA 1
ATOM 5224 C C . GLU B 1 293 ? 6.922 32.062 12.5 1 98 293 GLU B C 1
ATOM 5226 O O . GLU B 1 293 ? 6.379 33.031 11.945 1 98 293 GLU B O 1
ATOM 5231 N N . GLU B 1 294 ? 7.59 31.125 11.828 1 98.19 294 GLU B N 1
ATOM 5232 C CA . GLU B 1 294 ? 7.805 31.219 10.391 1 98.19 294 GLU B CA 1
ATOM 5233 C C . GLU B 1 294 ? 6.832 30.312 9.633 1 98.19 294 GLU B C 1
ATOM 5235 O O . GLU B 1 294 ? 6.773 30.359 8.406 1 98.19 294 GLU B O 1
ATOM 5240 N N . ILE B 1 295 ? 6.133 29.484 10.297 1 98.38 295 ILE B N 1
ATOM 5241 C CA . ILE B 1 295 ? 5.121 28.625 9.695 1 98.38 295 ILE B CA 1
ATOM 5242 C C . ILE B 1 295 ? 3.762 29.312 9.734 1 98.38 295 ILE B C 1
ATOM 5244 O O . ILE B 1 295 ? 3.186 29.5 10.805 1 98.38 295 ILE B O 1
ATOM 5248 N N . GLN B 1 296 ? 3.273 29.656 8.578 1 98.38 296 GLN B N 1
ATOM 5249 C CA . GLN B 1 296 ? 2 30.375 8.484 1 98.38 296 GLN B CA 1
ATOM 5250 C C . GLN B 1 296 ? 0.886 29.438 8.023 1 98.38 296 GLN B C 1
ATOM 5252 O O . GLN B 1 296 ? 1.138 28.469 7.289 1 98.38 296 GLN B O 1
ATOM 5257 N N . THR B 1 297 ? -0.308 29.656 8.477 1 98 297 THR B N 1
ATOM 5258 C CA . THR B 1 297 ? -1.511 28.984 8.016 1 98 297 THR B CA 1
ATOM 5259 C C . THR B 1 297 ? -2.715 29.906 8.055 1 98 297 THR B C 1
ATOM 5261 O O . THR B 1 297 ? -2.576 31.094 8.352 1 98 297 THR B O 1
ATOM 5264 N N . ASN B 1 298 ? -3.844 29.422 7.652 1 98.38 298 ASN B N 1
ATOM 5265 C CA . ASN B 1 298 ? -5.07 30.219 7.566 1 98.38 298 ASN B CA 1
ATOM 5266 C C . ASN B 1 298 ? -6.141 29.688 8.523 1 98.38 298 ASN B C 1
ATOM 5268 O O . ASN B 1 298 ? -6.355 28.484 8.609 1 98.38 298 ASN B O 1
ATOM 5272 N N . ILE B 1 299 ? -6.727 30.641 9.281 1 98.62 299 ILE B N 1
ATOM 5273 C CA . ILE B 1 299 ? -7.945 30.297 10.008 1 98.62 299 ILE B CA 1
ATOM 5274 C C . ILE B 1 299 ? -9.141 30.344 9.055 1 98.62 299 ILE B C 1
ATOM 5276 O O . ILE B 1 299 ? -9.453 31.391 8.492 1 98.62 299 ILE B O 1
ATOM 5280 N N . ILE B 1 300 ? -9.742 29.203 8.867 1 98.19 300 ILE B N 1
ATOM 5281 C CA . ILE B 1 300 ? -10.875 29.094 7.953 1 98.19 300 ILE B CA 1
ATOM 5282 C C . ILE B 1 300 ? -12.172 28.922 8.75 1 98.19 300 ILE B C 1
ATOM 5284 O O . ILE B 1 300 ? -12.211 28.188 9.734 1 98.19 300 ILE B O 1
ATOM 5288 N N . ASP B 1 301 ? -13.211 29.719 8.383 1 97.69 301 ASP B N 1
ATOM 5289 C CA . ASP B 1 301 ? -14.555 29.5 8.891 1 97.69 301 ASP B CA 1
ATOM 5290 C C . ASP B 1 301 ? -15.18 28.25 8.273 1 97.69 301 ASP B C 1
ATOM 5292 O O . ASP B 1 301 ? -15.609 28.281 7.113 1 97.69 301 ASP B O 1
ATOM 5296 N N . TYR B 1 302 ? -15.344 27.156 9.07 1 96.94 302 TYR B N 1
ATOM 5297 C CA . TYR B 1 302 ? -15.805 25.875 8.555 1 96.94 302 TYR B CA 1
ATOM 5298 C C . TYR B 1 302 ? -17.297 25.906 8.281 1 96.94 302 TYR B C 1
ATOM 5300 O O . TYR B 1 302 ? -17.844 25.016 7.625 1 96.94 302 TYR B O 1
ATOM 5308 N N . SER B 1 303 ? -18 26.906 8.68 1 95.19 303 SER B N 1
ATOM 5309 C CA . SER B 1 303 ? -19.406 27.047 8.367 1 95.19 303 SER B CA 1
ATOM 5310 C C . SER B 1 303 ? -19.625 27.625 6.973 1 95.19 303 SER B C 1
ATOM 5312 O O . SER B 1 303 ? -20.625 27.359 6.324 1 95.19 303 SER B O 1
ATOM 5314 N N . SER B 1 304 ? -18.656 28.438 6.488 1 93.88 304 SER B N 1
ATOM 5315 C CA . SER B 1 304 ? -18.859 29.141 5.223 1 93.88 304 SER B CA 1
ATOM 5316 C C . SER B 1 304 ? -17.734 28.828 4.234 1 93.88 304 SER B C 1
ATOM 5318 O O . SER B 1 304 ? -17.875 29.062 3.033 1 93.88 304 SER B O 1
ATOM 5320 N N . GLY B 1 305 ? -16.625 28.391 4.719 1 93.38 305 GLY B N 1
ATOM 5321 C CA . GLY B 1 305 ? -15.469 28.156 3.871 1 93.38 305 GLY B CA 1
ATOM 5322 C C . GLY B 1 305 ? -14.602 29.391 3.695 1 93.38 305 GLY B C 1
ATOM 5323 O O . GLY B 1 305 ? -13.531 29.328 3.084 1 93.38 305 GLY B O 1
ATOM 5324 N N . LYS B 1 306 ? -14.93 30.453 4.34 1 96.12 306 LYS B N 1
ATOM 5325 C CA . LYS B 1 306 ? -14.227 31.734 4.141 1 96.12 306 LYS B CA 1
ATOM 5326 C C . LYS B 1 306 ? -12.984 31.812 5.02 1 96.12 306 LYS B C 1
ATOM 5328 O O . LYS B 1 306 ? -12.992 31.359 6.164 1 96.12 306 LYS B O 1
ATOM 5333 N N . LYS B 1 307 ? -11.969 32.375 4.477 1 97.56 307 LYS B N 1
ATOM 5334 C CA . LYS B 1 307 ? -10.758 32.656 5.246 1 97.56 307 LYS B CA 1
ATOM 5335 C C . LYS B 1 307 ? -10.977 33.844 6.199 1 97.56 307 LYS B C 1
ATOM 5337 O O . LYS B 1 307 ? -11.453 34.906 5.789 1 97.56 307 LYS B O 1
ATOM 5342 N N . ILE B 1 308 ? -10.633 33.688 7.418 1 97.56 308 ILE B N 1
ATOM 5343 C CA . ILE B 1 308 ? -10.859 34.719 8.445 1 97.56 308 ILE B CA 1
ATOM 5344 C C . ILE B 1 308 ? -9.586 35.5 8.68 1 97.56 308 ILE B C 1
ATOM 5346 O O . ILE B 1 308 ? -9.625 36.75 8.75 1 97.56 308 ILE B O 1
ATOM 5350 N N . LYS B 1 309 ? -8.461 34.812 8.805 1 97.19 309 LYS B N 1
ATOM 5351 C CA . LYS B 1 309 ? -7.223 35.438 9.227 1 97.19 309 LYS B CA 1
ATOM 5352 C C . LYS B 1 309 ? -6.016 34.562 8.969 1 97.19 309 LYS B C 1
ATOM 5354 O O . LYS B 1 309 ? -6.109 33.312 9.07 1 97.19 309 LYS B O 1
ATOM 5359 N N . LYS B 1 310 ? -4.965 35.125 8.523 1 97.62 310 LYS B N 1
ATOM 5360 C CA . LYS B 1 310 ? -3.672 34.438 8.469 1 97.62 310 LYS B CA 1
ATOM 5361 C C . LYS B 1 310 ? -2.949 34.531 9.805 1 97.62 310 LYS B C 1
ATOM 5363 O O . LYS B 1 310 ? -2.941 35.594 10.445 1 97.62 310 LYS B O 1
ATOM 5368 N N . VAL B 1 311 ? -2.402 33.469 10.289 1 98 311 VAL B N 1
ATOM 5369 C CA . VAL B 1 311 ? -1.678 33.438 11.555 1 98 311 VAL B CA 1
ATOM 5370 C C . VAL B 1 311 ? -0.457 32.531 11.414 1 98 311 VAL B C 1
ATOM 5372 O O . VAL B 1 311 ? -0.271 31.875 10.383 1 98 311 VAL B O 1
ATOM 5375 N N . ASN B 1 312 ? 0.414 32.469 12.359 1 98 312 ASN B N 1
ATOM 5376 C CA . ASN B 1 312 ? 1.517 31.516 12.383 1 98 312 ASN B CA 1
ATOM 5377 C C . ASN B 1 312 ? 1.396 30.547 13.562 1 98 312 ASN B C 1
ATOM 5379 O O . ASN B 1 312 ? 0.499 30.688 14.398 1 98 312 ASN B O 1
ATOM 5383 N N . TYR B 1 313 ? 2.229 29.578 13.617 1 98.25 313 TYR B N 1
ATOM 5384 C CA . TYR B 1 313 ? 2.086 28.5 14.594 1 98.25 313 TYR B CA 1
ATOM 5385 C C . TYR B 1 313 ? 2.521 28.969 15.984 1 98.25 313 TYR B C 1
ATOM 5387 O O . TYR B 1 313 ? 2.115 28.391 16.984 1 98.25 313 TYR B O 1
ATOM 5395 N N . LYS B 1 314 ? 3.443 29.969 16.094 1 98.19 314 LYS B N 1
ATOM 5396 C CA . LYS B 1 314 ? 3.73 30.547 17.406 1 98.19 314 LYS B CA 1
ATOM 5397 C C . LYS B 1 314 ? 2.477 31.141 18.031 1 98.19 314 LYS B C 1
ATOM 5399 O O . LYS B 1 314 ? 2.217 30.953 19.219 1 98.19 314 LYS B O 1
ATOM 5404 N N . GLN B 1 315 ? 1.707 31.859 17.219 1 98.12 315 GLN B N 1
ATOM 5405 C CA . GLN B 1 315 ? 0.445 32.438 17.672 1 98.12 315 GLN B CA 1
ATOM 5406 C C . GLN B 1 315 ? -0.538 31.344 18.094 1 98.12 315 GLN B C 1
ATOM 5408 O O . GLN B 1 315 ? -1.132 31.422 19.172 1 98.12 315 GLN B O 1
ATOM 5413 N N . LEU B 1 316 ? -0.715 30.328 17.281 1 98.44 316 LEU B N 1
ATOM 5414 C CA . LEU B 1 316 ? -1.642 29.234 17.578 1 98.44 316 LEU B CA 1
ATOM 5415 C C . LEU B 1 316 ? -1.24 28.516 18.859 1 98.44 316 LEU B C 1
ATOM 5417 O O . LEU B 1 316 ? -2.092 28.219 19.703 1 98.44 316 LEU B O 1
ATOM 5421 N N . GLN B 1 317 ? 0.065 28.25 19.016 1 97.69 317 GLN B N 1
ATOM 5422 C CA . GLN B 1 317 ? 0.562 27.469 20.141 1 97.69 317 GLN B CA 1
ATOM 5423 C C . GLN B 1 317 ? 0.581 28.297 21.422 1 97.69 317 GLN B C 1
ATOM 5425 O O . GLN B 1 317 ? 0.73 27.75 22.516 1 97.69 317 GLN B O 1
ATOM 5430 N N . SER B 1 318 ? 0.365 29.594 21.344 1 97.25 318 SER B N 1
ATOM 5431 C CA . SER B 1 318 ? 0.294 30.453 22.516 1 97.25 318 SER B CA 1
ATOM 5432 C C . SER B 1 318 ? -0.995 30.203 23.297 1 97.25 318 SER B C 1
ATOM 5434 O O . SER B 1 318 ? -1.103 30.594 24.469 1 97.25 318 SER B O 1
ATOM 5436 N N . GLY B 1 319 ? -2.01 29.656 22.578 1 97.56 319 GLY B N 1
ATOM 5437 C CA . GLY B 1 319 ? -3.273 29.359 23.234 1 97.56 319 GLY B CA 1
ATOM 5438 C C . GLY B 1 319 ? -4.371 30.359 22.906 1 97.56 319 GLY B C 1
ATOM 5439 O O . GLY B 1 319 ? -5.539 30.125 23.219 1 97.56 319 GLY B O 1
ATOM 5440 N N . MET B 1 320 ? -3.953 31.5 22.297 1 97.56 320 MET B N 1
ATOM 5441 C CA . MET B 1 320 ? -4.949 32.5 21.953 1 97.56 320 MET B CA 1
ATOM 5442 C C . MET B 1 320 ? -4.539 33.281 20.703 1 97.56 320 MET B C 1
ATOM 5444 O O . MET B 1 320 ? -3.355 33.531 20.469 1 97.56 320 MET B O 1
ATOM 5448 N N . VAL B 1 321 ? -5.508 33.625 19.969 1 97.75 321 VAL B N 1
ATOM 5449 C CA . VAL B 1 321 ? -5.336 34.5 18.797 1 97.75 321 VAL B CA 1
ATOM 5450 C C . VAL B 1 321 ? -6.418 35.562 18.781 1 97.75 321 VAL B C 1
ATOM 5452 O O . VAL B 1 321 ? -7.574 35.312 19.109 1 97.75 321 VAL B O 1
ATOM 5455 N N . LYS B 1 322 ? -6.086 36.75 18.438 1 96.44 322 LYS B N 1
ATOM 5456 C CA . LYS B 1 322 ? -7.043 37.875 18.359 1 96.44 322 LYS B CA 1
ATOM 5457 C C . LYS B 1 322 ? -7.734 37.875 17 1 96.44 322 LYS B C 1
ATOM 5459 O O . LYS B 1 322 ? -7.07 37.938 15.969 1 96.44 322 LYS B O 1
ATOM 5464 N N . ILE B 1 323 ? -9.008 37.75 17.047 1 94.56 323 ILE B N 1
ATOM 5465 C CA . ILE B 1 323 ? -9.828 37.938 15.859 1 94.56 323 ILE B CA 1
ATOM 5466 C C . ILE B 1 323 ? -10.828 39.062 16.078 1 94.56 323 ILE B C 1
ATOM 5468 O O . ILE B 1 323 ? -11.633 39.031 17 1 94.56 323 ILE B O 1
ATOM 5472 N N . ASN B 1 324 ? -10.773 40.094 15.164 1 89.38 324 ASN B N 1
ATOM 5473 C CA . ASN B 1 324 ? -11.656 41.25 15.266 1 89.38 324 ASN B CA 1
ATOM 5474 C C . ASN B 1 324 ? -11.672 41.844 16.688 1 89.38 324 ASN B C 1
ATOM 5476 O O . ASN B 1 324 ? -12.742 42.062 17.25 1 89.38 324 ASN B O 1
ATOM 5480 N N . GLY B 1 325 ? -10.578 41.875 17.297 1 90.12 325 GLY B N 1
ATOM 5481 C CA . GLY B 1 325 ? -10.422 42.5 18.594 1 90.12 325 GLY B CA 1
ATOM 5482 C C . GLY B 1 325 ? -10.727 41.562 19.75 1 90.12 325 GLY B C 1
ATOM 5483 O O . GLY B 1 325 ? -10.516 41.906 20.922 1 90.12 325 GLY B O 1
ATOM 5484 N N . LYS B 1 326 ? -11.258 40.469 19.516 1 93.81 326 LYS B N 1
ATOM 5485 C CA . LYS B 1 326 ? -11.594 39.5 20.547 1 93.81 326 LYS B CA 1
ATOM 5486 C C . LYS B 1 326 ? -10.57 38.375 20.609 1 93.81 326 LYS B C 1
ATOM 5488 O O . LYS B 1 326 ? -10.133 37.875 19.562 1 93.81 326 LYS B O 1
ATOM 5493 N N . GLU B 1 327 ? -10.195 38.031 21.859 1 96.31 327 GLU B N 1
ATOM 5494 C CA . GLU B 1 327 ? -9.297 36.906 22.047 1 96.31 327 GLU B CA 1
ATOM 5495 C C . GLU B 1 327 ? -10.047 35.562 21.922 1 96.31 327 GLU B C 1
ATOM 5497 O O . GLU B 1 327 ? -11.031 35.344 22.625 1 96.31 327 GLU B O 1
ATOM 5502 N N . VAL B 1 328 ? -9.562 34.75 21.031 1 98.06 328 VAL B N 1
ATOM 5503 C CA . VAL B 1 328 ? -10.188 33.438 20.797 1 98.06 328 VAL B CA 1
ATOM 5504 C C . VAL B 1 328 ? -9.227 32.344 21.172 1 98.06 328 VAL B C 1
ATOM 5506 O O . VAL B 1 328 ? -8.07 32.312 20.734 1 98.06 328 VAL B O 1
ATOM 5509 N N . ARG B 1 329 ? -9.68 31.375 21.953 1 98.19 329 ARG B N 1
ATOM 5510 C CA . ARG B 1 329 ? -8.852 30.266 22.422 1 98.19 329 ARG B CA 1
ATOM 5511 C C . ARG B 1 329 ? -8.5 29.328 21.266 1 98.19 329 ARG B C 1
ATOM 5513 O O . ARG B 1 329 ? -9.344 29.047 20.406 1 98.19 329 ARG B O 1
ATOM 5520 N N . THR B 1 330 ? -7.27 28.875 21.266 1 98.44 330 THR B N 1
ATOM 5521 C CA . THR B 1 330 ? -6.812 27.922 20.25 1 98.44 330 THR B CA 1
ATOM 5522 C C . THR B 1 330 ? -6.473 26.578 20.891 1 98.44 330 THR B C 1
ATOM 5524 O O . THR B 1 330 ? -6.047 26.531 22.047 1 98.44 330 THR B O 1
ATOM 5527 N N . ALA B 1 331 ? -6.711 25.5 20.203 1 97.88 331 ALA B N 1
ATOM 5528 C CA . ALA B 1 331 ? -6.348 24.172 20.672 1 97.88 331 ALA B CA 1
ATOM 5529 C C . ALA B 1 331 ? -5.855 23.297 19.516 1 97.88 331 ALA B C 1
ATOM 5531 O O . ALA B 1 331 ? -6.43 23.312 18.422 1 97.88 331 ALA B O 1
ATOM 5532 N N . SER B 1 332 ? -4.793 22.578 19.766 1 97.81 332 SER B N 1
ATOM 5533 C CA . SER B 1 332 ? -4.273 21.656 18.766 1 97.81 332 SER B CA 1
ATOM 5534 C C . SER B 1 332 ? -4.977 20.297 18.844 1 97.81 332 SER B C 1
ATOM 5536 O O . SER B 1 332 ? -5.254 19.797 19.922 1 97.81 332 SER B O 1
ATOM 5538 N N . ILE B 1 333 ? -5.25 19.766 17.672 1 97.12 333 ILE B N 1
ATOM 5539 C CA . ILE B 1 333 ? -5.781 18.406 17.672 1 97.12 333 ILE B CA 1
ATOM 5540 C C . ILE B 1 333 ? -4.633 17.406 17.562 1 97.12 333 ILE B C 1
ATOM 5542 O O . ILE B 1 333 ? -4.836 16.203 17.75 1 97.12 333 ILE B O 1
ATOM 5546 N N . SER B 1 334 ? -3.455 17.859 17.266 1 97.44 334 SER B N 1
ATOM 5547 C CA . SER B 1 334 ? -2.258 17.016 17.328 1 97.44 334 SER B CA 1
ATOM 5548 C C . SER B 1 334 ? -1.664 17 18.734 1 97.44 334 SER B C 1
ATOM 5550 O O . SER B 1 334 ? -1.768 17.984 19.469 1 97.44 334 SER B O 1
ATOM 5552 N N . ASN B 1 335 ? -1.1 15.93 19.062 1 97.88 335 ASN B N 1
ATOM 5553 C CA . ASN B 1 335 ? -0.452 15.781 20.359 1 97.88 335 ASN B CA 1
ATOM 5554 C C . ASN B 1 335 ? 1.049 16.047 20.281 1 97.88 335 ASN B C 1
ATOM 5556 O O . ASN B 1 335 ? 1.822 15.141 19.938 1 97.88 335 ASN B O 1
ATOM 5560 N N . LEU B 1 336 ? 1.463 17.234 20.703 1 98 336 LEU B N 1
ATOM 5561 C CA . LEU B 1 336 ? 2.852 17.672 20.594 1 98 336 LEU B CA 1
ATOM 5562 C C . LEU B 1 336 ? 3.75 16.875 21.531 1 98 336 LEU B C 1
ATOM 5564 O O . LEU B 1 336 ? 4.887 16.531 21.172 1 98 336 LEU B O 1
ATOM 5568 N N . LYS B 1 337 ? 3.252 16.609 22.719 1 98.06 337 LYS B N 1
ATOM 5569 C CA . LYS B 1 337 ? 4.02 15.836 23.688 1 98.06 337 LYS B CA 1
ATOM 5570 C C . LYS B 1 337 ? 4.371 14.453 23.141 1 98.06 337 LYS B C 1
ATOM 5572 O O . LYS B 1 337 ? 5.523 14.016 23.219 1 98.06 337 LYS B O 1
ATOM 5577 N N . LYS B 1 338 ? 3.402 13.781 22.547 1 98.5 338 LYS B N 1
ATOM 5578 C CA . LYS B 1 338 ? 3.639 12.469 21.969 1 98.5 338 LYS B CA 1
ATOM 5579 C C . LYS B 1 338 ? 4.559 12.562 20.75 1 98.5 338 LYS B C 1
ATOM 5581 O O . LYS B 1 338 ? 5.41 11.695 20.547 1 98.5 338 LYS B O 1
ATOM 5586 N N . ALA B 1 339 ? 4.355 13.57 20 1 98.75 339 ALA B N 1
ATOM 5587 C CA . ALA B 1 339 ? 5.23 13.773 18.844 1 98.75 339 ALA B CA 1
ATOM 5588 C C . ALA B 1 339 ? 6.684 13.953 19.281 1 98.75 339 ALA B C 1
ATOM 5590 O O . ALA B 1 339 ? 7.598 13.406 18.656 1 98.75 339 ALA B O 1
ATOM 5591 N N . ARG B 1 340 ? 6.902 14.719 20.328 1 98.88 340 ARG B N 1
ATOM 5592 C CA . ARG B 1 340 ? 8.242 14.898 20.859 1 98.88 340 ARG B CA 1
ATOM 5593 C C . ARG B 1 340 ? 8.828 13.57 21.328 1 98.88 340 ARG B C 1
ATOM 5595 O O . ARG B 1 340 ? 10 13.281 21.094 1 98.88 340 ARG B O 1
ATOM 5602 N N . LYS B 1 341 ? 7.953 12.805 21.984 1 98.88 341 LYS B N 1
ATOM 5603 C CA . LYS B 1 341 ? 8.398 11.477 22.391 1 98.88 341 LYS B CA 1
ATOM 5604 C C . LYS B 1 341 ? 8.836 10.641 21.188 1 98.88 341 LYS B C 1
ATOM 5606 O O . LYS B 1 341 ? 9.883 9.984 21.234 1 98.88 341 LYS B O 1
ATOM 5611 N N . ILE B 1 342 ? 8.125 10.68 20.125 1 98.88 342 ILE B N 1
ATOM 5612 C CA . ILE B 1 342 ? 8.406 9.914 18.922 1 98.88 342 ILE B CA 1
ATOM 5613 C C . ILE B 1 342 ? 9.711 10.406 18.297 1 98.88 342 ILE B C 1
ATOM 5615 O O . ILE B 1 342 ? 10.562 9.594 17.906 1 98.88 342 ILE B O 1
ATOM 5619 N N . ALA B 1 343 ? 9.883 11.719 18.188 1 98.94 343 ALA B N 1
ATOM 5620 C CA . ALA B 1 343 ? 11.102 12.273 17.609 1 98.94 343 ALA B CA 1
ATOM 5621 C C . ALA B 1 343 ? 12.328 11.836 18.406 1 98.94 343 ALA B C 1
ATOM 5623 O O . ALA B 1 343 ? 13.383 11.539 17.828 1 98.94 343 ALA B O 1
ATOM 5624 N N . ASN B 1 344 ? 12.18 11.805 19.703 1 98.94 344 ASN B N 1
ATOM 5625 C CA . ASN B 1 344 ? 13.281 11.391 20.562 1 98.94 344 ASN B CA 1
ATOM 5626 C C . ASN B 1 344 ? 13.547 9.891 20.453 1 98.94 344 ASN B C 1
ATOM 5628 O O . ASN B 1 344 ? 14.695 9.453 20.469 1 98.94 344 ASN B O 1
ATOM 5632 N N . GLU B 1 345 ? 12.469 9.125 20.406 1 98.81 345 GLU B N 1
ATOM 5633 C CA . GLU B 1 345 ? 12.641 7.688 20.219 1 98.81 345 GLU B CA 1
ATOM 5634 C C . GLU B 1 345 ? 13.359 7.387 18.906 1 98.81 345 GLU B C 1
ATOM 5636 O O . GLU B 1 345 ? 14.242 6.527 18.859 1 98.81 345 GLU B O 1
ATOM 5641 N N . LEU B 1 346 ? 12.953 8.055 17.844 1 98.88 346 LEU B N 1
ATOM 5642 C CA . LEU B 1 346 ? 13.602 7.891 16.547 1 98.88 346 LEU B CA 1
ATOM 5643 C C . LEU B 1 346 ? 15.07 8.297 16.625 1 98.88 346 LEU B C 1
ATOM 5645 O O . LEU B 1 346 ? 15.938 7.617 16.078 1 98.88 346 LEU B O 1
ATOM 5649 N N . LYS B 1 347 ? 15.336 9.414 17.312 1 98.88 347 LYS B N 1
ATOM 5650 C CA . LYS B 1 347 ? 16.703 9.867 17.562 1 98.88 347 LYS B CA 1
ATOM 5651 C C . LYS B 1 347 ? 17.531 8.773 18.219 1 98.88 347 LYS B C 1
ATOM 5653 O O . LYS B 1 347 ? 18.641 8.469 17.766 1 98.88 347 LYS B O 1
ATOM 5658 N N . ASP B 1 348 ? 16.984 8.164 19.219 1 98.75 348 ASP B N 1
ATOM 5659 C CA . ASP B 1 348 ? 17.688 7.117 19.969 1 98.75 348 ASP B CA 1
ATOM 5660 C C . ASP B 1 348 ? 17.938 5.891 19.094 1 98.75 348 ASP B C 1
ATOM 5662 O O . ASP B 1 348 ? 19.016 5.297 19.125 1 98.75 348 ASP B O 1
ATOM 5666 N N . GLU B 1 349 ? 16.938 5.48 18.328 1 98.75 349 GLU B N 1
ATOM 5667 C CA . GLU B 1 349 ? 17.062 4.328 17.438 1 98.75 349 GLU B CA 1
ATOM 5668 C C . GLU B 1 349 ? 18.188 4.547 16.422 1 98.75 349 GLU B C 1
ATOM 5670 O O . GLU B 1 349 ? 18.938 3.621 16.109 1 98.75 349 GLU B O 1
ATOM 5675 N N . ILE B 1 350 ? 18.25 5.742 15.914 1 98.88 350 ILE B N 1
ATOM 5676 C CA . ILE B 1 350 ? 19.266 6.062 14.914 1 98.88 350 ILE B CA 1
ATOM 5677 C C . ILE B 1 350 ? 20.641 6.102 15.578 1 98.88 350 ILE B C 1
ATOM 5679 O O . ILE B 1 350 ? 21.594 5.512 15.07 1 98.88 350 ILE B O 1
ATOM 5683 N N . LYS B 1 351 ? 20.766 6.719 16.75 1 98.56 351 LYS B N 1
ATOM 5684 C CA . LYS B 1 351 ? 22.031 6.824 17.469 1 98.56 351 LYS B CA 1
ATOM 5685 C C . LYS B 1 351 ? 22.578 5.445 17.828 1 98.56 351 LYS B C 1
ATOM 5687 O O . LYS B 1 351 ? 23.781 5.234 17.828 1 98.56 351 LYS B O 1
ATOM 5692 N N . ASN B 1 352 ? 21.688 4.562 18.078 1 98.06 352 ASN B N 1
ATOM 5693 C CA . ASN B 1 352 ? 22.078 3.236 18.531 1 98.06 352 ASN B CA 1
ATOM 5694 C C . ASN B 1 352 ? 22.297 2.283 17.359 1 98.06 352 ASN B C 1
ATOM 5696 O O . ASN B 1 352 ? 22.578 1.101 17.547 1 98.06 352 ASN B O 1
ATOM 5700 N N . GLY B 1 353 ? 22.078 2.715 16.203 1 98.06 353 GLY B N 1
ATOM 5701 C CA . GLY B 1 353 ? 22.344 1.907 15.023 1 98.06 353 GLY B CA 1
ATOM 5702 C C . GLY B 1 353 ? 21.203 0.992 14.656 1 98.06 353 GLY B C 1
ATOM 5703 O O . GLY B 1 353 ? 21.344 0.101 13.82 1 98.06 353 GLY B O 1
ATOM 5704 N N . ASN B 1 354 ? 20.031 1.151 15.25 1 97.62 354 ASN B N 1
ATOM 5705 C CA . ASN B 1 354 ? 18.891 0.278 15.031 1 97.62 354 ASN B CA 1
ATOM 5706 C C . ASN B 1 354 ? 18.031 0.765 13.867 1 97.62 354 ASN B C 1
ATOM 5708 O O . ASN B 1 354 ? 17.109 0.066 13.438 1 97.62 354 ASN B O 1
ATOM 5712 N N . PHE B 1 355 ? 18.328 1.908 13.367 1 98.5 355 PHE B N 1
ATOM 5713 C CA . PHE B 1 355 ? 17.562 2.547 12.305 1 98.5 355 PHE B CA 1
ATOM 5714 C C . PHE B 1 355 ? 18.5 3.244 11.312 1 98.5 355 PHE B C 1
ATOM 5716 O O . PHE B 1 355 ? 19.047 4.312 11.617 1 98.5 355 PHE B O 1
ATOM 5723 N N . LEU B 1 356 ? 18.672 2.686 10.164 1 98.44 356 LEU B N 1
ATOM 5724 C CA . LEU B 1 356 ? 19.453 3.305 9.094 1 98.44 356 LEU B CA 1
ATOM 5725 C C . LEU B 1 356 ? 18.547 4.125 8.18 1 98.44 356 LEU B C 1
ATOM 5727 O O . LEU B 1 356 ? 17.344 3.891 8.117 1 98.44 356 LEU B O 1
ATOM 5731 N N . LEU B 1 357 ? 19.141 5.082 7.531 1 98.62 357 LEU B N 1
ATOM 5732 C CA . LEU B 1 357 ? 18.375 5.938 6.633 1 98.62 357 LEU B CA 1
ATOM 5733 C C . LEU B 1 357 ? 18.312 5.34 5.23 1 98.62 357 LEU B C 1
ATOM 5735 O O . LEU B 1 357 ? 19.203 4.582 4.84 1 98.62 357 LEU B O 1
ATOM 5739 N N . THR B 1 358 ? 17.266 5.664 4.562 1 98.06 358 THR B N 1
ATOM 5740 C CA . THR B 1 358 ? 17.141 5.246 3.172 1 98.06 358 THR B CA 1
ATOM 5741 C C . THR B 1 358 ? 17 6.457 2.252 1 98.06 358 THR B C 1
ATOM 5743 O O . THR B 1 358 ? 16.25 7.387 2.549 1 98.06 358 THR B O 1
ATOM 5746 N N . LYS B 1 359 ? 17.812 6.457 1.218 1 97.31 359 LYS B N 1
ATOM 5747 C CA . LYS B 1 359 ? 17.609 7.453 0.168 1 97.31 359 LYS B CA 1
ATOM 5748 C C . LYS B 1 359 ? 16.312 7.207 -0.584 1 97.31 359 LYS B C 1
ATOM 5750 O O . LYS B 1 359 ? 16 6.07 -0.944 1 97.31 359 LYS B O 1
ATOM 5755 N N . PRO B 1 360 ? 15.508 8.273 -0.83 1 97.94 360 PRO B N 1
ATOM 5756 C CA . PRO B 1 360 ? 14.273 8.047 -1.598 1 97.94 360 PRO B CA 1
ATOM 5757 C C . PRO B 1 360 ? 14.539 7.387 -2.947 1 97.94 360 PRO B C 1
ATOM 5759 O O . PRO B 1 360 ? 15.5 7.738 -3.637 1 97.94 360 PRO B O 1
ATOM 5762 N N . LEU B 1 361 ? 13.672 6.406 -3.246 1 97.62 361 LEU B N 1
ATOM 5763 C CA . LEU B 1 361 ? 13.695 5.789 -4.566 1 97.62 361 LEU B CA 1
ATOM 5764 C C . LEU B 1 361 ? 13.273 6.785 -5.641 1 97.62 361 LEU B C 1
ATOM 5766 O O . LEU B 1 361 ? 13.766 6.734 -6.77 1 97.62 361 LEU B O 1
ATOM 5770 N N . GLU B 1 362 ? 12.359 7.566 -5.305 1 96.31 362 GLU B N 1
ATOM 5771 C CA . GLU B 1 362 ? 11.789 8.594 -6.168 1 96.31 362 GLU B CA 1
ATOM 5772 C C . GLU B 1 362 ? 11.336 9.805 -5.355 1 96.31 362 GLU B C 1
ATOM 5774 O O . GLU B 1 362 ? 10.727 9.656 -4.297 1 96.31 362 GLU B O 1
ATOM 5779 N N . VAL B 1 363 ? 11.719 11 -5.781 1 96.5 363 VAL B N 1
ATOM 5780 C CA . VAL B 1 363 ? 11.266 12.227 -5.137 1 96.5 363 VAL B CA 1
ATOM 5781 C C . VAL B 1 363 ? 9.883 12.609 -5.668 1 96.5 363 VAL B C 1
ATOM 5783 O O . VAL B 1 363 ? 9.469 12.141 -6.73 1 96.5 363 VAL B O 1
ATOM 5786 N N . PHE B 1 364 ? 9.227 13.406 -4.988 1 97.94 364 PHE B N 1
ATOM 5787 C CA . PHE B 1 364 ? 7.879 13.805 -5.375 1 97.94 364 PHE B CA 1
ATOM 5788 C C . PHE B 1 364 ? 7.922 14.977 -6.348 1 97.94 364 PHE B C 1
ATOM 5790 O O . PHE B 1 364 ? 8.82 15.82 -6.277 1 97.94 364 PHE B O 1
ATOM 5797 N N . PRO B 1 365 ? 6.98 15.031 -7.281 1 96.81 365 PRO B N 1
ATOM 5798 C CA . PRO B 1 365 ? 6.891 16.188 -8.164 1 96.81 365 PRO B CA 1
ATOM 5799 C C . PRO B 1 365 ? 6.48 17.469 -7.422 1 96.81 365 PRO B C 1
ATOM 5801 O O . PRO B 1 365 ? 5.871 17.391 -6.352 1 96.81 365 PRO B O 1
ATOM 5804 N N . LEU B 1 366 ? 6.805 18.609 -7.984 1 97.5 366 LEU B N 1
ATOM 5805 C CA . LEU B 1 366 ? 6.547 19.891 -7.312 1 97.5 366 LEU B CA 1
ATOM 5806 C C . LEU B 1 366 ? 5.395 20.625 -7.98 1 97.5 366 LEU B C 1
ATOM 5808 O O . LEU B 1 366 ? 5.078 21.766 -7.605 1 97.5 366 LEU B O 1
ATOM 5812 N N . ASP B 1 367 ? 4.668 20.016 -8.922 1 97.19 367 ASP B N 1
ATOM 5813 C CA . ASP B 1 367 ? 3.664 20.719 -9.711 1 97.19 367 ASP B CA 1
ATOM 5814 C C . ASP B 1 367 ? 2.301 20.031 -9.602 1 97.19 367 ASP B C 1
ATOM 5816 O O . ASP B 1 367 ? 1.464 20.172 -10.492 1 97.19 367 ASP B O 1
ATOM 5820 N N . LYS B 1 368 ? 2.109 19.297 -8.586 1 97.88 368 LYS B N 1
ATOM 5821 C CA . LYS B 1 368 ? 0.838 18.594 -8.43 1 97.88 368 LYS B CA 1
ATOM 5822 C C . LYS B 1 368 ? -0.191 19.484 -7.727 1 97.88 368 LYS B C 1
ATOM 5824 O O . LYS B 1 368 ? 0.136 20.172 -6.766 1 97.88 368 LYS B O 1
ATOM 5829 N N . LYS B 1 369 ? -1.424 19.469 -8.234 1 97.81 369 LYS B N 1
ATOM 5830 C CA . LYS B 1 369 ? -2.561 20.203 -7.676 1 97.81 369 LYS B CA 1
ATOM 5831 C C . LYS B 1 369 ? -3.695 19.25 -7.312 1 97.81 369 LYS B C 1
ATOM 5833 O O . LYS B 1 369 ? -3.766 18.125 -7.828 1 97.81 369 LYS B O 1
ATOM 5838 N N . VAL B 1 370 ? -4.535 19.672 -6.453 1 97.88 370 VAL B N 1
ATOM 5839 C CA . VAL B 1 370 ? -5.73 18.922 -6.078 1 97.88 370 VAL B CA 1
ATOM 5840 C C . VAL B 1 370 ? -6.957 19.531 -6.754 1 97.88 370 VAL B C 1
ATOM 5842 O O . VAL B 1 370 ? -7.215 20.734 -6.621 1 97.88 370 VAL B O 1
ATOM 5845 N N . LYS B 1 371 ? -7.719 18.703 -7.473 1 97.25 371 LYS B N 1
ATOM 5846 C CA . LYS B 1 371 ? -8.93 19.109 -8.172 1 97.25 371 LYS B CA 1
ATOM 5847 C C . LYS B 1 371 ? -10.172 18.844 -7.332 1 97.25 371 LYS B C 1
ATOM 5849 O O . LYS B 1 371 ? -10.211 17.875 -6.562 1 97.25 371 LYS B O 1
ATOM 5854 N N . LYS B 1 372 ? -11.172 19.688 -7.543 1 97.06 372 LYS B N 1
ATOM 5855 C CA . LYS B 1 372 ? -12.5 19.391 -7 1 97.06 372 LYS B CA 1
ATOM 5856 C C . LYS B 1 372 ? -13.172 18.266 -7.766 1 97.06 372 LYS B C 1
ATOM 5858 O O . LYS B 1 372 ? -12.727 17.891 -8.852 1 97.06 372 LYS B O 1
ATOM 5863 N N . MET B 1 373 ? -14.172 17.75 -7.137 1 97.81 373 MET B N 1
ATOM 5864 C CA . MET B 1 373 ? -14.945 16.703 -7.809 1 97.81 373 MET B CA 1
ATOM 5865 C C . MET B 1 373 ? -15.617 17.25 -9.062 1 97.81 373 MET B C 1
ATOM 5867 O O . MET B 1 373 ? -16.156 18.344 -9.055 1 97.81 373 MET B O 1
ATOM 5871 N N . LYS B 1 374 ? -15.5 16.5 -10.141 1 94.31 374 LYS B N 1
ATOM 5872 C CA . LYS B 1 374 ? -16.281 16.844 -11.32 1 94.31 374 LYS B CA 1
ATOM 5873 C C . LYS B 1 374 ? -17.781 16.656 -11.062 1 94.31 374 LYS B C 1
ATOM 5875 O O . LYS B 1 374 ? -18.219 15.578 -10.648 1 94.31 374 LYS B O 1
ATOM 5880 N N . GLU B 1 375 ? -18.547 17.656 -11.164 1 90.44 375 GLU B N 1
ATOM 5881 C CA . GLU B 1 375 ? -19.984 17.578 -10.961 1 90.44 375 GLU B CA 1
ATOM 5882 C C . GLU B 1 375 ? -20.75 18.016 -12.203 1 90.44 375 GLU B C 1
ATOM 5884 O O . GLU B 1 375 ? -20.375 19 -12.852 1 90.44 375 GLU B O 1
ATOM 5889 N N . ASP B 1 376 ? -21.484 17.094 -12.758 1 79.25 376 ASP B N 1
ATOM 5890 C CA . ASP B 1 376 ? -22.297 17.422 -13.93 1 79.25 376 ASP B CA 1
ATOM 5891 C C . ASP B 1 376 ? -23.406 18.406 -13.562 1 79.25 376 ASP B C 1
ATOM 5893 O O . ASP B 1 376 ? -23.953 18.344 -12.461 1 79.25 376 ASP B O 1
ATOM 5897 N N . ASP B 1 377 ? -23.375 19.609 -14.352 1 60.78 377 ASP B N 1
ATOM 5898 C CA . ASP B 1 377 ? -24.438 20.594 -14.227 1 60.78 377 ASP B CA 1
ATOM 5899 C C . ASP B 1 377 ? -25.812 19.938 -14.367 1 60.78 377 ASP B C 1
ATOM 5901 O O . ASP B 1 377 ? -25.969 18.969 -15.117 1 60.78 377 ASP B O 1
#

pLDDT: mean 97.59, std 2.66, range [60.62, 98.94]

Secondary structure (DSSP, 8-state):
---HHHHHHHHHTT---EEETTHHHHHHHHH-HHHHHHH--EEEEEEEEE--S-EEEEE----SS-B--SEEEETTEEEB--SSTTEEEEETT-B-SSTT-BHHHHHHHHHTT--EEEEEE----SS--B-EEEEEE-TTTSS-EEEEEEEE--SS--EEE--SSS-EEETTEEE-TTT--EEE-S-GGG-TTTSSTT-SS--BT-EEEETTEEEEEEEEPTT--TT--B-TTS-BSSS---EEEEEEGGG--GGGEEEEEETTTEEEEEEEEEEEEE--SHHHHHHTT--GGG-EEEEEETTT--EEEEEEHHHHHTTEEEETTEEEEEEESS-HHHHHHHHHHHHHHHHTTS------SBPPPS---PPPPP---/---HHHHHHHHHTT---EEETTHHHHHHHHH-HHHHHHH--EEEEEEEEE--S-EEEEE----SS-B--SEEEETTEEEB--SSTTEEEEETT-B-SSTT-BHHHHHHHHHTT--EEEEEE----SS--B-EEEEEE-TTTSS-EEEEEEEE--SS--EEE--SSS-EEETTEEE-TTT--EEE-S-GGG-TTTSSTT-SS--BT-EEEETTEEEEEEEEPTT--TT--B-TTS-BSSS---EEEEEEGGG--GGGEEEEEETTTEEEEEEEEEEEEE--SHHHHHHTT--GGG-EEEEEETTT--EEEEEEHHHHHTTEEEETTEEEEEEESS-HHHHHHHHHHHHHHHHTTS------SBPPPS---PPPPP---

Radius of gyration: 26.42 Å; Cα contacts (8 Å, |Δi|>4): 2252; chains: 2; bounding box: 58×86×49 Å

Solvent-accessible surface area (backbone atoms only — not comparable to full-atom values): 35281 Å² total; per-residue (Å²): 122,53,49,71,66,58,44,38,51,29,17,68,69,55,64,41,37,60,40,34,24,68,53,44,39,58,50,31,72,70,63,31,60,70,55,38,30,72,59,40,39,33,34,17,14,11,33,28,30,71,37,32,26,24,27,32,41,39,24,42,35,51,43,87,67,30,42,38,38,57,44,32,25,46,69,67,18,66,28,45,20,26,32,29,43,44,35,33,38,37,22,15,25,19,62,27,93,49,83,90,43,27,25,19,44,48,54,34,38,34,44,64,60,37,80,38,43,38,37,31,33,29,92,45,31,67,61,22,56,33,39,68,48,76,29,61,39,34,57,85,44,31,55,37,44,31,34,45,22,56,28,35,71,58,21,47,46,55,26,38,27,16,66,41,90,52,70,41,27,23,94,75,36,76,26,35,35,63,41,53,28,32,29,31,58,70,42,53,42,29,19,45,41,55,35,35,52,75,29,83,64,54,23,29,46,17,48,28,42,41,19,72,30,67,23,28,29,66,37,75,7,50,63,32,14,45,51,44,60,53,51,96,86,48,37,40,42,40,58,16,35,25,32,9,36,35,34,54,36,78,63,29,36,52,91,29,31,41,55,43,72,32,65,79,55,45,45,22,23,31,43,27,38,22,37,68,40,69,29,35,34,56,68,51,40,55,36,34,47,46,44,31,74,71,41,44,28,35,34,27,21,58,73,76,69,45,76,74,45,78,48,30,40,43,46,49,72,69,38,45,46,74,53,96,87,38,79,24,44,34,44,65,65,27,41,56,70,58,12,51,51,41,13,49,50,51,34,49,34,28,40,70,43,76,44,72,81,42,74,42,78,41,67,59,72,63,77,34,66,66,46,53,30,63,69,70,131,123,52,50,70,67,58,46,38,52,28,17,67,69,55,64,42,37,60,40,34,25,69,53,44,40,56,48,31,72,70,62,30,61,69,55,38,32,72,60,40,39,33,33,18,14,11,34,26,31,70,36,31,27,25,28,32,43,38,23,41,35,52,45,88,67,29,41,39,37,57,44,33,27,46,70,68,17,66,26,45,22,25,32,30,44,43,35,33,39,37,22,15,26,18,63,28,93,50,82,89,43,26,24,19,45,49,52,32,36,33,43,65,60,36,79,37,43,38,36,32,34,31,91,46,32,66,62,21,56,32,39,68,48,75,30,61,41,34,56,86,45,32,52,36,44,31,35,44,22,57,27,37,72,57,21,47,47,56,27,36,26,16,65,40,88,52,70,40,26,23,94,75,37,78,26,35,34,64,42,52,27,33,31,30,58,69,43,52,41,30,20,44,40,56,35,33,53,75,31,80,64,56,23,28,45,16,48,27,40,40,20,70,30,66,24,29,28,65,38,76,7,49,64,33,14,47,51,45,61,53,52,94,86,50,37,39,44,39,58,16,34,27,31,9,38,35,33,54,36,78,61,28,36,52,89,29,31,41,56,43,72,32,65,77,55,44,45,21,22,31,42,27,39,23,38,69,41,71,30,35,32,55,70,52,39,57,36,34,48,48,44,30,75,71,41,43,28,32,33,26,22,59,74,78,68,46,79,76,44,78,49,30,40,44,46,48,73,68,38,44,45,74,54,96,85,38,80,25,45,33,44,66,64,28,41,56,70,59,12,51,51,42,14,49,50,52,35,49,35,27,40,69,41,76,45,72,81,43,75,44,77,40,66,60,73,64,76,35,66,65,47,54,31,62,69,71,131

Organism: NCBI:txid2108365

=== Feature glossary ===
A reading guide for the features in this record.

Start from the sequence.

  · This is the polypeptide sequence — one letter per residue, N-terminus first. Length ranges from a few dozen residues for small domains to over a thousand for large multi-domain proteins.

Fold it, and you get atomic coordinates and the backbone conformation that goes with them.

  · Structure coordinates are given as an mmCIF _atom_site loop: one row per atom with element, residue name, chain id, sequence number, and x/y/z position in Å. Only the four main-chain atoms per residue are included here; side chains are omitted to keep the record compact.

  · Backbone dihedral angles. Every residue except chain termini has a φ (preceding-C → N → Cα → C) and a ψ (N → Cα → C → next-N). They are reported in degrees following the IUPAC sign convention. Secondary structure is essentially a statement about which (φ, ψ) basin each residue occupies.

  · The SS8 string is DSSP's per-residue secondary-structure call. α-helix (H) means an i→i+4 H-bond ladder; β-strand (E) means the residue participates in a β-sheet; 3₁₀ (G) and π (I) are tighter and wider helices; T/S are turns/bends; '-' is loop.

  · SS3 is a coarse helix/strand/coil call (letters a/b/c) made by the P-SEA algorithm from inter-Cα distances and dihedrals. It is less detailed than DSSP but needs only Cα positions.

Summarize the fold with a handful of shape descriptors and a per-residue structural alphabet.

  · Radius of gyration (Rg) is the root-mean-square distance of Cα atoms from their centroid — a single number for overall size and compactness. A globular domain of N residues has Rg ≈ 2.2·N^0.38 Å; an extended or disordered chain has a much larger Rg. The Cα contact count is the number of residue pairs whose Cα atoms are within 8 Å and are more than four positions apart in sequence — a standard proxy for tertiary packing density. The bounding box is the smallest axis-aligned box enclosing all Cα atoms.

  · The Foldseek 3Di string encodes local tertiary geometry as a 20-letter alphabet — one character per residue — derived from the relative positions of nearby Cα atoms. Unlike the amino-acid sequence, 3Di is a direct function of the 3D structure, so two proteins with the same fold have similar 3Di strings even at low sequence identity.

  · Solvent-accessible surface area (SASA) is the area in Å² traced out by the centre of a 1.4 Å probe sphere (a water molecule) rolled over the protein's van der Waals surface (Shrake–Rupley / Lee–Richards construction). Buried residues have near-zero SASA; fully exposed residues can exceed 200 Å². The total SASA scales roughly with the number of surface residues.

Ask how reliable the model is.

  · pLDDT (predicted Local Distance Difference Test) is AlphaFold's per-residue confidence score, ranging from 0 to 100. Values above 90 indicate high confidence (typically well-packed cores); 70–90 is confident; 50–70 low confidence; below 50 usually means the region is disordered or the prediction is unreliable there. AlphaFold stores pLDDT in the mmCIF B-factor column.

  · B-factor (Debye–Waller factor) reflects atomic displacement in the crystal lattice. It is an experimental observable (units Å²), not a prediction; low values mean the atom is pinned down, high values mean it moves or is heterogeneous across the crystal.

  · Predicted Aligned Error (PAE) is an AlphaFold confidence matrix: entry (i, j) is the expected error in the position of residue j, in ångströms, when the prediction is superimposed on the true structure at residue i. Low PAE within a block of residues means that block is internally rigid and well-predicted; high PAE between two blocks means their relative placement is uncertain even if each block individually is confident.

Place it in context: what it resembles, what it is annotated as, and how it looks.

  · Nearest PDB neighbors are the top structural matches found by Foldseek when searching this structure against the entire Protein Data Bank. Each hit reports a TM-score (0 to 1; >0.5 almost always implies the same fold) and an E-value. These are *structural* homologs — they may share no detectable sequence similarity.

  · Functional annotations link the protein to curated databases. InterPro entries identify conserved domains and families by matching the sequence against member-database signatures (Pfam, PROSITE, CDD, …). Gene Ontology (GO) terms describe molecular function, biological process, and cellular component in a controlled vocabulary. CATH places the structure in a hierarchical fold classification (Class/Architecture/Topology/Homologous-superfamily). The organism is the source species.

  · Three diagnostic plots accompany the record. The Cα contact map visualizes the tertiary structure as a 2D adjacency matrix (8 Å cutoff, sequence-local contacts suppressed). The Ramachandran plot shows the distribution of backbone (φ, ψ) torsions, with points in the α and β basins reflecting secondary structure content. The PAE plot shows AlphaFold's inter-residue confidence as a color matrix.

  · Six rendered views show the 3D structure from the faces of a cube — i.e. along ±x, ±y, ±z. Rendering representation is drawn randomly per protein from cartoon (secondary-structure ribbons), sticks (backbone bonds), or molecular surface; coloring is either N→C rainbow (blue at the N-terminus through red at the C-terminus) or one color per chain.